Protein AF-A0A0F9P1D2-F1 (afdb_monomer_lite)

Organism: NCBI:txid412755

pLDDT: mean 77.74, std 15.34, range [29.39, 97.81]

Structure (mmCIF, N/CA/C/O backbone):
data_AF-A0A0F9P1D2-F1
#
_entry.id   AF-A0A0F9P1D2-F1
#
loop_
_atom_site.group_PDB
_atom_site.id
_atom_site.type_symbol
_atom_site.label_atom_id
_atom_site.label_alt_id
_atom_site.label_comp_id
_atom_site.label_asym_id
_atom_site.label_entity_id
_atom_site.label_seq_id
_atom_site.pdbx_PDB_ins_code
_atom_site.Cartn_x
_atom_site.Cartn_y
_atom_site.Cartn_z
_atom_site.occupancy
_atom_site.B_iso_or_equiv
_atom_site.auth_seq_id
_atom_site.auth_comp_id
_atom_site.auth_asym_id
_atom_site.auth_atom_id
_atom_site.pdbx_PDB_model_num
ATOM 1 N N . MET A 1 1 ? -61.490 -14.511 66.379 1.00 35.94 1 MET A N 1
ATOM 2 C CA . MET A 1 1 ? -60.870 -13.244 66.814 1.00 35.94 1 MET A CA 1
ATOM 3 C C . MET A 1 1 ? -59.373 -13.465 66.830 1.00 35.94 1 MET A C 1
ATOM 5 O O . MET A 1 1 ? -58.919 -14.362 67.526 1.00 35.94 1 MET A O 1
ATOM 9 N N . THR A 1 2 ? -58.630 -12.752 65.990 1.00 30.66 2 THR A N 1
ATOM 10 C CA . THR A 1 2 ? -57.163 -12.755 66.007 1.00 30.66 2 THR A CA 1
ATOM 11 C C . THR A 1 2 ? -56.697 -12.187 67.340 1.00 30.66 2 THR A C 1
ATOM 13 O O . THR A 1 2 ? -57.021 -11.046 67.664 1.00 30.66 2 THR A O 1
ATOM 16 N N . ALA A 1 3 ? -55.995 -12.999 68.129 1.00 29.39 3 ALA A N 1
ATOM 17 C CA . ALA A 1 3 ? -55.387 -12.555 69.371 1.00 29.39 3 ALA A CA 1
ATOM 18 C C . ALA A 1 3 ? -54.372 -11.450 69.049 1.00 29.39 3 ALA A C 1
ATOM 20 O O . ALA A 1 3 ? -53.368 -11.690 68.380 1.00 29.39 3 ALA A O 1
ATOM 21 N N . SER A 1 4 ? -54.668 -10.227 69.483 1.00 37.69 4 SER A N 1
ATOM 22 C CA . SER A 1 4 ? -53.706 -9.133 69.468 1.00 37.69 4 SER A CA 1
ATOM 23 C C . SER A 1 4 ? -52.840 -9.289 70.709 1.00 37.69 4 SER A C 1
ATOM 25 O O . SER A 1 4 ? -53.311 -9.076 71.825 1.00 37.69 4 SER A O 1
ATOM 27 N N . PHE A 1 5 ? -51.590 -9.704 70.526 1.00 38.50 5 PHE A N 1
ATOM 28 C CA . PHE A 1 5 ? -50.620 -9.735 71.615 1.00 38.50 5 PHE A CA 1
ATOM 29 C C . PHE A 1 5 ? -50.232 -8.295 72.004 1.00 38.50 5 PHE A C 1
ATOM 31 O O . PHE A 1 5 ? -50.038 -7.462 71.113 1.00 38.50 5 PHE A O 1
ATOM 38 N N . PRO A 1 6 ? -50.143 -7.962 73.305 1.00 44.94 6 PRO A N 1
ATOM 39 C CA . PRO A 1 6 ? -49.748 -6.630 73.749 1.00 44.94 6 PRO A CA 1
ATOM 40 C C . PRO A 1 6 ? -48.273 -6.352 73.421 1.00 44.94 6 PRO A C 1
ATOM 42 O O . PRO A 1 6 ? -47.406 -7.201 73.605 1.00 44.94 6 PRO A O 1
ATOM 45 N N . ILE A 1 7 ? -47.997 -5.139 72.932 1.00 44.44 7 ILE A N 1
ATOM 46 C CA . ILE A 1 7 ? -46.687 -4.716 72.405 1.00 44.44 7 ILE A CA 1
ATOM 47 C C . ILE A 1 7 ? -45.653 -4.380 73.502 1.00 44.44 7 ILE A C 1
ATOM 49 O O . ILE A 1 7 ? -44.501 -4.086 73.194 1.00 44.44 7 ILE A O 1
ATOM 53 N N . ALA A 1 8 ? -46.053 -4.415 74.777 1.00 46.19 8 ALA A N 1
ATOM 54 C CA . ALA A 1 8 ? -45.179 -4.249 75.936 1.00 46.19 8 ALA A CA 1
ATOM 55 C C . ALA A 1 8 ? -45.791 -4.896 77.193 1.00 46.19 8 ALA A C 1
ATOM 57 O O . ALA A 1 8 ? -47.014 -4.960 77.337 1.00 46.19 8 ALA A O 1
ATOM 58 N N . VAL A 1 9 ? -44.928 -5.352 78.105 1.00 51.06 9 VAL A N 1
ATOM 59 C CA . VAL A 1 9 ? -45.295 -5.935 79.407 1.00 51.06 9 VAL A CA 1
ATOM 60 C C . VAL A 1 9 ? -45.635 -4.809 80.401 1.00 51.06 9 VAL A C 1
ATOM 62 O O . VAL A 1 9 ? -44.845 -3.868 80.513 1.00 51.06 9 VAL A O 1
ATOM 65 N N . PRO A 1 10 ? -46.760 -4.868 81.142 1.00 47.75 10 PRO A N 1
ATOM 66 C CA . PRO A 1 10 ? -47.041 -3.929 82.228 1.00 47.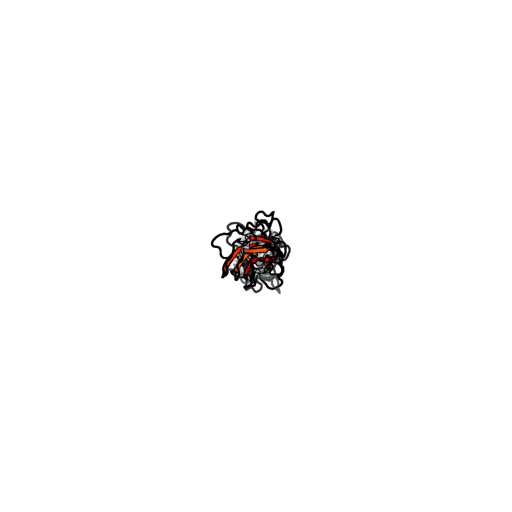75 10 PRO A CA 1
ATOM 67 C C . PRO A 1 10 ? -45.983 -4.051 83.332 1.00 47.75 10 PRO A C 1
ATOM 69 O O . PRO A 1 10 ? -45.792 -5.120 83.899 1.00 47.75 10 PRO A O 1
ATOM 72 N N . THR A 1 11 ? -45.297 -2.956 83.657 1.00 48.75 11 THR A N 1
ATOM 73 C CA . THR A 1 11 ? -44.299 -2.903 84.743 1.00 48.75 11 THR A CA 1
ATOM 74 C C . THR A 1 11 ? -44.903 -2.474 86.085 1.00 48.75 11 THR A C 1
ATOM 76 O O . THR A 1 11 ? -44.172 -2.088 86.997 1.00 48.75 11 THR A O 1
ATOM 79 N N . THR A 1 12 ? -46.231 -2.459 86.215 1.00 42.09 12 THR A N 1
ATOM 80 C CA . THR A 1 12 ? -46.912 -2.076 87.458 1.00 42.09 12 THR A CA 1
ATOM 81 C C . THR A 1 12 ? -46.907 -3.232 88.466 1.00 42.09 12 THR A C 1
ATOM 83 O O . THR A 1 12 ? -47.195 -4.357 88.059 1.00 42.09 12 THR A O 1
ATOM 86 N N . PRO A 1 13 ? -46.637 -2.994 89.768 1.00 42.50 13 PRO A N 1
ATOM 87 C CA . PRO A 1 13 ? -46.402 -4.048 90.769 1.00 42.50 13 PRO A CA 1
ATOM 88 C C . PRO A 1 13 ? -47.635 -4.869 91.198 1.00 42.50 13 PRO A C 1
ATOM 90 O O . PRO A 1 13 ? -47.616 -5.466 92.269 1.00 42.50 13 PRO A O 1
ATOM 93 N N . ASP A 1 14 ? -48.713 -4.902 90.417 1.00 43.75 14 ASP A N 1
ATOM 94 C CA . ASP A 1 14 ? -50.038 -5.348 90.883 1.00 43.75 14 ASP A CA 1
ATOM 95 C C . ASP A 1 14 ? -50.283 -6.861 90.764 1.00 43.75 14 ASP A C 1
ATOM 97 O O . ASP A 1 14 ? -51.396 -7.334 90.568 1.00 43.75 14 ASP A O 1
ATOM 101 N N . LEU A 1 15 ? -49.216 -7.646 90.836 1.00 43.62 15 LEU A N 1
ATOM 102 C CA . LEU A 1 15 ? -49.283 -9.100 90.745 1.00 43.62 15 LEU A CA 1
ATOM 103 C C . LEU A 1 15 ? -48.367 -9.720 91.797 1.00 43.62 15 LEU A C 1
ATOM 105 O O . LEU A 1 15 ? -47.584 -10.616 91.520 1.00 43.62 15 LEU A O 1
ATOM 109 N N . ARG A 1 16 ? -48.428 -9.210 93.027 1.00 43.31 16 ARG A N 1
ATOM 110 C CA . ARG A 1 16 ? -47.858 -9.874 94.201 1.00 43.31 16 ARG A CA 1
ATOM 111 C C . ARG A 1 16 ? -48.908 -9.937 95.294 1.00 43.31 16 ARG A C 1
ATOM 113 O O . ARG A 1 16 ? -49.133 -8.973 96.013 1.00 43.31 16 ARG A O 1
ATOM 120 N N . GLY A 1 17 ? -49.526 -11.100 95.411 1.00 39.50 17 GLY A N 1
ATOM 121 C CA . GLY A 1 17 ? -50.094 -11.561 96.664 1.00 39.50 17 GLY A CA 1
ATOM 122 C C . GLY A 1 17 ? -49.547 -12.957 96.871 1.00 39.50 17 GLY A C 1
ATOM 123 O O . GLY A 1 17 ? -50.052 -13.881 96.238 1.00 39.50 17 GLY A O 1
ATOM 124 N N . ASP A 1 18 ? -48.475 -13.058 97.657 1.00 39.00 18 ASP A N 1
ATOM 125 C CA . ASP A 1 18 ? -47.859 -14.309 98.094 1.00 39.00 18 ASP A CA 1
ATOM 126 C C . ASP A 1 18 ? -48.943 -15.253 98.623 1.00 39.00 18 ASP A C 1
ATOM 128 O O . ASP A 1 18 ? -49.750 -14.840 99.462 1.00 39.00 18 ASP A O 1
ATOM 132 N N . ILE A 1 19 ? -48.971 -16.511 98.172 1.00 41.41 19 ILE A N 1
ATOM 133 C CA . ILE A 1 19 ? -49.807 -17.510 98.827 1.00 41.41 19 ILE A CA 1
ATOM 134 C C . ILE A 1 19 ? -49.118 -18.866 98.970 1.00 41.41 19 ILE A C 1
ATOM 136 O O . ILE A 1 19 ? -48.842 -19.570 98.001 1.00 41.41 19 ILE A O 1
ATOM 140 N N . ALA A 1 20 ? -48.849 -19.190 100.237 1.00 38.75 20 ALA A N 1
ATOM 141 C CA . ALA A 1 20 ? -48.455 -20.487 100.767 1.00 38.75 20 ALA A CA 1
ATOM 142 C C . ALA A 1 20 ? -49.458 -20.915 101.866 1.00 38.75 20 ALA A C 1
ATOM 144 O O . ALA A 1 20 ? -50.038 -20.069 102.542 1.00 38.75 20 ALA A O 1
ATOM 145 N N . ASP A 1 21 ? -49.670 -22.236 101.910 1.00 44.38 21 ASP A N 1
ATOM 146 C CA . ASP A 1 21 ? -50.782 -23.098 102.363 1.00 44.38 21 ASP A CA 1
ATOM 147 C C . ASP A 1 21 ? -52.143 -22.570 102.866 1.00 44.38 21 ASP A C 1
ATOM 149 O O . ASP A 1 21 ? -52.250 -21.710 103.733 1.00 44.38 21 ASP A O 1
ATOM 153 N N . ASN A 1 22 ? -53.207 -23.198 102.342 1.00 51.22 22 ASN A N 1
ATOM 154 C CA . ASN A 1 22 ? -54.624 -22.995 102.652 1.00 51.22 22 ASN A CA 1
ATOM 155 C C . ASN A 1 22 ? -54.895 -23.135 104.160 1.00 51.22 22 ASN A C 1
ATOM 157 O O . ASN A 1 22 ? -55.169 -24.222 104.670 1.00 51.22 22 ASN A O 1
ATOM 161 N N . ILE A 1 23 ? -54.853 -22.022 104.882 1.00 61.38 23 ILE A N 1
ATOM 162 C CA . ILE A 1 23 ? -55.386 -21.964 106.235 1.00 61.38 23 ILE A CA 1
ATOM 163 C C . ILE A 1 23 ? -56.908 -21.984 106.097 1.00 61.38 23 ILE A C 1
ATOM 165 O O . ILE A 1 23 ? -57.542 -20.988 105.744 1.00 61.38 23 ILE A O 1
ATOM 169 N N . ALA A 1 24 ? -57.463 -23.176 106.286 1.00 68.81 24 ALA A N 1
ATOM 170 C CA . ALA A 1 24 ? -58.883 -23.410 106.436 1.00 68.81 24 ALA A CA 1
ATOM 171 C C . ALA A 1 24 ? -59.221 -23.407 107.917 1.00 68.81 24 ALA A C 1
ATOM 173 O O . ALA A 1 24 ? -58.493 -23.965 108.737 1.00 68.81 24 ALA A O 1
ATOM 174 N N . ASN A 1 25 ? -60.330 -22.778 108.244 1.00 81.62 25 ASN A N 1
ATOM 175 C CA . ASN A 1 25 ? -60.873 -22.774 109.584 1.00 81.62 25 ASN A CA 1
ATOM 176 C C . ASN A 1 25 ? -62.396 -22.892 109.492 1.00 81.62 25 ASN A C 1
ATOM 178 O O . ASN A 1 25 ? -62.944 -22.838 108.394 1.00 81.62 25 ASN A O 1
ATOM 182 N N . PHE A 1 26 ? -63.078 -23.067 110.610 1.00 89.50 26 PHE A N 1
ATOM 183 C CA . PHE A 1 26 ? -64.518 -23.260 110.660 1.00 89.50 26 PHE A CA 1
ATOM 184 C C . PHE A 1 26 ? -65.171 -22.148 111.474 1.00 89.50 26 PHE A C 1
ATOM 186 O O . PHE A 1 26 ? -64.531 -21.526 112.329 1.00 89.50 26 PHE A O 1
ATOM 193 N N . LEU A 1 27 ? -66.429 -21.842 111.166 1.00 91.69 27 LEU A N 1
ATOM 194 C CA . LEU A 1 27 ? -67.236 -20.950 111.984 1.00 91.69 27 LEU A CA 1
ATOM 195 C C . LEU A 1 27 ? -67.457 -21.579 113.354 1.00 91.69 27 LEU A C 1
ATOM 197 O O . LEU A 1 27 ? -67.955 -22.691 113.442 1.00 91.69 27 LEU A O 1
ATOM 201 N N . SER A 1 28 ? -67.173 -20.835 114.418 1.00 90.69 28 SER A N 1
ATOM 202 C CA . SER A 1 28 ? -67.390 -21.314 115.790 1.00 90.69 28 SER A CA 1
ATOM 203 C C . SER A 1 28 ? -68.781 -20.974 116.339 1.00 90.69 28 SER A C 1
ATOM 205 O O . SER A 1 28 ? -69.054 -21.179 117.519 1.00 90.69 28 SER A O 1
ATOM 207 N N . ALA A 1 29 ? -69.647 -20.380 115.507 1.00 90.75 29 ALA A N 1
ATOM 208 C CA . ALA A 1 29 ? -71.068 -20.168 115.778 1.00 90.75 29 ALA A CA 1
ATOM 209 C C . ALA A 1 29 ? -71.834 -19.794 114.496 1.00 90.75 29 ALA A C 1
ATOM 211 O O . ALA A 1 29 ? -71.252 -19.258 113.547 1.00 90.75 29 ALA A O 1
ATOM 212 N N . ASP A 1 30 ? -73.160 -19.970 114.524 1.00 91.88 30 ASP A N 1
ATOM 213 C CA . ASP A 1 30 ? -74.071 -19.464 113.494 1.00 91.88 30 ASP A CA 1
ATOM 214 C C . ASP A 1 30 ? -73.932 -17.941 113.310 1.00 91.88 30 ASP A C 1
ATOM 216 O O . ASP A 1 30 ? -73.923 -17.159 114.268 1.00 91.88 30 ASP A O 1
ATOM 220 N N . ILE A 1 31 ? -73.920 -17.495 112.055 1.00 90.88 31 ILE A N 1
ATOM 221 C CA . ILE A 1 31 ? -73.890 -16.082 111.677 1.00 90.88 31 ILE A CA 1
ATOM 222 C C . ILE A 1 31 ? -75.003 -15.740 110.693 1.00 90.88 31 ILE A C 1
ATOM 224 O O . ILE A 1 31 ? -75.449 -16.557 109.893 1.00 90.88 31 ILE A O 1
ATOM 228 N N . ASN A 1 32 ? -75.421 -14.477 110.694 1.00 89.56 32 ASN A N 1
ATOM 229 C CA . ASN A 1 32 ? -76.387 -13.952 109.733 1.00 89.56 32 ASN A CA 1
ATOM 230 C C . ASN A 1 32 ? -75.815 -12.771 108.936 1.00 89.56 32 ASN A C 1
ATOM 232 O O . ASN A 1 32 ? -74.720 -12.283 109.207 1.00 89.56 32 ASN A O 1
ATOM 236 N N . ALA A 1 33 ? -76.594 -12.282 107.973 1.00 83.25 33 ALA A N 1
ATOM 237 C CA . ALA A 1 33 ? -76.222 -11.213 107.048 1.00 83.25 33 ALA A CA 1
ATOM 238 C C . ALA A 1 33 ? -75.783 -9.887 107.704 1.00 83.25 33 ALA A C 1
ATOM 240 O O . ALA A 1 33 ? -75.121 -9.072 107.067 1.00 83.25 33 ALA A O 1
ATOM 241 N N . SER A 1 34 ? -76.188 -9.643 108.955 1.00 83.75 34 SER A N 1
ATOM 242 C CA . SER A 1 34 ? -75.975 -8.371 109.658 1.00 83.75 34 SER A CA 1
ATOM 243 C C . SER A 1 34 ? -74.770 -8.369 110.598 1.00 83.75 34 SER A C 1
ATOM 245 O O . SER A 1 34 ? -74.467 -7.336 111.196 1.00 83.75 34 SER A O 1
ATOM 247 N N . VAL A 1 35 ? -74.080 -9.506 110.753 1.00 89.00 35 VAL A N 1
ATOM 248 C CA . VAL A 1 35 ? -72.941 -9.579 111.672 1.00 89.00 35 VAL A CA 1
ATOM 249 C C . VAL A 1 35 ? -71.773 -8.749 111.147 1.00 89.00 35 VAL A C 1
ATOM 251 O O . VAL A 1 35 ? -71.404 -8.816 109.976 1.00 89.00 35 VAL A O 1
ATOM 254 N N . THR A 1 36 ? -71.158 -7.993 112.048 1.00 90.25 36 THR A N 1
ATOM 255 C CA . THR A 1 36 ? -69.929 -7.224 111.795 1.00 90.25 36 THR A CA 1
ATOM 256 C C . THR A 1 36 ? -68.695 -7.891 112.405 1.00 90.25 36 THR A C 1
ATOM 258 O O . THR A 1 36 ? -67.582 -7.377 112.298 1.00 90.25 36 THR A O 1
ATOM 261 N N . THR A 1 37 ? -68.886 -9.058 113.017 1.00 92.69 37 THR A N 1
ATOM 262 C CA . THR A 1 37 ? -67.840 -9.935 113.534 1.00 92.69 37 THR A CA 1
ATOM 263 C C . THR A 1 37 ? -68.218 -11.363 113.173 1.00 92.69 37 THR A C 1
ATOM 265 O O . THR A 1 37 ? -69.348 -11.776 113.425 1.00 92.69 37 THR A O 1
ATOM 268 N N . ILE A 1 38 ? -67.292 -12.102 112.572 1.00 92.69 38 ILE A N 1
ATOM 269 C CA . ILE A 1 38 ? -67.468 -13.506 112.208 1.00 92.69 38 ILE A CA 1
ATOM 270 C C . ILE A 1 38 ? -66.625 -14.353 113.164 1.00 92.69 38 ILE A C 1
ATOM 272 O O . ILE A 1 38 ? -65.400 -14.237 113.131 1.00 92.69 38 ILE A O 1
ATOM 276 N N . PRO A 1 39 ? -67.245 -15.160 114.035 1.00 93.12 39 PRO A N 1
ATOM 277 C CA . PRO A 1 39 ? -66.540 -16.036 114.953 1.00 93.12 39 PRO A CA 1
ATOM 278 C C . PRO A 1 39 ? -66.027 -17.266 114.204 1.00 93.12 39 PRO A C 1
ATOM 280 O O . PRO A 1 39 ? -66.719 -17.825 113.357 1.00 93.12 39 PRO A O 1
ATOM 283 N N . VAL A 1 40 ? -64.796 -17.664 114.496 1.00 92.44 40 VAL A N 1
ATOM 284 C CA . VAL A 1 40 ? -64.155 -18.841 113.907 1.00 92.44 40 VAL A CA 1
ATOM 285 C C . VAL A 1 40 ? -63.338 -19.581 114.962 1.00 92.44 40 VAL A C 1
ATOM 287 O O . VAL A 1 40 ? -63.022 -18.988 115.992 1.00 92.44 40 VAL A O 1
ATOM 290 N N . ASP A 1 41 ? -62.973 -20.840 114.741 1.00 91.44 41 ASP A N 1
ATOM 291 C CA . ASP A 1 41 ? -62.256 -21.605 115.776 1.00 91.44 41 ASP A CA 1
ATOM 292 C C . ASP A 1 41 ? -60.838 -21.068 116.019 1.00 91.44 41 ASP A C 1
ATOM 294 O O . ASP A 1 41 ? -60.472 -20.766 117.156 1.00 91.44 41 ASP A O 1
ATOM 298 N N . ASP A 1 42 ? -60.053 -20.878 114.953 1.00 89.38 42 ASP A N 1
ATOM 299 C CA . ASP A 1 42 ? -58.697 -20.319 115.030 1.00 89.38 42 ASP A CA 1
ATOM 300 C C . ASP A 1 42 ? -58.297 -19.408 113.847 1.00 89.38 42 ASP A C 1
ATOM 302 O O . ASP A 1 42 ? -58.136 -19.830 112.701 1.00 89.38 42 ASP A O 1
ATOM 306 N N . THR A 1 43 ? -58.055 -18.124 114.096 1.00 86.44 43 THR A N 1
ATOM 307 C CA . THR A 1 43 ? -57.591 -17.217 113.033 1.00 86.44 43 THR A CA 1
ATOM 308 C C . THR A 1 43 ? -56.087 -17.331 112.743 1.00 86.44 43 THR A C 1
ATOM 310 O O . THR A 1 43 ? -55.549 -16.530 111.966 1.00 86.44 43 THR A O 1
ATOM 313 N N . THR A 1 44 ? -55.369 -18.267 113.368 1.00 80.19 44 THR A N 1
ATOM 314 C CA . THR A 1 44 ? -53.935 -18.504 113.149 1.00 80.19 44 THR A CA 1
ATOM 315 C C . THR A 1 44 ? -53.670 -18.846 111.686 1.00 80.19 44 THR A C 1
ATOM 317 O O . THR A 1 44 ? -54.317 -19.703 111.106 1.00 80.19 44 THR A O 1
ATOM 320 N N . GLY A 1 45 ? -52.730 -18.128 111.065 1.00 74.38 45 GLY A N 1
ATOM 321 C CA . GLY A 1 45 ? -52.420 -18.241 109.638 1.00 74.38 45 GLY A CA 1
ATOM 322 C C . GLY A 1 45 ? -53.156 -17.240 108.740 1.00 74.38 45 GLY A C 1
ATOM 323 O O . GLY A 1 45 ? -52.580 -16.777 107.759 1.00 74.38 45 GLY A O 1
ATOM 324 N N . PHE A 1 46 ? -54.360 -16.789 109.098 1.00 77.94 46 PHE A N 1
ATOM 325 C CA . PHE A 1 46 ? -55.017 -15.713 108.346 1.00 77.94 46 PHE A CA 1
ATOM 326 C C . PHE A 1 46 ? -54.298 -14.365 108.552 1.00 77.94 46 PHE A C 1
ATOM 328 O O . PHE A 1 46 ? -53.815 -14.091 109.658 1.00 77.94 46 PHE A O 1
ATOM 335 N N . PRO A 1 47 ? -54.256 -13.464 107.554 1.00 78.44 47 PRO A N 1
ATOM 336 C CA . PRO A 1 47 ? -53.733 -12.109 107.749 1.00 78.44 47 PRO A CA 1
ATOM 337 C C . PRO A 1 47 ? -54.614 -11.309 108.732 1.00 78.44 47 PRO A C 1
ATOM 339 O O . PRO A 1 47 ? -55.785 -11.637 108.914 1.00 78.44 47 PRO A O 1
ATOM 342 N N . SER A 1 48 ? -54.069 -10.282 109.405 1.00 81.06 48 SER A N 1
ATOM 343 C CA . SER A 1 48 ? -54.764 -9.490 110.451 1.00 81.06 48 SER A CA 1
ATOM 344 C C . SER A 1 48 ? -55.948 -8.653 109.946 1.00 81.06 48 SER A C 1
ATOM 346 O O . SER A 1 48 ? -56.834 -8.316 110.727 1.00 81.06 48 SER A O 1
ATOM 348 N N . ALA A 1 49 ? -55.972 -8.371 108.647 1.00 81.31 49 ALA A N 1
ATOM 349 C CA . ALA A 1 49 ? -57.089 -7.863 107.861 1.00 81.31 49 ALA A CA 1
ATOM 350 C C . ALA A 1 49 ? -56.964 -8.476 106.455 1.00 81.31 49 ALA A C 1
ATOM 352 O O . ALA A 1 49 ? -55.847 -8.778 106.025 1.00 81.31 49 ALA A O 1
ATOM 353 N N . GLY A 1 50 ? -58.062 -8.682 105.733 1.00 82.69 50 GLY A N 1
ATOM 354 C CA . GLY A 1 50 ? -57.993 -9.319 104.419 1.00 82.69 50 GLY A CA 1
ATOM 355 C C . GLY A 1 50 ? -59.342 -9.724 103.856 1.00 82.69 50 GLY A C 1
ATOM 356 O O . GLY A 1 50 ? -60.392 -9.276 104.320 1.00 82.69 50 GLY A O 1
ATOM 357 N N . VAL A 1 51 ? -59.288 -10.571 102.833 1.00 84.06 51 VAL A N 1
ATOM 358 C CA . VAL A 1 51 ? -60.464 -11.137 102.183 1.00 84.06 51 VAL A CA 1
ATOM 359 C C . VAL A 1 51 ? -60.427 -12.641 102.370 1.00 84.06 51 VAL A C 1
ATOM 361 O O . VAL A 1 51 ? -59.453 -13.304 102.016 1.00 84.06 51 VAL A O 1
ATOM 364 N N . ALA A 1 52 ? -61.500 -13.166 102.933 1.00 85.25 52 ALA A N 1
ATOM 365 C CA . ALA A 1 52 ? -61.710 -14.587 103.092 1.00 85.25 52 ALA A CA 1
ATOM 366 C C . ALA A 1 52 ? -63.073 -14.940 102.511 1.00 85.25 52 ALA A C 1
ATOM 368 O O . ALA A 1 52 ? -63.887 -14.085 102.161 1.00 85.25 52 ALA A O 1
ATOM 369 N N . SER A 1 53 ? -63.296 -16.225 102.354 1.00 87.00 53 SER A N 1
ATOM 370 C CA . SER A 1 53 ? -64.519 -16.762 101.801 1.00 87.00 53 SER A CA 1
ATOM 371 C C . SER A 1 53 ? -65.112 -17.753 102.776 1.00 87.00 53 SER A C 1
ATOM 373 O O . SER A 1 53 ? -64.367 -18.473 103.433 1.00 87.00 53 SER A O 1
ATOM 375 N N . ILE A 1 54 ? -66.432 -17.757 102.893 1.00 86.19 54 ILE A N 1
ATOM 376 C CA . ILE A 1 54 ? -67.177 -18.703 103.716 1.00 86.19 54 ILE A CA 1
ATOM 377 C C . ILE A 1 54 ? -68.012 -19.554 102.791 1.00 86.19 54 ILE A C 1
ATOM 379 O O . ILE A 1 54 ? -68.667 -19.062 101.868 1.00 86.19 54 ILE A O 1
ATOM 383 N N . GLN A 1 55 ? -67.974 -20.847 103.047 1.00 85.31 55 GLN A N 1
ATOM 384 C CA . GLN A 1 55 ? -68.679 -21.843 102.284 1.00 85.31 55 GLN A CA 1
ATOM 385 C C . GLN A 1 55 ? -69.426 -22.772 103.230 1.00 85.31 55 GLN A C 1
ATOM 387 O O . GLN A 1 55 ? -68.862 -23.277 104.197 1.00 85.31 55 GLN A O 1
ATOM 392 N N . ARG A 1 56 ? -70.686 -23.056 102.888 1.00 85.56 56 ARG A N 1
ATOM 393 C CA . ARG A 1 56 ? -71.493 -24.030 103.624 1.00 85.56 56 ARG A CA 1
ATOM 394 C C . ARG A 1 56 ? -70.876 -25.428 103.550 1.00 85.56 56 ARG A C 1
ATOM 396 O O . ARG A 1 56 ? -70.598 -25.903 102.442 1.00 85.56 56 ARG A O 1
ATOM 403 N N . ILE A 1 57 ? -70.715 -26.112 104.682 1.00 78.06 57 ILE A N 1
ATOM 404 C CA . ILE A 1 57 ? -70.289 -27.516 104.696 1.00 78.06 57 ILE A CA 1
ATOM 405 C C . ILE A 1 57 ? -71.353 -28.377 104.007 1.00 78.06 57 ILE A C 1
ATOM 407 O O . ILE A 1 57 ? -72.537 -28.332 104.323 1.00 78.06 57 ILE A O 1
ATOM 411 N N . GLY A 1 58 ? -70.933 -29.163 103.010 1.00 69.75 58 GLY A N 1
ATOM 412 C CA . GLY A 1 58 ? -71.812 -30.081 102.272 1.00 69.75 58 GLY A CA 1
ATOM 413 C C . GLY A 1 58 ? -72.821 -29.420 101.318 1.00 69.75 58 GLY A C 1
ATOM 414 O O . GLY A 1 58 ? -73.563 -30.134 100.644 1.00 69.75 58 GLY A O 1
ATOM 415 N N . GLY A 1 59 ? -72.850 -28.085 101.218 1.00 60.69 59 GLY A N 1
ATOM 416 C CA . GLY A 1 59 ? -73.759 -27.346 100.341 1.00 60.69 59 GLY A CA 1
ATOM 417 C C . GLY A 1 59 ? -73.138 -26.981 98.990 1.00 60.69 59 GLY A C 1
ATOM 418 O O . GLY A 1 59 ? -72.036 -26.440 98.917 1.00 60.69 59 GLY A O 1
ATOM 419 N N . THR A 1 60 ? -73.871 -27.202 97.896 1.00 55.91 60 THR A N 1
ATOM 420 C CA . THR A 1 60 ? -73.526 -26.659 96.575 1.00 55.91 60 THR A CA 1
ATOM 421 C C . THR A 1 60 ? -74.254 -25.335 96.363 1.00 55.91 60 THR A C 1
ATOM 423 O O . THR A 1 60 ? -75.455 -25.349 96.092 1.00 55.91 60 THR A O 1
ATOM 426 N N . GLY A 1 61 ? -73.560 -24.193 96.428 1.00 62.44 61 GLY A N 1
ATOM 427 C CA . GLY A 1 61 ? -74.035 -23.072 95.611 1.00 62.44 61 GLY A CA 1
ATOM 428 C C . GLY A 1 61 ? -73.641 -21.644 95.936 1.00 62.44 61 GLY A C 1
ATOM 429 O O . GLY A 1 61 ? -73.750 -20.842 95.021 1.00 62.44 61 GLY A O 1
ATOM 430 N N . LEU A 1 62 ? -73.184 -21.277 97.134 1.00 64.50 62 LEU A N 1
ATOM 431 C CA . LEU A 1 62 ? -72.840 -19.873 97.404 1.00 64.50 62 LEU A CA 1
ATOM 432 C C . LEU A 1 62 ? -71.641 -19.784 98.348 1.00 64.50 62 LEU A C 1
ATOM 434 O O . LEU A 1 62 ? -71.750 -20.037 99.548 1.00 64.50 62 LEU A O 1
ATOM 438 N N . ILE A 1 63 ? -70.487 -19.461 97.766 1.00 77.75 63 ILE A N 1
ATOM 439 C CA . ILE A 1 63 ? -69.310 -19.026 98.510 1.00 77.75 63 ILE A CA 1
ATOM 440 C C . ILE A 1 63 ? -69.469 -17.521 98.690 1.00 77.75 63 ILE A C 1
ATOM 442 O O . ILE A 1 63 ? -69.457 -16.777 97.707 1.00 77.75 63 ILE A O 1
ATOM 446 N N . GLU A 1 64 ? -69.648 -17.076 99.928 1.00 84.94 64 GLU A N 1
ATOM 447 C CA . GLU A 1 64 ? -69.648 -15.651 100.222 1.00 84.94 64 GLU A CA 1
ATOM 448 C C . GLU A 1 64 ? -68.216 -15.218 100.468 1.00 84.94 64 GLU A C 1
ATOM 450 O O . GLU A 1 64 ? -67.536 -15.731 101.353 1.00 84.94 64 GLU A O 1
ATOM 455 N N . VAL A 1 65 ? -67.767 -14.228 99.711 1.00 87.00 65 VAL A N 1
ATOM 456 C CA . VAL A 1 65 ? -66.503 -13.562 99.986 1.00 87.00 65 VAL A CA 1
ATOM 457 C C . VAL A 1 65 ? -66.782 -12.361 100.877 1.00 87.00 65 VAL A C 1
ATOM 459 O O . VAL A 1 65 ? -67.586 -11.492 100.534 1.00 87.00 65 VAL A O 1
ATOM 462 N N . PHE A 1 66 ? -66.101 -12.295 102.012 1.00 86.00 66 PHE A N 1
ATOM 463 C CA . PHE A 1 66 ? -66.198 -11.205 102.973 1.00 86.00 66 PHE A CA 1
ATOM 464 C C . PHE A 1 66 ? -64.822 -10.582 103.200 1.00 86.00 66 PHE A C 1
ATOM 466 O O . PHE A 1 66 ? -63.782 -11.226 103.055 1.00 86.00 66 PHE A O 1
ATOM 473 N N . SER A 1 67 ? -64.823 -9.309 103.580 1.00 89.38 67 SER A N 1
ATOM 474 C CA . SER A 1 67 ? -63.611 -8.616 104.017 1.00 89.38 67 SER A CA 1
ATOM 475 C C . SER A 1 67 ? -63.680 -8.341 105.506 1.00 89.38 67 SER A C 1
ATOM 477 O O . SER A 1 67 ? -64.766 -8.102 106.033 1.00 89.38 67 SER A O 1
ATOM 479 N N . TYR A 1 68 ? -62.538 -8.305 106.175 1.00 90.31 68 TYR A N 1
ATOM 480 C CA . TYR A 1 68 ? -62.448 -8.010 107.600 1.00 90.31 68 TYR A CA 1
ATOM 481 C C . TYR A 1 68 ? -61.285 -7.061 107.884 1.00 90.31 68 TYR A C 1
ATOM 483 O O . TYR A 1 68 ? -60.251 -7.114 107.216 1.00 90.31 68 TYR A O 1
ATOM 491 N N . THR A 1 69 ? -61.471 -6.167 108.857 1.00 88.88 69 THR A N 1
ATOM 492 C CA . THR A 1 69 ? -60.503 -5.099 109.181 1.00 88.88 69 THR A CA 1
ATOM 493 C C . THR A 1 69 ? -59.712 -5.364 110.459 1.00 88.88 69 THR A C 1
ATOM 495 O O . THR A 1 69 ? 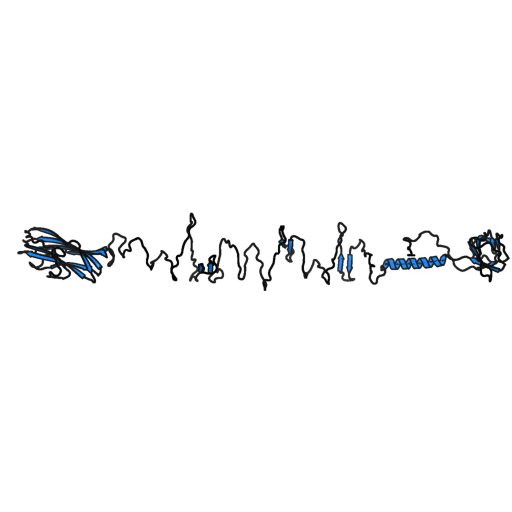-58.721 -4.684 110.719 1.00 88.88 69 THR A O 1
ATOM 498 N N . GLY A 1 70 ? -60.102 -6.376 111.231 1.00 85.44 70 GLY A N 1
ATOM 499 C CA . GLY A 1 70 ? -59.346 -6.872 112.371 1.00 85.44 70 GLY A CA 1
ATOM 500 C C . GLY A 1 70 ? -59.620 -8.349 112.631 1.00 85.44 70 GLY A C 1
ATOM 501 O O . GLY A 1 70 ? -60.497 -8.958 112.015 1.00 85.44 70 GLY A O 1
ATOM 502 N N . LYS A 1 71 ? -58.877 -8.934 113.570 1.00 91.50 71 LYS A N 1
ATOM 503 C CA . LYS A 1 71 ? -59.151 -10.274 114.089 1.00 91.50 71 LYS A CA 1
ATOM 504 C C . LYS A 1 71 ? -58.788 -10.387 115.567 1.00 91.50 71 LYS A C 1
ATOM 506 O O . LYS A 1 71 ? -57.860 -9.728 116.035 1.00 91.50 71 LYS A O 1
ATOM 511 N N . THR A 1 72 ? -59.501 -11.238 116.289 1.00 92.62 72 THR A N 1
ATOM 512 C CA . THR A 1 72 ? -59.055 -11.822 117.560 1.00 92.62 72 THR A CA 1
ATOM 513 C C . THR A 1 72 ? -58.501 -13.223 117.289 1.00 92.62 72 THR A C 1
ATOM 515 O O . THR A 1 72 ? -58.447 -13.659 116.140 1.00 92.62 72 THR A O 1
ATOM 518 N N . ALA A 1 73 ? -58.100 -13.959 118.326 1.00 90.19 73 ALA A N 1
ATOM 519 C CA . ALA A 1 73 ? -57.669 -15.352 118.167 1.00 90.19 73 ALA A CA 1
ATOM 520 C C . ALA A 1 73 ? -58.742 -16.246 117.505 1.00 90.19 73 ALA A C 1
ATOM 522 O O . ALA A 1 73 ? -58.401 -17.189 116.809 1.00 90.19 73 ALA A O 1
ATOM 523 N N . ASN A 1 74 ? -60.022 -15.908 117.665 1.00 92.38 74 ASN A N 1
ATOM 524 C CA . ASN A 1 74 ? -61.175 -16.740 117.308 1.00 92.38 74 ASN A CA 1
ATOM 525 C C . ASN A 1 74 ? -62.312 -15.946 116.635 1.00 92.38 74 ASN A C 1
ATOM 527 O O . ASN A 1 74 ? -63.480 -16.318 116.687 1.00 92.38 74 ASN A O 1
ATOM 531 N N . SER A 1 75 ? -62.016 -14.785 116.056 1.00 91.31 75 SER A N 1
ATOM 532 C CA . SER A 1 75 ? -63.006 -14.056 115.266 1.00 91.31 75 SER A CA 1
ATOM 533 C C . SER A 1 75 ? -62.346 -13.092 114.299 1.00 91.31 75 SER A C 1
ATOM 535 O O . SER A 1 75 ? -61.295 -12.525 114.590 1.00 91.31 75 SER A O 1
ATOM 537 N N . PHE A 1 76 ? -62.991 -12.858 113.169 1.00 93.69 76 PHE A N 1
ATOM 538 C CA . PHE A 1 76 ? -62.722 -11.729 112.295 1.00 93.69 76 PHE A CA 1
ATOM 539 C C . PHE A 1 76 ? -63.639 -10.578 112.700 1.00 93.69 76 PHE A C 1
ATOM 541 O O . PHE A 1 76 ? -64.848 -10.759 112.793 1.00 93.69 76 PHE A O 1
ATOM 548 N N . THR A 1 77 ? -63.089 -9.397 112.958 1.00 92.75 77 THR A N 1
ATOM 549 C CA . THR A 1 77 ? -63.821 -8.212 113.425 1.00 92.75 77 THR A CA 1
ATOM 550 C C . THR A 1 77 ? -63.842 -7.118 112.361 1.00 92.75 77 THR A C 1
ATOM 552 O O . THR A 1 77 ? -63.026 -7.092 111.434 1.00 92.75 77 THR A O 1
ATOM 555 N N . GLY A 1 78 ? -64.817 -6.209 112.469 1.00 91.56 78 GLY A N 1
ATOM 556 C CA . GLY A 1 78 ? -65.012 -5.151 111.475 1.00 91.56 78 GLY A CA 1
ATOM 557 C C . GLY A 1 78 ? -65.276 -5.726 110.082 1.00 91.56 78 GLY A C 1
ATOM 558 O O . GLY A 1 78 ? -64.752 -5.225 109.085 1.00 91.56 78 GLY A O 1
ATOM 559 N N . VAL A 1 79 ? -66.019 -6.832 110.050 1.00 91.94 79 VAL A N 1
ATOM 560 C CA . VAL A 1 79 ? -66.372 -7.585 108.857 1.00 91.94 79 VAL A CA 1
ATOM 561 C C . VAL A 1 79 ? -67.389 -6.807 108.041 1.00 91.94 79 VAL A C 1
ATOM 563 O O . VAL A 1 79 ? -68.436 -6.399 108.539 1.00 91.94 79 VAL A O 1
ATOM 566 N N . THR A 1 80 ? -67.084 -6.658 106.758 1.00 89.56 80 THR A N 1
ATOM 567 C CA . THR A 1 80 ? -68.053 -6.282 105.733 1.00 89.56 80 THR A CA 1
ATOM 568 C C . THR A 1 80 ? -68.410 -7.538 104.951 1.00 89.56 80 THR A C 1
ATOM 570 O O . THR A 1 80 ? -67.572 -8.112 104.248 1.00 89.56 80 THR A O 1
ATOM 573 N N . ARG A 1 81 ? -69.654 -7.980 105.133 1.00 89.88 81 ARG A N 1
ATOM 574 C CA . ARG A 1 81 ? -70.254 -9.119 104.436 1.00 89.88 81 ARG A CA 1
ATOM 575 C C . ARG A 1 81 ? -70.471 -8.797 102.957 1.00 89.88 81 ARG A C 1
ATOM 577 O O . ARG A 1 81 ? -70.589 -7.629 102.589 1.00 89.88 81 ARG A O 1
ATOM 584 N N . ASN A 1 82 ? -70.546 -9.835 102.130 1.00 82.31 82 ASN A N 1
ATOM 585 C CA . ASN A 1 82 ? -70.747 -9.740 100.685 1.00 82.31 82 ASN A CA 1
ATOM 586 C C . ASN A 1 82 ? -69.779 -8.770 99.989 1.00 82.31 82 ASN A C 1
ATOM 588 O O . ASN A 1 82 ? -70.165 -7.954 99.150 1.00 82.31 82 ASN A O 1
ATOM 592 N N . PHE A 1 83 ? -68.509 -8.838 100.370 1.00 76.50 83 PHE A N 1
ATOM 593 C CA . PHE A 1 83 ? -67.465 -8.001 99.797 1.00 76.50 83 PHE A CA 1
ATOM 594 C C . PHE A 1 83 ? -67.324 -8.230 98.285 1.00 76.50 83 PHE A C 1
ATOM 596 O O . PHE A 1 83 ? -67.069 -7.284 97.543 1.00 76.50 83 PHE A O 1
ATOM 603 N N . ASN A 1 84 ? -67.523 -9.471 97.819 1.00 71.56 84 ASN A N 1
ATOM 604 C CA . ASN A 1 84 ? -67.544 -9.800 96.394 1.00 71.56 84 ASN A CA 1
ATOM 605 C C . ASN A 1 84 ? -68.335 -11.097 96.126 1.00 71.56 84 ASN A C 1
ATOM 607 O O . ASN A 1 84 ? -67.792 -12.191 96.262 1.00 71.56 84 ASN A O 1
ATOM 611 N N . GLY A 1 85 ? -69.618 -11.001 95.766 1.00 63.94 85 GLY A N 1
ATOM 612 C CA . GLY A 1 85 ? -70.432 -12.188 95.485 1.00 63.94 85 GLY A CA 1
ATOM 613 C C . GLY A 1 85 ? -71.938 -12.000 95.662 1.00 63.94 85 GLY A C 1
ATOM 614 O O . GLY A 1 85 ? -72.471 -10.894 95.562 1.00 63.94 85 GLY A O 1
ATOM 615 N N . ALA A 1 86 ? -72.634 -13.121 95.854 1.00 57.91 86 ALA A N 1
ATOM 616 C CA . ALA A 1 86 ? -74.086 -13.195 95.927 1.00 57.91 86 ALA A CA 1
ATOM 617 C C . ALA A 1 86 ? -74.577 -13.123 97.379 1.00 57.91 86 ALA A C 1
ATOM 619 O O . ALA A 1 86 ? -74.773 -14.149 98.013 1.00 57.91 86 ALA A O 1
ATOM 620 N N . GLY A 1 87 ? -74.825 -11.897 97.847 1.00 69.88 87 GLY A N 1
ATOM 621 C CA . GLY A 1 87 ? -75.568 -11.606 99.076 1.00 69.88 87 GLY A CA 1
ATOM 622 C C . GLY A 1 87 ? -74.836 -11.964 100.372 1.00 69.88 87 GLY A C 1
ATOM 623 O O . GLY A 1 87 ? -74.013 -12.866 100.423 1.00 69.88 87 GLY A O 1
ATOM 624 N N . ALA A 1 88 ? -75.120 -11.219 101.440 1.00 80.69 88 ALA A N 1
ATOM 625 C CA . ALA A 1 88 ? -74.673 -11.597 102.775 1.00 80.69 88 ALA A CA 1
ATOM 626 C C . ALA A 1 88 ? -75.631 -12.677 103.285 1.00 80.69 88 ALA A C 1
ATOM 628 O O . ALA A 1 88 ? -76.770 -12.369 103.632 1.00 80.69 88 ALA A O 1
ATOM 629 N N . ASP A 1 89 ? -75.197 -13.930 103.277 1.00 83.88 89 ASP A N 1
ATOM 630 C CA . ASP A 1 89 ? -76.050 -15.083 103.563 1.00 83.88 89 ASP A CA 1
ATOM 631 C C . ASP A 1 89 ? -75.904 -15.530 105.030 1.00 83.88 89 ASP A C 1
ATOM 633 O O . ASP A 1 89 ? -74.874 -15.292 105.666 1.00 83.88 89 ASP A O 1
ATOM 637 N N . PRO A 1 90 ? -76.909 -16.179 105.637 1.00 86.38 90 PRO A N 1
ATOM 638 C CA . PRO A 1 90 ? -76.690 -16.870 106.900 1.00 86.38 90 PRO A CA 1
ATOM 639 C C . PRO A 1 90 ? -75.830 -18.127 106.684 1.00 86.38 90 PRO A C 1
ATOM 641 O O . PRO A 1 90 ? -76.084 -18.900 105.753 1.00 86.38 90 PRO A O 1
ATOM 644 N N . TYR A 1 91 ? -74.838 -18.323 107.550 1.00 88.25 91 TYR A N 1
ATOM 645 C CA . TYR A 1 91 ? -73.969 -19.505 107.594 1.00 88.25 91 TYR A CA 1
ATOM 646 C C . TYR A 1 91 ? -74.061 -20.117 108.986 1.00 88.25 91 TYR A C 1
ATOM 648 O O . TYR A 1 91 ? -74.245 -19.390 109.965 1.00 88.25 91 TYR A O 1
ATOM 656 N N . SER A 1 92 ? -73.981 -21.435 109.057 1.00 90.94 92 SER A N 1
ATOM 657 C CA . SER A 1 92 ? -74.088 -22.171 110.309 1.00 90.94 92 SER A CA 1
ATOM 658 C C . SER A 1 92 ? -72.717 -22.407 110.932 1.00 90.94 92 SER A C 1
ATO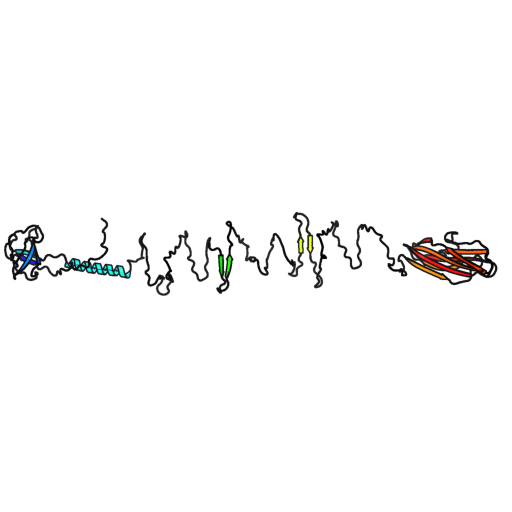M 660 O O . SER A 1 92 ? -71.698 -22.335 110.247 1.00 90.94 92 SER A O 1
ATOM 662 N N . GLU A 1 93 ? -72.691 -22.686 112.233 1.00 90.12 93 GLU A N 1
ATOM 663 C CA . GLU A 1 93 ? -71.515 -23.238 112.908 1.00 90.12 93 GLU A CA 1
ATOM 664 C C . GLU A 1 93 ? -70.935 -24.411 112.102 1.00 90.12 93 GLU A C 1
ATOM 666 O O . GLU A 1 93 ? -71.653 -25.122 111.394 1.00 90.12 93 GLU A O 1
ATOM 671 N N . ASP A 1 94 ? -69.618 -24.557 112.175 1.00 89.38 94 ASP A N 1
ATOM 672 C CA . ASP A 1 94 ? -68.787 -25.450 111.379 1.00 89.38 94 ASP A CA 1
ATOM 673 C C . ASP A 1 94 ? -68.689 -25.110 109.883 1.00 89.38 94 ASP A C 1
ATOM 675 O O . ASP A 1 94 ? -67.911 -25.746 109.180 1.00 89.38 94 ASP A O 1
ATOM 679 N N . ASP A 1 95 ? -69.381 -24.098 109.344 1.00 88.50 95 ASP A N 1
ATOM 680 C CA . ASP A 1 95 ? -69.168 -23.720 107.940 1.00 88.50 95 ASP A CA 1
ATOM 681 C C . ASP A 1 95 ? -67.722 -23.252 107.693 1.00 88.50 95 ASP A C 1
ATOM 683 O O . ASP A 1 95 ? -67.086 -22.600 108.524 1.00 88.50 95 ASP A O 1
ATOM 687 N N . ILE A 1 96 ? -67.173 -23.605 106.530 1.00 87.50 96 ILE A N 1
ATOM 688 C CA . ILE A 1 96 ? -65.742 -23.468 106.264 1.00 87.50 96 ILE A CA 1
ATOM 689 C C . ILE A 1 96 ? -65.402 -22.040 105.865 1.00 87.50 96 ILE A C 1
ATOM 691 O O . ILE A 1 96 ? -65.989 -21.485 104.938 1.00 87.50 96 ILE A O 1
ATOM 695 N N . VAL A 1 97 ? -64.365 -21.496 106.489 1.00 86.94 97 VAL A N 1
ATOM 696 C CA . VAL A 1 97 ? -63.720 -20.238 106.136 1.00 86.94 97 VAL A CA 1
ATOM 697 C C . VAL A 1 97 ? -62.361 -20.511 105.491 1.00 86.94 97 VAL A C 1
ATOM 699 O O . VAL A 1 97 ? -61.470 -21.097 106.103 1.00 86.94 97 VAL A O 1
ATOM 702 N N . HIS A 1 98 ? -62.182 -20.046 104.255 1.00 84.06 98 HIS A N 1
ATOM 703 C CA . HIS A 1 98 ? -60.947 -20.167 103.478 1.00 84.06 98 HIS A CA 1
ATOM 704 C C . HIS A 1 98 ? -60.389 -18.803 103.086 1.00 84.06 98 HIS A C 1
ATOM 706 O O . HIS A 1 98 ? -61.132 -17.901 102.692 1.00 84.06 98 HIS A O 1
ATOM 712 N N . LEU A 1 99 ? -59.065 -18.675 103.087 1.00 74.62 99 LEU A N 1
ATOM 713 C CA . LEU A 1 99 ? -58.391 -17.569 102.410 1.00 74.62 99 LEU A CA 1
ATOM 714 C C . LEU A 1 99 ? -58.561 -17.723 100.878 1.00 74.62 99 LEU A C 1
ATOM 716 O O . LEU A 1 99 ? -58.499 -18.834 100.364 1.00 74.62 99 LEU A O 1
ATOM 720 N N . TYR A 1 100 ? -58.786 -16.642 100.123 1.00 70.31 100 TYR A N 1
ATOM 721 C CA . TYR A 1 100 ? -59.135 -16.701 98.685 1.00 70.31 100 TYR A CA 1
ATOM 722 C C . TYR A 1 100 ? -57.906 -16.507 97.754 1.00 70.31 100 TYR A C 1
ATOM 724 O O . TYR A 1 100 ? -57.204 -15.507 97.894 1.00 70.31 100 TYR A O 1
ATOM 732 N N . TRP A 1 101 ? -57.616 -17.444 96.822 1.00 61.72 101 TRP A N 1
ATOM 733 C CA . TRP A 1 101 ? -56.287 -17.609 96.175 1.00 61.72 101 TRP A CA 1
ATOM 734 C C . TRP A 1 101 ? -56.253 -17.653 94.620 1.00 61.72 101 TRP A C 1
ATOM 736 O O . TRP A 1 101 ? -56.531 -18.695 94.033 1.00 61.72 101 TRP A O 1
ATOM 746 N N . VAL A 1 102 ? -55.821 -16.587 93.920 1.00 58.53 102 VAL A N 1
ATOM 747 C CA . VAL A 1 102 ? -55.646 -16.590 92.431 1.00 58.53 102 VAL A CA 1
ATOM 748 C C . VAL A 1 102 ? -54.313 -15.979 91.940 1.00 58.53 102 VAL A C 1
ATOM 750 O O . VAL A 1 102 ? -53.969 -16.110 90.765 1.00 58.53 102 VAL A O 1
ATOM 753 N N . ALA A 1 103 ? -53.517 -15.345 92.806 1.00 56.69 103 ALA A N 1
ATOM 754 C CA . ALA A 1 103 ? -52.388 -14.518 92.363 1.00 56.69 103 ALA A CA 1
ATOM 755 C C . ALA A 1 103 ? -51.043 -15.270 92.252 1.00 56.69 103 ALA A C 1
ATOM 757 O O . ALA A 1 103 ? -50.453 -15.286 91.177 1.00 56.69 103 ALA A O 1
ATOM 758 N N . ASP A 1 104 ? -50.553 -15.932 93.306 1.00 52.75 104 ASP A N 1
ATOM 759 C CA . ASP A 1 104 ? -49.134 -16.346 93.373 1.00 52.75 104 ASP A CA 1
ATOM 760 C C . ASP A 1 104 ? -48.691 -17.396 92.337 1.00 52.75 104 ASP A C 1
ATOM 762 O O . ASP A 1 104 ? -47.656 -17.251 91.684 1.00 52.75 104 ASP A O 1
ATOM 766 N N . HIS A 1 105 ? -49.498 -18.436 92.112 1.00 53.84 105 HIS A N 1
ATOM 767 C CA . HIS A 1 105 ? -49.170 -19.476 91.129 1.00 53.84 105 HIS A CA 1
ATOM 768 C C . HIS A 1 105 ? -49.217 -18.964 89.682 1.00 53.84 105 HIS A C 1
ATOM 770 O O . HIS A 1 105 ? -48.436 -19.425 88.847 1.00 53.84 105 HIS A O 1
ATOM 776 N N . HIS A 1 106 ? -50.073 -17.979 89.386 1.00 63.03 106 HIS A N 1
ATOM 777 C CA . HIS A 1 106 ? -50.044 -17.294 88.095 1.00 63.03 106 HIS A CA 1
ATOM 778 C C . HIS A 1 106 ? -48.751 -16.496 87.918 1.00 63.03 106 HIS A C 1
ATOM 780 O O . HIS A 1 106 ? -48.174 -16.512 86.834 1.00 63.03 106 HIS A O 1
ATOM 786 N N . ASN A 1 107 ? -48.244 -15.870 88.979 1.00 61.69 107 ASN A N 1
ATOM 787 C CA . ASN A 1 107 ? -47.057 -15.019 88.899 1.00 61.69 107 ASN A CA 1
ATOM 788 C C . ASN A 1 107 ? -45.788 -15.824 88.587 1.00 61.69 107 ASN A C 1
ATOM 790 O O . ASN A 1 107 ? -45.000 -15.429 87.730 1.00 61.69 107 ASN A O 1
ATOM 794 N N . ARG A 1 108 ? -45.628 -17.005 89.194 1.00 59.69 108 ARG A N 1
ATOM 795 C CA . ARG A 1 108 ? -44.456 -17.869 88.965 1.00 59.69 108 ARG A CA 1
ATOM 796 C C . ARG A 1 108 ? -44.429 -18.487 87.563 1.00 59.69 108 ARG A C 1
ATOM 798 O O . ARG A 1 108 ? -43.385 -18.532 86.919 1.00 59.69 108 ARG A O 1
ATOM 805 N N . HIS A 1 109 ? -45.588 -18.904 87.052 1.00 69.94 109 HIS A N 1
ATOM 806 C CA . HIS A 1 109 ? -45.710 -19.436 85.690 1.00 69.94 109 HIS A CA 1
ATOM 807 C C . HIS A 1 109 ? -45.468 -18.352 84.627 1.00 69.94 109 HIS A C 1
ATOM 809 O O . HIS A 1 109 ? -44.940 -18.620 83.543 1.00 69.94 109 HIS A O 1
ATOM 815 N N . VAL A 1 110 ? -45.833 -17.110 84.954 1.00 67.00 110 VAL A N 1
ATOM 816 C CA . VAL A 1 110 ? -45.538 -15.929 84.143 1.00 67.00 110 VAL A CA 1
ATOM 817 C C . VAL A 1 110 ? -44.030 -15.672 84.094 1.00 67.00 110 VAL A C 1
ATOM 819 O O . VAL A 1 110 ? -43.504 -15.489 83.002 1.00 67.00 110 VAL A O 1
ATOM 822 N N . GLU A 1 111 ? -43.303 -15.752 85.208 1.00 62.84 111 GLU A N 1
ATOM 823 C CA . GLU A 1 111 ? -41.843 -15.547 85.238 1.00 62.84 111 GLU A CA 1
ATOM 824 C C . GLU A 1 111 ? -41.057 -16.589 84.422 1.00 62.84 111 GLU A C 1
ATOM 826 O O . GLU A 1 111 ? -40.149 -16.232 83.666 1.00 62.84 111 GLU A O 1
ATOM 831 N N . GLU A 1 112 ? -41.426 -17.869 84.503 1.00 68.31 112 GLU A N 1
ATOM 832 C CA . GLU A 1 112 ? -40.782 -18.927 83.710 1.00 68.31 112 GLU A CA 1
ATOM 833 C C . GLU A 1 112 ? -41.092 -18.789 82.211 1.00 68.31 112 GLU A C 1
ATOM 835 O O . GLU A 1 112 ? -40.200 -18.937 81.371 1.00 68.31 112 GLU A O 1
ATOM 840 N N . THR A 1 113 ? -42.324 -18.406 81.861 1.00 73.75 113 THR A N 1
ATOM 841 C CA . THR A 1 113 ? -42.709 -18.103 80.470 1.00 73.75 113 THR A CA 1
ATOM 842 C C . THR A 1 113 ? -41.950 -16.882 79.941 1.00 73.75 113 THR A C 1
ATOM 844 O O . THR A 1 113 ? -41.497 -16.885 78.794 1.00 73.75 113 THR A O 1
ATOM 847 N N . ILE A 1 114 ? -41.743 -15.869 80.791 1.00 66.00 114 ILE A N 1
ATOM 848 C CA . ILE A 1 114 ? -40.935 -14.680 80.493 1.00 66.00 114 ILE A CA 1
ATOM 849 C C . ILE A 1 114 ? -39.480 -15.082 80.214 1.00 66.00 114 ILE A C 1
ATOM 851 O O . ILE A 1 114 ? -38.936 -14.717 79.175 1.00 66.00 114 ILE A O 1
ATOM 855 N N . ALA A 1 115 ? -38.851 -15.891 81.068 1.00 65.31 115 ALA A N 1
ATOM 856 C CA . ALA A 1 115 ? -37.451 -16.287 80.900 1.00 65.31 115 ALA A CA 1
ATOM 857 C C . ALA A 1 115 ? -37.215 -17.184 79.667 1.00 65.31 115 ALA A C 1
ATOM 859 O O . ALA A 1 115 ? -36.212 -17.025 78.960 1.00 65.31 115 ALA A O 1
ATOM 860 N N . VAL A 1 116 ? -38.144 -18.101 79.377 1.00 62.47 116 VAL A N 1
ATOM 861 C CA . VAL A 1 116 ? -38.093 -18.975 78.193 1.00 62.47 116 VAL A CA 1
ATOM 862 C C . VAL A 1 116 ? -38.288 -18.167 76.905 1.00 62.47 116 VAL A C 1
ATOM 864 O O . VAL A 1 116 ? -37.523 -18.350 75.954 1.00 62.47 116 VAL A O 1
ATOM 867 N N . ALA A 1 117 ? -39.220 -17.205 76.891 1.00 63.75 117 ALA A N 1
ATOM 868 C CA . ALA A 1 117 ? -39.377 -16.255 75.789 1.00 63.75 117 ALA A CA 1
ATOM 869 C C . ALA A 1 117 ? -38.114 -15.399 75.592 1.00 63.75 117 ALA A C 1
ATOM 871 O O . ALA A 1 117 ? -37.667 -15.216 74.457 1.00 63.75 117 ALA A O 1
ATOM 872 N N . GLN A 1 118 ? -37.479 -14.947 76.678 1.00 60.22 118 GLN A N 1
ATOM 873 C CA . GLN A 1 118 ? -36.230 -14.187 76.616 1.00 60.22 118 GLN A CA 1
ATOM 874 C C . GLN A 1 118 ? -35.085 -15.009 75.998 1.00 60.22 118 GLN A C 1
ATOM 876 O O . GLN A 1 118 ? -34.344 -14.512 75.154 1.00 60.22 118 GLN A O 1
ATOM 881 N N . ASN A 1 119 ? -34.930 -16.279 76.380 1.00 55.28 119 ASN A N 1
ATOM 882 C CA . ASN A 1 119 ? -33.804 -17.113 75.942 1.00 55.28 119 ASN A CA 1
ATOM 883 C C . ASN A 1 119 ? -33.903 -17.506 74.454 1.00 55.28 119 ASN A C 1
ATOM 885 O O . ASN A 1 119 ? -32.909 -17.456 73.727 1.00 55.28 119 ASN A O 1
ATOM 889 N N . VAL A 1 120 ? -35.115 -17.816 73.982 1.00 62.16 120 VAL A N 1
ATOM 890 C CA . VAL A 1 120 ? -35.414 -18.136 72.573 1.00 62.16 120 VAL A CA 1
ATOM 891 C C . VAL A 1 120 ? -35.257 -16.912 71.667 1.00 62.16 120 VAL A C 1
ATOM 893 O O . VAL A 1 120 ? -34.703 -17.014 70.567 1.00 62.16 120 VAL A O 1
ATOM 896 N N . THR A 1 121 ? -35.680 -15.750 72.167 1.00 54.00 121 THR A N 1
ATOM 897 C CA . THR A 1 121 ? -35.482 -14.450 71.513 1.00 54.00 121 THR A CA 1
ATOM 898 C C . THR A 1 121 ? -33.995 -14.115 71.373 1.00 54.00 121 THR A C 1
ATOM 900 O O . THR A 1 121 ? -33.579 -13.604 70.339 1.00 54.00 121 THR A O 1
ATOM 903 N N . ASN A 1 122 ? -33.170 -14.456 72.368 1.00 55.19 122 ASN A N 1
ATOM 904 C CA . ASN A 1 122 ? -31.772 -14.024 72.412 1.00 55.19 122 ASN A CA 1
ATOM 905 C C . ASN A 1 122 ? -30.793 -14.904 71.618 1.00 55.19 122 ASN A C 1
ATOM 907 O O . ASN A 1 122 ? -29.750 -14.405 71.202 1.00 55.19 122 ASN A O 1
ATOM 911 N N . ARG A 1 123 ? -31.060 -16.209 71.452 1.00 48.12 123 ARG A N 1
ATOM 912 C CA . ARG A 1 123 ? -30.040 -17.160 70.956 1.00 48.12 123 ARG A CA 1
ATOM 913 C C . ARG A 1 123 ? -30.221 -17.684 69.540 1.00 48.12 123 ARG A C 1
ATOM 915 O O . ARG A 1 123 ? -29.232 -18.079 68.937 1.00 48.12 123 ARG A O 1
ATOM 922 N N . PHE A 1 124 ? -31.437 -17.708 69.014 1.00 56.06 124 PHE A N 1
ATOM 923 C CA . PHE A 1 124 ? -31.682 -18.296 67.696 1.00 56.06 124 PHE A CA 1
ATOM 924 C C . PHE A 1 124 ? -32.318 -17.319 66.727 1.00 56.06 124 PHE A C 1
ATOM 926 O O . PHE A 1 124 ? -31.994 -17.325 65.546 1.00 56.06 124 PHE A O 1
ATOM 933 N N . GLY A 1 125 ? -33.323 -16.587 67.196 1.00 50.47 125 GLY A N 1
ATOM 934 C CA . GLY A 1 125 ? -34.502 -16.486 66.346 1.00 50.47 125 GLY A CA 1
ATOM 935 C C . GLY A 1 125 ? -34.889 -17.885 65.825 1.00 50.47 125 GLY A C 1
ATOM 936 O O . GLY A 1 125 ? -34.586 -18.211 64.695 1.00 50.47 125 GLY A O 1
ATOM 937 N N . LEU A 1 126 ? -35.454 -18.760 66.663 1.00 51.84 126 LEU A N 1
ATOM 938 C CA . LEU A 1 126 ? -36.115 -20.040 66.301 1.00 51.84 126 LEU A CA 1
ATOM 939 C C . LEU A 1 126 ? -35.628 -20.809 65.028 1.00 51.84 126 LEU A C 1
ATOM 941 O O . LEU A 1 126 ? -36.440 -21.154 64.172 1.00 51.84 126 LEU A O 1
ATOM 945 N N . GLY A 1 127 ? -34.328 -21.097 64.873 1.00 54.00 127 GLY A N 1
ATOM 946 C CA . GLY A 1 127 ? -33.767 -21.582 63.603 1.00 54.00 127 GLY A CA 1
ATOM 947 C C . GLY A 1 127 ? -33.506 -23.092 63.493 1.00 54.00 127 GLY A C 1
ATOM 948 O O . GLY A 1 127 ? -32.498 -23.584 63.990 1.00 54.00 127 GLY A O 1
ATOM 949 N N . THR A 1 128 ? -34.292 -23.791 62.673 1.00 44.72 128 THR A N 1
ATOM 950 C CA . THR A 1 128 ? -33.701 -24.562 61.564 1.00 44.72 128 THR A CA 1
ATOM 951 C C . THR A 1 128 ? -34.045 -23.774 60.312 1.00 44.72 128 THR A C 1
ATOM 953 O O . THR A 1 128 ? -35.203 -23.753 59.905 1.00 44.72 128 THR A O 1
ATOM 956 N N . ASN A 1 129 ? -33.056 -23.054 59.781 1.00 53.50 129 ASN A N 1
ATOM 957 C CA . ASN A 1 129 ? -33.217 -21.854 58.957 1.00 53.50 129 ASN A CA 1
ATOM 958 C C . ASN A 1 129 ? -33.889 -20.704 59.719 1.00 53.50 129 ASN A C 1
ATOM 960 O O . ASN A 1 129 ? -34.927 -20.871 60.354 1.00 53.50 129 ASN A O 1
ATOM 964 N N . ILE A 1 130 ? -33.362 -19.491 59.563 1.00 62.84 130 ILE A N 1
ATOM 965 C CA . ILE A 1 130 ? -34.227 -18.317 59.651 1.00 62.84 130 ILE A CA 1
ATOM 966 C C . ILE A 1 130 ? -35.062 -18.363 58.371 1.00 62.84 130 ILE A C 1
ATOM 968 O O . ILE A 1 130 ? -34.707 -17.771 57.353 1.00 62.84 130 ILE A O 1
ATOM 972 N N . VAL A 1 131 ? -36.129 -19.169 58.386 1.00 56.16 131 VAL A N 1
ATOM 973 C CA . VAL A 1 131 ? -37.162 -19.081 57.360 1.00 56.16 131 VAL A CA 1
ATOM 974 C C . VAL A 1 131 ? -37.847 -17.766 57.635 1.00 56.16 131 VAL A C 1
ATOM 976 O O . VAL A 1 131 ? -38.658 -17.667 58.548 1.00 56.16 131 VAL A O 1
ATOM 979 N N . VAL A 1 132 ? -37.469 -16.744 56.883 1.00 59.22 132 VAL A N 1
ATOM 980 C CA . VAL A 1 132 ? -38.223 -15.505 56.839 1.00 59.22 132 VAL A CA 1
ATOM 981 C C . VAL A 1 132 ? -39.534 -15.853 56.131 1.00 59.22 132 VAL A C 1
ATOM 983 O O . VAL A 1 132 ? -39.495 -16.164 54.937 1.00 59.22 132 VAL A O 1
ATOM 986 N N . PRO A 1 133 ? -40.681 -15.898 56.836 1.00 52.28 133 PRO A N 1
ATOM 987 C CA . PRO A 1 133 ? -41.960 -16.178 56.198 1.00 52.28 133 PRO A CA 1
ATOM 988 C C . PRO A 1 133 ? -42.179 -15.201 55.043 1.00 52.28 133 PRO A C 1
ATOM 990 O O . PRO A 1 133 ? -41.715 -14.058 55.105 1.00 52.28 133 PRO A O 1
ATOM 993 N N . ALA A 1 134 ? -42.880 -15.636 53.994 1.00 47.00 134 ALA A N 1
ATOM 994 C CA . ALA A 1 134 ? -43.170 -14.781 52.847 1.00 47.00 134 ALA A CA 1
ATOM 995 C C . ALA A 1 134 ? -43.728 -13.420 53.316 1.00 47.00 134 ALA A C 1
ATOM 997 O O . ALA A 1 134 ? -44.746 -13.371 54.005 1.00 47.00 134 ALA A O 1
ATOM 998 N N . GLY A 1 135 ? -43.033 -12.326 52.975 1.00 49.47 135 GLY A N 1
ATOM 999 C CA . GLY A 1 135 ? -43.391 -10.958 53.375 1.00 49.47 135 GLY A CA 1
ATOM 1000 C C . GLY A 1 135 ? -42.572 -10.332 54.516 1.00 49.47 135 GLY A C 1
ATOM 1001 O O . GLY A 1 135 ? -42.832 -9.180 54.856 1.00 49.47 135 GLY A O 1
ATOM 1002 N N . LEU A 1 136 ? -41.587 -11.028 55.097 1.00 49.59 136 LEU A N 1
ATOM 1003 C CA . LEU A 1 136 ? -40.674 -10.479 56.115 1.00 49.59 136 LEU A CA 1
ATOM 1004 C C . LEU A 1 136 ? -39.241 -10.283 55.563 1.00 49.59 136 LEU A C 1
ATOM 1006 O O . LEU A 1 136 ? -38.924 -10.756 54.472 1.00 49.59 136 LEU A O 1
ATOM 1010 N N . THR A 1 137 ? -38.364 -9.590 56.308 1.00 51.97 137 THR A N 1
ATOM 1011 C CA . THR A 1 137 ? -36.969 -9.298 55.900 1.00 51.97 137 THR A CA 1
ATOM 1012 C C . THR A 1 137 ? -35.973 -9.735 56.977 1.00 51.97 137 THR A C 1
ATOM 1014 O O . THR A 1 137 ? -36.175 -9.446 58.156 1.00 51.97 137 THR A O 1
ATOM 1017 N N . PHE A 1 138 ? -34.864 -10.371 56.587 1.00 69.62 138 PHE A N 1
ATOM 1018 C CA . PHE A 1 138 ? -33.724 -10.623 57.478 1.00 69.62 138 PHE A CA 1
ATOM 1019 C C . PHE A 1 138 ? -32.750 -9.435 57.437 1.00 69.62 138 PHE A C 1
ATOM 1021 O O . PHE A 1 138 ? -32.233 -9.102 56.372 1.00 69.62 138 PHE A O 1
ATOM 1028 N N . ALA A 1 139 ? -32.508 -8.782 58.578 1.00 61.78 139 ALA A N 1
ATOM 1029 C CA . ALA A 1 139 ? -31.655 -7.595 58.681 1.00 61.78 139 ALA A CA 1
ATOM 1030 C C . ALA A 1 139 ? -30.475 -7.831 59.639 1.00 61.78 139 ALA A C 1
ATOM 1032 O O . ALA A 1 139 ? -30.674 -8.166 60.804 1.00 61.78 139 ALA A O 1
ATOM 1033 N N . ILE A 1 140 ? -29.248 -7.599 59.165 1.00 66.69 140 ILE A N 1
ATOM 1034 C CA . ILE A 1 140 ? -28.019 -7.635 59.975 1.00 66.69 140 ILE A CA 1
ATOM 1035 C C . ILE A 1 140 ? -27.694 -6.192 60.411 1.00 66.69 140 ILE A C 1
ATOM 1037 O O . ILE A 1 140 ? -27.544 -5.313 59.562 1.00 66.69 140 ILE A O 1
ATOM 1041 N N . GLN A 1 141 ? -27.629 -5.915 61.722 1.00 58.25 141 GLN A N 1
ATOM 1042 C CA . GLN A 1 141 ? -27.413 -4.561 62.266 1.00 58.25 141 GLN A CA 1
ATOM 1043 C C . GLN A 1 141 ? -25.924 -4.143 62.366 1.00 58.25 141 GLN A C 1
ATOM 1045 O O . GLN A 1 141 ? -25.002 -4.953 62.339 1.00 58.25 141 GLN A O 1
ATOM 1050 N N . ARG A 1 142 ? -25.719 -2.820 62.456 1.00 51.72 142 ARG A N 1
ATOM 1051 C CA . ARG A 1 142 ? -24.591 -1.995 61.959 1.00 51.72 142 ARG A CA 1
ATOM 1052 C C . ARG A 1 142 ? -23.199 -2.137 62.602 1.00 51.72 142 ARG A C 1
ATOM 1054 O O . ARG A 1 142 ? -22.367 -1.273 62.339 1.00 51.72 142 ARG A O 1
ATOM 1061 N N . THR A 1 143 ? -22.894 -3.140 63.422 1.00 54.84 143 THR A N 1
ATOM 1062 C CA . THR A 1 143 ? -21.526 -3.234 63.984 1.00 54.84 143 THR A CA 1
ATOM 1063 C C . THR A 1 143 ? -20.567 -4.063 63.142 1.00 54.84 143 THR A C 1
ATOM 1065 O O . THR A 1 143 ? -19.369 -3.807 63.212 1.00 54.84 143 THR A O 1
ATOM 1068 N N . SER A 1 144 ? -21.052 -4.985 62.302 1.00 57.66 144 SER A N 1
ATOM 1069 C CA . SER A 1 144 ? -20.169 -5.783 61.442 1.00 57.66 144 SER A CA 1
ATOM 1070 C C . SER A 1 144 ? -20.391 -5.603 59.941 1.00 57.66 144 SER A C 1
ATOM 1072 O O . SER A 1 144 ? -19.440 -5.824 59.214 1.00 57.66 144 SER A O 1
ATOM 1074 N N . ASN A 1 145 ? -21.569 -5.179 59.446 1.00 63.31 145 ASN A N 1
ATOM 1075 C CA . ASN A 1 145 ? -21.918 -5.142 58.002 1.00 63.31 145 ASN A CA 1
ATOM 1076 C C . ASN A 1 145 ? -21.522 -6.419 57.221 1.00 63.31 145 ASN A C 1
ATOM 1078 O O . ASN A 1 145 ? -21.277 -6.373 56.011 1.00 63.31 145 ASN A O 1
ATOM 1082 N N . GLN A 1 146 ? -21.429 -7.549 57.919 1.00 68.81 146 GLN A N 1
ATOM 1083 C CA . GLN A 1 146 ? -20.868 -8.791 57.410 1.00 68.81 146 GLN A CA 1
ATOM 1084 C C . GLN A 1 146 ? -21.917 -9.888 57.465 1.00 68.81 146 GLN A C 1
ATOM 1086 O O . GLN A 1 146 ? -22.486 -10.156 58.522 1.00 68.81 146 GLN A O 1
ATOM 1091 N N . LEU A 1 147 ? -22.126 -10.556 56.334 1.00 80.94 147 LEU A N 1
ATOM 1092 C CA . LEU A 1 147 ? -22.676 -11.904 56.311 1.00 80.94 147 LEU A CA 1
ATOM 1093 C C . LEU A 1 147 ? -21.498 -12.872 56.203 1.00 80.94 147 LEU A C 1
ATOM 1095 O O . LEU A 1 147 ? -20.789 -12.888 55.199 1.00 80.94 147 LEU A O 1
ATOM 1099 N N . VAL A 1 148 ? -21.258 -13.625 57.272 1.00 70.38 148 VAL A N 1
ATOM 1100 C CA . VAL A 1 148 ? -20.121 -14.541 57.398 1.00 70.38 148 VAL A CA 1
ATOM 1101 C C . VAL A 1 148 ? -20.616 -15.963 57.170 1.00 70.38 148 VAL A C 1
ATOM 1103 O O . VAL A 1 148 ? -21.484 -16.444 57.895 1.00 70.38 148 VAL A O 1
ATOM 1106 N N . PHE A 1 149 ? -20.054 -16.642 56.180 1.00 74.31 149 PHE A N 1
ATOM 1107 C CA . PHE A 1 149 ? -20.248 -18.068 55.952 1.00 74.31 149 PHE A CA 1
ATOM 1108 C C . PHE A 1 149 ? -19.029 -18.835 56.464 1.00 74.31 149 PHE A C 1
ATOM 1110 O O . PHE A 1 149 ? -17.899 -18.435 56.196 1.00 74.31 149 PHE A O 1
ATOM 1117 N N . GLY A 1 150 ? -19.249 -19.956 57.152 1.00 61.91 150 GLY A N 1
ATOM 1118 C CA . GLY A 1 150 ? -18.182 -20.778 57.735 1.00 61.91 150 GLY A CA 1
ATOM 1119 C C . GLY A 1 150 ? -17.787 -20.362 59.158 1.00 61.91 150 GLY A C 1
ATOM 1120 O O . GLY A 1 150 ? -18.206 -19.321 59.657 1.00 61.91 150 GLY A O 1
ATOM 1121 N N . THR A 1 151 ? -17.001 -21.209 59.832 1.00 56.12 151 THR A N 1
ATOM 1122 C CA . THR A 1 151 ? -16.641 -21.053 61.259 1.00 56.12 151 THR A CA 1
ATOM 1123 C C . THR A 1 151 ? -15.134 -20.989 61.532 1.00 56.12 151 THR A C 1
ATOM 1125 O O . THR A 1 151 ? -14.736 -20.489 62.579 1.00 56.12 151 THR A O 1
ATOM 1128 N N . THR A 1 152 ? -14.289 -21.473 60.612 1.00 52.31 152 THR A N 1
ATOM 1129 C CA . THR A 1 152 ? -12.816 -21.472 60.749 1.00 52.31 152 THR A CA 1
ATOM 1130 C C . THR A 1 152 ? -12.168 -20.631 59.657 1.00 52.31 152 THR A C 1
ATOM 1132 O O . THR A 1 152 ? -11.545 -19.617 59.948 1.00 52.31 152 THR A O 1
ATOM 1135 N N . ASN A 1 153 ? -12.386 -21.012 58.398 1.00 54.22 153 ASN A N 1
ATOM 1136 C CA . ASN A 1 153 ? -12.144 -20.157 57.244 1.00 54.22 153 ASN A CA 1
ATOM 1137 C C . ASN A 1 153 ? -13.493 -19.607 56.823 1.00 54.22 153 ASN A C 1
ATOM 1139 O O . ASN A 1 153 ? -14.435 -20.380 56.628 1.00 54.22 153 ASN A O 1
ATOM 1143 N N . THR A 1 154 ? -13.595 -18.291 56.731 1.00 66.38 154 THR A N 1
ATOM 1144 C CA . THR A 1 154 ? -14.873 -17.653 56.470 1.00 66.38 154 THR A CA 1
ATOM 1145 C C . THR A 1 154 ? -14.901 -17.013 55.093 1.00 66.38 154 THR A C 1
ATOM 1147 O O . THR A 1 154 ? -13.939 -16.376 54.666 1.00 66.38 154 THR A O 1
ATOM 1150 N N . ILE A 1 155 ? -16.026 -17.163 54.395 1.00 71.06 155 ILE A N 1
ATOM 1151 C CA . ILE A 1 155 ? -16.370 -16.304 53.262 1.00 71.06 155 ILE A CA 1
ATOM 1152 C C . ILE A 1 155 ? -17.230 -15.200 53.842 1.00 71.06 155 ILE A C 1
ATOM 1154 O O . ILE A 1 155 ? -18.336 -15.444 54.316 1.00 71.06 155 ILE A O 1
ATOM 1158 N N . THR A 1 156 ? -16.706 -13.985 53.847 1.00 74.94 156 THR A N 1
ATOM 1159 C CA . THR A 1 156 ? -17.391 -12.853 54.458 1.00 74.94 156 THR A CA 1
ATOM 1160 C C . THR A 1 156 ? -17.855 -11.894 53.373 1.00 74.94 156 THR A C 1
ATOM 1162 O O . THR A 1 156 ? -17.039 -11.240 52.726 1.00 74.94 156 THR A O 1
ATOM 1165 N N . LEU A 1 157 ? -19.170 -11.773 53.190 1.00 81.06 157 LEU A N 1
ATOM 1166 C CA . LEU A 1 157 ? -19.758 -10.690 52.409 1.00 81.06 157 LEU A CA 1
ATOM 1167 C C . LEU A 1 157 ? -19.783 -9.439 53.283 1.00 81.06 157 LEU A C 1
ATOM 1169 O O . LEU A 1 157 ? -20.721 -9.206 54.043 1.00 81.06 157 LEU A O 1
ATOM 1173 N N . ASN A 1 158 ? -18.709 -8.664 53.204 1.00 78.06 158 ASN A N 1
ATOM 1174 C CA . ASN A 1 158 ? -18.564 -7.403 53.914 1.00 78.06 158 ASN A CA 1
ATOM 1175 C C . ASN A 1 158 ? -19.030 -6.245 53.029 1.00 78.06 158 ASN A C 1
ATOM 1177 O O . ASN A 1 158 ? -18.490 -6.039 51.943 1.00 78.06 158 ASN A O 1
ATOM 1181 N N . MET A 1 159 ? -19.984 -5.453 53.508 1.00 73.56 159 MET A N 1
ATOM 1182 C CA . MET A 1 159 ? -20.413 -4.233 52.828 1.00 73.56 159 MET A CA 1
ATOM 1183 C C . MET A 1 159 ? -19.765 -3.023 53.506 1.00 73.56 159 MET A C 1
ATOM 1185 O O . MET A 1 159 ? -20.070 -2.695 54.656 1.00 73.56 159 MET A O 1
ATOM 1189 N N . ALA A 1 160 ? -18.866 -2.330 52.803 1.00 75.12 160 ALA A N 1
ATOM 1190 C CA . ALA A 1 160 ? -18.347 -1.049 53.282 1.00 75.12 160 ALA A CA 1
ATOM 1191 C C . ALA A 1 160 ? -19.514 -0.074 53.517 1.00 75.12 160 ALA A C 1
ATOM 1193 O O . ALA A 1 160 ? -20.480 -0.085 52.753 1.00 75.12 160 ALA A O 1
ATOM 1194 N N . VAL A 1 161 ? -19.440 0.752 54.569 1.00 72.06 161 VAL A N 1
ATOM 1195 C CA . VAL A 1 161 ? -20.515 1.697 54.924 1.00 72.06 161 VAL A CA 1
ATOM 1196 C C . VAL A 1 161 ? -20.821 2.587 53.711 1.00 72.06 161 VAL A C 1
ATOM 1198 O O . VAL A 1 161 ? -19.970 3.394 53.331 1.00 72.06 161 VAL A O 1
ATOM 1201 N N . PRO A 1 162 ? -22.003 2.466 53.080 1.00 71.88 162 PRO A N 1
ATOM 1202 C CA . PRO A 1 162 ? -22.307 3.271 51.912 1.00 71.88 162 PRO A CA 1
ATOM 1203 C C . PRO A 1 162 ? -22.694 4.690 52.353 1.00 71.88 162 PRO A C 1
ATOM 1205 O O . PRO A 1 162 ? -23.324 4.882 53.393 1.00 71.88 162 PRO A O 1
ATOM 1208 N N . SER A 1 163 ? -22.357 5.703 51.551 1.00 79.69 163 SER A N 1
ATOM 1209 C CA . SER A 1 163 ? -22.679 7.116 51.839 1.00 79.69 163 SER A CA 1
ATOM 1210 C C . SER A 1 163 ? -24.176 7.452 51.755 1.00 79.69 163 SER A C 1
ATOM 1212 O O . SER A 1 163 ? -24.592 8.548 52.116 1.00 79.69 163 SER A O 1
ATOM 1214 N N . ALA A 1 164 ? -24.991 6.514 51.274 1.00 72.56 164 ALA A N 1
ATOM 1215 C CA . ALA A 1 164 ? -26.448 6.542 51.280 1.00 72.56 164 ALA A CA 1
ATOM 1216 C C . ALA A 1 164 ? -26.973 5.106 51.108 1.00 72.56 164 ALA A C 1
ATOM 1218 O O . ALA A 1 164 ? -26.205 4.211 50.757 1.00 72.56 164 ALA A O 1
ATOM 1219 N N . SER A 1 165 ? -28.271 4.870 51.321 1.00 75.12 165 S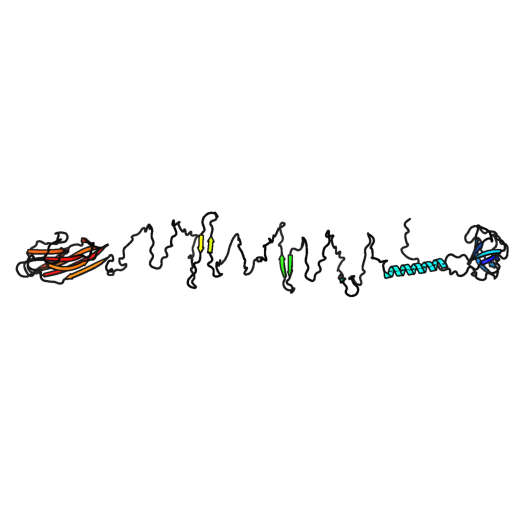ER A N 1
ATOM 1220 C CA . SER A 1 165 ? -28.883 3.551 51.108 1.00 75.12 165 SER A CA 1
ATOM 1221 C C . SER A 1 165 ? -28.594 3.027 49.695 1.00 75.12 165 SER A C 1
ATOM 1223 O O . SER A 1 165 ? -28.688 3.767 48.710 1.00 75.12 165 SER A O 1
ATOM 1225 N N . ARG A 1 166 ? -28.209 1.753 49.592 1.00 76.44 166 ARG A N 1
ATOM 1226 C CA . ARG A 1 166 ? -27.938 1.064 48.324 1.00 76.44 166 ARG A CA 1
ATOM 1227 C C . ARG A 1 166 ? -28.721 -0.237 48.292 1.00 76.44 166 ARG A C 1
ATOM 1229 O O . ARG A 1 166 ? -28.770 -0.947 49.292 1.00 76.44 166 ARG A O 1
ATOM 1236 N N . VAL A 1 167 ? -29.314 -0.526 47.141 1.00 77.19 167 VAL A N 1
ATOM 1237 C CA . VAL A 1 167 ? -29.946 -1.811 46.846 1.00 77.19 167 VAL A CA 1
ATOM 1238 C C . VAL A 1 167 ? -29.028 -2.534 45.869 1.00 77.19 167 VAL A C 1
ATOM 1240 O O . VAL A 1 167 ? -28.720 -1.991 44.810 1.00 77.19 167 VAL A O 1
ATOM 1243 N N . TYR A 1 168 ? -28.575 -3.729 46.240 1.00 75.94 168 TYR A N 1
ATOM 1244 C CA . TYR A 1 168 ? -27.872 -4.644 45.346 1.00 75.94 168 TYR A CA 1
ATOM 1245 C C . TYR A 1 168 ? -28.851 -5.755 44.976 1.00 75.94 168 TYR A C 1
ATOM 1247 O O . TYR A 1 168 ? -29.296 -6.499 45.847 1.00 75.94 168 TYR A O 1
ATOM 1255 N N . THR A 1 169 ? -29.224 -5.834 43.703 1.00 75.44 169 THR A N 1
ATOM 1256 C CA . THR A 1 169 ? -30.179 -6.828 43.203 1.00 75.44 169 THR A CA 1
ATOM 1257 C C . THR A 1 169 ? -29.430 -7.875 42.389 1.00 75.44 169 THR A C 1
ATOM 1259 O O . THR A 1 169 ? -28.743 -7.522 41.435 1.00 75.44 169 THR A O 1
ATOM 1262 N N . ALA A 1 170 ? -29.588 -9.150 42.743 1.00 78.38 170 ALA A N 1
ATOM 1263 C CA . ALA A 1 170 ? -29.289 -10.266 41.852 1.00 78.38 170 ALA A CA 1
ATOM 1264 C C . ALA A 1 170 ? -30.580 -10.583 41.073 1.00 78.38 170 ALA A C 1
ATOM 1266 O O . ALA A 1 170 ? -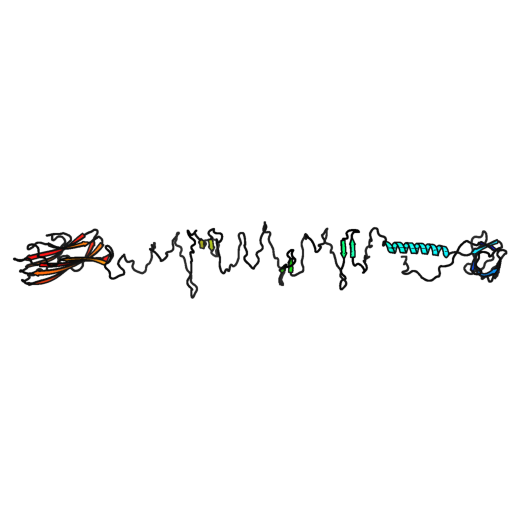31.539 -11.053 41.688 1.00 78.38 170 ALA A O 1
ATOM 1267 N N . PRO A 1 171 ? -30.681 -10.227 39.781 1.00 74.94 171 PRO A N 1
ATOM 1268 C CA . PRO A 1 171 ? -31.874 -10.520 38.995 1.00 74.94 171 PRO A CA 1
ATOM 1269 C C . PRO A 1 171 ? -32.025 -12.031 38.785 1.00 74.94 171 PRO A C 1
ATOM 1271 O O . PRO A 1 171 ? -31.033 -12.758 38.793 1.00 74.94 171 PRO A O 1
ATOM 1274 N N . ASP A 1 172 ? -33.257 -12.489 38.561 1.00 78.56 172 ASP A N 1
ATOM 1275 C CA . ASP A 1 172 ? -33.488 -13.857 38.098 1.00 78.56 172 ASP A CA 1
ATOM 1276 C C . ASP A 1 172 ? -32.856 -14.034 36.711 1.00 78.56 172 ASP A C 1
ATOM 1278 O O . ASP A 1 172 ? -33.128 -13.275 35.777 1.00 78.56 172 ASP A O 1
ATOM 1282 N N . VAL A 1 173 ? -31.972 -15.017 36.607 1.00 78.44 173 VAL A N 1
ATOM 1283 C CA . VAL A 1 173 ? -31.235 -15.361 35.388 1.00 78.44 173 VAL A CA 1
ATOM 1284 C C . VAL A 1 173 ? -31.912 -16.477 34.584 1.00 78.44 173 VAL A C 1
ATOM 1286 O O . VAL A 1 173 ? -31.433 -16.818 33.506 1.00 78.44 173 VAL A O 1
ATOM 1289 N N . GLY A 1 174 ? -33.034 -17.026 35.068 1.00 78.56 174 GLY A N 1
ATOM 1290 C CA . GLY A 1 174 ? -33.826 -18.049 34.379 1.00 78.56 174 GLY A CA 1
ATOM 1291 C C . GLY A 1 174 ? -33.238 -19.466 34.426 1.00 78.56 174 GLY A C 1
ATOM 1292 O O . GLY A 1 174 ? -33.730 -20.345 33.719 1.00 78.56 174 GLY A O 1
ATOM 1293 N N . GLY A 1 175 ? -32.199 -19.695 35.234 1.00 79.81 175 GLY A N 1
ATOM 1294 C CA . GLY A 1 175 ? -31.504 -20.974 35.413 1.00 79.81 175 GLY A CA 1
ATOM 1295 C C . GLY A 1 175 ? -30.341 -20.851 36.403 1.00 79.81 175 GLY A C 1
ATOM 1296 O O . GLY A 1 175 ? -30.195 -19.817 37.053 1.00 79.81 175 GLY A O 1
ATOM 1297 N N . ASP A 1 176 ? -29.505 -21.885 36.514 1.00 75.25 176 ASP A N 1
ATOM 1298 C CA . ASP A 1 176 ? -28.274 -21.806 37.310 1.00 75.25 176 ASP A CA 1
ATOM 1299 C C . ASP A 1 176 ? -27.299 -20.804 36.662 1.00 75.25 176 ASP A C 1
ATOM 1301 O O . ASP A 1 176 ? -27.065 -20.850 35.451 1.00 75.25 176 ASP A O 1
ATOM 1305 N N . ALA A 1 177 ? -26.734 -19.885 37.450 1.00 75.38 177 ALA A N 1
ATOM 1306 C CA . ALA A 1 177 ? -25.750 -18.913 36.975 1.00 75.38 177 ALA A CA 1
ATOM 1307 C C . ALA A 1 177 ? -24.692 -18.588 38.027 1.00 75.38 177 ALA A C 1
ATOM 1309 O O . ALA A 1 177 ? -24.933 -18.664 39.233 1.00 75.38 177 ALA A O 1
ATOM 1310 N N . ASP A 1 178 ? -23.539 -18.147 37.533 1.00 73.94 178 ASP A N 1
ATOM 1311 C CA . ASP A 1 178 ? -22.400 -17.768 38.354 1.00 73.94 178 ASP A CA 1
ATOM 1312 C C . ASP A 1 178 ? -22.467 -16.306 38.807 1.00 73.94 178 ASP A C 1
ATOM 1314 O O . ASP A 1 178 ? -22.897 -15.405 38.078 1.00 73.94 178 ASP A O 1
ATOM 1318 N N . PHE A 1 179 ? -21.962 -16.059 40.015 1.00 77.62 179 PHE A N 1
ATOM 1319 C CA . PHE A 1 179 ? -21.701 -14.719 40.526 1.00 77.62 179 PHE A CA 1
ATOM 1320 C C . PHE A 1 179 ? -20.221 -14.374 40.318 1.00 77.62 179 PHE A C 1
ATOM 1322 O O . PHE A 1 179 ? -19.339 -15.011 40.892 1.00 77.62 179 PHE A O 1
ATOM 1329 N N . ILE A 1 180 ? -19.948 -13.360 39.498 1.00 74.12 180 ILE A N 1
ATOM 1330 C CA . ILE A 1 180 ? -18.588 -12.957 39.113 1.00 74.12 180 ILE A CA 1
ATOM 1331 C C . ILE A 1 180 ? -17.963 -12.139 40.252 1.00 74.12 180 ILE A C 1
ATOM 1333 O O . ILE A 1 180 ? -18.484 -11.091 40.640 1.00 74.12 180 ILE A O 1
ATOM 1337 N N . LEU A 1 181 ? -16.837 -12.608 40.788 1.00 76.19 181 LEU A N 1
ATOM 1338 C CA . LEU A 1 181 ? -16.032 -11.890 41.783 1.00 76.19 181 LEU A CA 1
ATOM 1339 C C . LEU A 1 181 ? -14.957 -11.045 41.074 1.00 76.19 181 LEU A C 1
ATOM 1341 O O . LEU A 1 181 ? -14.793 -11.121 39.865 1.00 76.19 181 LEU A O 1
ATOM 1345 N N . THR A 1 182 ? -14.194 -10.209 41.770 1.00 69.38 182 THR A N 1
ATOM 1346 C CA . THR A 1 182 ? -13.214 -9.318 41.103 1.00 69.38 182 THR A CA 1
ATOM 1347 C C . THR A 1 182 ? -11.798 -9.895 40.992 1.00 69.38 182 THR A C 1
ATOM 1349 O O . THR A 1 182 ? -10.926 -9.237 40.431 1.00 69.38 182 THR A O 1
ATOM 1352 N N . ALA A 1 183 ? -11.544 -11.099 41.516 1.00 71.12 183 ALA A N 1
ATOM 1353 C CA . ALA A 1 183 ? -10.218 -11.719 41.549 1.00 71.12 183 ALA A CA 1
ATOM 1354 C C . ALA A 1 183 ? -10.218 -13.136 40.948 1.00 71.12 183 ALA A C 1
ATOM 1356 O O . ALA A 1 183 ? -11.214 -13.854 41.040 1.00 71.12 183 ALA A O 1
ATOM 1357 N N . GLY A 1 184 ? -9.080 -13.545 40.377 1.00 70.56 184 GLY A N 1
ATOM 1358 C CA . GLY A 1 184 ? -8.892 -14.856 39.740 1.00 70.56 184 GLY A CA 1
ATOM 1359 C C . GLY A 1 184 ? -9.348 -14.914 38.277 1.00 70.56 184 GLY A C 1
ATOM 1360 O O . GLY A 1 184 ? -9.977 -13.987 37.771 1.00 70.56 184 GLY A O 1
ATOM 1361 N N . ALA A 1 185 ? -9.007 -16.008 37.588 1.00 72.69 185 ALA A N 1
ATOM 1362 C CA . ALA A 1 185 ? -9.517 -16.283 36.246 1.00 72.69 185 ALA A CA 1
ATOM 1363 C C . ALA A 1 185 ? -11.007 -16.642 36.333 1.00 72.69 185 ALA A C 1
ATOM 1365 O O . ALA A 1 185 ? -11.377 -17.527 37.103 1.00 72.69 185 ALA A O 1
ATOM 1366 N N . GLN A 1 186 ? -11.852 -15.950 35.569 1.00 77.75 186 GLN A N 1
ATOM 1367 C CA . GLN A 1 186 ? -13.299 -16.164 35.568 1.00 77.75 186 GLN A CA 1
ATOM 1368 C C . GLN A 1 186 ? -13.816 -16.291 34.142 1.00 77.75 186 GLN A C 1
ATOM 1370 O O . GLN A 1 186 ? -13.447 -15.507 33.269 1.00 77.75 186 GLN A O 1
ATOM 1375 N N . GLU A 1 187 ? -14.675 -17.281 33.920 1.00 77.38 187 GLU A N 1
ATOM 1376 C CA . GLU A 1 187 ? -15.355 -17.507 32.650 1.00 77.38 187 GLU A CA 1
ATOM 1377 C C . GLU A 1 187 ? -16.764 -16.907 32.717 1.00 77.38 187 GLU A C 1
ATOM 1379 O O . GLU A 1 187 ? -17.500 -17.126 33.675 1.00 77.38 187 GLU A O 1
ATOM 1384 N N . ILE A 1 188 ? -17.138 -16.112 31.711 1.00 78.38 188 ILE A N 1
ATOM 1385 C CA . ILE A 1 188 ? -18.429 -15.418 31.661 1.00 78.38 188 ILE A CA 1
ATOM 1386 C C . ILE A 1 188 ? -19.237 -15.982 30.488 1.00 78.38 188 ILE A C 1
ATOM 1388 O O . ILE A 1 188 ? -19.042 -15.585 29.341 1.00 78.38 188 ILE A O 1
ATOM 1392 N N . SER A 1 189 ? -20.162 -16.898 30.778 1.00 72.12 189 SER A N 1
ATOM 1393 C CA . SER A 1 189 ? -20.972 -17.591 29.764 1.00 72.12 189 SER A CA 1
ATOM 1394 C C . SER A 1 189 ? -22.197 -16.793 29.295 1.00 72.12 189 SER A C 1
ATOM 1396 O O . SER A 1 189 ? -22.765 -16.004 30.048 1.00 72.12 189 SER A O 1
ATOM 1398 N N . GLY A 1 190 ? -22.666 -17.040 28.066 1.00 73.88 190 GLY A N 1
ATOM 1399 C CA . GLY A 1 190 ? -23.889 -16.455 27.486 1.00 73.88 190 GLY A CA 1
ATOM 1400 C C . GLY A 1 190 ? -23.743 -15.010 26.980 1.00 73.88 190 GLY A C 1
ATOM 1401 O O . GLY A 1 190 ? -22.705 -14.378 27.148 1.00 73.88 190 GLY A O 1
ATOM 1402 N N . ALA A 1 191 ? -24.798 -14.452 26.372 1.00 72.31 191 ALA A N 1
ATOM 1403 C CA . ALA A 1 191 ? -24.779 -13.071 25.873 1.00 72.31 191 ALA A CA 1
ATOM 1404 C C . ALA A 1 191 ? -24.614 -12.059 27.024 1.00 72.31 191 ALA A C 1
ATOM 1406 O O . ALA A 1 191 ? -25.186 -12.235 28.106 1.00 72.31 191 ALA A O 1
ATOM 1407 N N . LYS A 1 192 ? -23.819 -11.004 26.806 1.00 75.50 192 LYS A N 1
ATOM 1408 C CA . LYS A 1 192 ? -23.544 -9.954 27.799 1.00 75.50 192 LYS A CA 1
ATOM 1409 C C . LYS A 1 192 ? -23.728 -8.577 27.178 1.00 75.50 192 LYS A C 1
ATOM 1411 O O . LYS A 1 192 ? -23.276 -8.328 26.064 1.00 75.50 192 LYS A O 1
ATOM 1416 N N . THR A 1 193 ? -24.356 -7.682 27.934 1.00 75.19 193 THR A N 1
ATOM 1417 C CA . THR A 1 193 ? -24.566 -6.285 27.547 1.00 75.19 193 THR A CA 1
ATOM 1418 C C . THR A 1 193 ? -23.802 -5.394 28.513 1.00 75.19 193 THR A C 1
ATOM 1420 O O . THR A 1 193 ? -24.186 -5.261 29.673 1.00 75.19 193 THR A O 1
ATOM 1423 N N . PHE A 1 194 ? -22.732 -4.762 28.036 1.00 78.00 194 PHE A N 1
ATOM 1424 C CA . PHE A 1 194 ? -22.020 -3.730 28.784 1.00 78.00 194 PHE A CA 1
ATOM 1425 C C . PHE A 1 194 ? -22.602 -2.367 28.409 1.00 78.00 194 PHE A C 1
ATOM 1427 O O . PHE A 1 194 ? -22.594 -1.985 27.244 1.00 78.00 194 PHE A O 1
ATOM 1434 N N . GLN A 1 195 ? -23.129 -1.632 29.389 1.00 73.88 195 GLN A N 1
ATOM 1435 C CA . GLN A 1 195 ? -23.757 -0.320 29.159 1.00 73.88 195 GLN A CA 1
ATOM 1436 C C . GLN A 1 195 ? -22.742 0.843 29.137 1.00 73.88 195 GLN A C 1
ATOM 1438 O O . GLN A 1 195 ? -23.119 1.998 28.952 1.00 73.88 195 GLN A O 1
ATOM 1443 N N . SER A 1 196 ? -21.453 0.549 29.329 1.00 74.31 196 SER A N 1
ATOM 1444 C CA . SER A 1 196 ? -20.355 1.513 29.207 1.00 74.31 196 SER A CA 1
ATOM 1445 C C . SER A 1 196 ? -19.999 1.743 27.735 1.00 74.31 196 SER A C 1
ATOM 1447 O O . SER A 1 196 ? -20.013 0.811 26.937 1.00 74.31 196 SER A O 1
ATOM 1449 N N . SER A 1 197 ? -19.588 2.964 27.378 1.00 73.88 197 SER A N 1
ATOM 1450 C CA . SER A 1 197 ? -19.040 3.278 26.046 1.00 73.88 197 SER A CA 1
ATOM 1451 C C . SER A 1 197 ? -17.630 2.718 25.807 1.00 73.88 197 SER A C 1
ATOM 1453 O O . SER A 1 197 ? -17.079 2.864 24.713 1.00 73.88 197 SER A O 1
ATOM 1455 N N . LYS A 1 198 ? -17.030 2.104 26.835 1.00 82.56 198 LYS A N 1
ATOM 1456 C CA . LYS A 1 198 ? -15.667 1.569 26.834 1.00 82.56 198 LYS A CA 1
ATOM 1457 C C . LYS A 1 198 ? -15.620 0.188 27.487 1.00 82.56 198 LYS A C 1
ATOM 1459 O O . LYS A 1 198 ? -16.145 0.022 28.591 1.00 82.56 198 LYS A O 1
ATOM 1464 N N . LEU A 1 199 ? -14.925 -0.746 26.844 1.00 86.25 199 LEU A N 1
ATOM 1465 C CA . LEU A 1 199 ? -14.402 -1.971 27.443 1.00 86.25 199 LEU A CA 1
ATOM 1466 C C . LEU A 1 199 ? -12.908 -1.767 27.718 1.00 86.25 199 LEU A C 1
ATOM 1468 O O . LEU A 1 199 ? -12.153 -1.406 26.817 1.00 86.25 199 LEU A O 1
ATOM 1472 N N . LEU A 1 200 ? -12.498 -1.966 28.967 1.00 82.38 200 LEU A N 1
ATOM 1473 C CA . LEU A 1 200 ? -11.111 -1.846 29.404 1.00 82.38 200 LEU A CA 1
ATOM 1474 C C . LEU A 1 200 ? -10.521 -3.251 29.535 1.00 82.38 200 LEU A C 1
ATOM 1476 O O . LEU A 1 200 ? -11.047 -4.073 30.279 1.00 82.38 200 LEU A O 1
ATOM 1480 N N . LEU A 1 201 ? -9.446 -3.511 28.805 1.00 83.38 201 LEU A N 1
ATOM 1481 C CA . LEU A 1 201 ? -8.657 -4.732 28.846 1.00 83.38 201 LEU A CA 1
ATOM 1482 C C . LEU A 1 201 ? -7.321 -4.362 29.481 1.00 83.38 201 LEU A C 1
ATOM 1484 O O . LEU A 1 201 ? -6.568 -3.571 28.923 1.00 83.38 201 LEU A O 1
ATOM 1488 N N . GLN A 1 202 ? -7.051 -4.862 30.677 1.00 80.06 202 GLN A N 1
ATOM 1489 C CA . GLN A 1 202 ? -5.841 -4.523 31.415 1.00 80.06 202 GLN A CA 1
ATOM 1490 C C . GLN A 1 202 ? -4.889 -5.713 31.411 1.00 80.06 202 GLN A C 1
ATOM 1492 O O . GLN A 1 202 ? -5.314 -6.849 31.621 1.00 80.06 202 GLN A O 1
ATOM 1497 N N . GLU A 1 203 ? -3.607 -5.446 31.181 1.00 75.69 203 GLU A N 1
ATOM 1498 C CA . GLU A 1 203 ? -2.563 -6.457 31.336 1.00 75.69 203 GLU A CA 1
ATOM 1499 C C . GLU A 1 203 ? -2.456 -6.892 32.806 1.00 75.69 203 GLU A C 1
ATOM 1501 O O . GLU A 1 203 ? -2.759 -6.126 33.725 1.00 75.69 203 GLU A O 1
ATOM 1506 N N . ALA A 1 204 ? -1.972 -8.111 33.056 1.00 67.81 204 ALA A N 1
ATOM 1507 C CA . ALA A 1 204 ? -1.906 -8.690 34.405 1.00 67.81 204 ALA A CA 1
ATOM 1508 C C . ALA A 1 204 ? -1.089 -7.855 35.421 1.00 67.81 204 ALA A C 1
ATOM 1510 O O . ALA A 1 204 ? -1.267 -8.011 36.628 1.00 67.81 204 ALA A O 1
ATOM 1511 N N . SER A 1 205 ? -0.207 -6.964 34.952 1.00 67.75 205 SER A N 1
ATOM 1512 C CA . SER A 1 205 ? 0.584 -6.050 35.791 1.00 67.75 205 SER A CA 1
ATOM 1513 C C . SER A 1 205 ? -0.205 -4.846 36.316 1.00 67.75 205 SER A C 1
ATOM 1515 O O . SER A 1 205 ? 0.282 -4.143 37.200 1.00 67.75 205 SER A O 1
ATOM 1517 N N . GLY A 1 206 ? -1.406 -4.585 35.788 1.00 68.56 206 GLY A N 1
ATOM 1518 C CA . GLY A 1 206 ? -2.281 -3.510 36.253 1.00 68.56 206 GLY A CA 1
ATOM 1519 C C . GLY A 1 206 ? -1.843 -2.092 35.867 1.00 68.56 206 GLY A C 1
ATOM 1520 O O . GLY A 1 206 ? -2.471 -1.131 36.307 1.00 68.56 206 GLY A O 1
ATOM 1521 N N . VAL A 1 207 ? -0.785 -1.930 35.066 1.00 67.62 207 VAL A N 1
ATOM 1522 C CA . VAL A 1 207 ? -0.249 -0.604 34.703 1.00 67.62 207 VAL A CA 1
ATOM 1523 C C . VAL A 1 207 ? -0.839 -0.098 33.386 1.00 67.62 207 VAL A C 1
ATOM 1525 O O . VAL A 1 207 ? -1.327 1.029 33.335 1.00 67.62 207 VAL A O 1
ATOM 1528 N N . ASP A 1 208 ? -0.881 -0.946 32.358 1.00 79.50 208 ASP A N 1
ATOM 1529 C CA . ASP A 1 208 ? -1.336 -0.566 31.019 1.00 79.50 208 ASP A CA 1
ATOM 1530 C C . ASP A 1 208 ? -2.728 -1.131 30.710 1.00 79.50 208 ASP A C 1
ATOM 1532 O O . ASP A 1 208 ? -3.032 -2.295 30.987 1.00 79.50 208 ASP A O 1
ATOM 1536 N N . VAL A 1 209 ? -3.590 -0.288 30.134 1.00 80.12 209 VAL A N 1
ATOM 1537 C CA . VAL A 1 209 ? -4.979 -0.622 29.791 1.00 80.12 209 VAL A CA 1
ATOM 1538 C C . VAL A 1 209 ? -5.205 -0.401 28.300 1.00 80.12 209 VAL A C 1
ATOM 1540 O O . VAL A 1 209 ? -5.221 0.734 27.821 1.00 80.12 209 VAL A O 1
ATOM 1543 N N . ALA A 1 210 ? -5.467 -1.476 27.565 1.00 80.12 210 ALA A N 1
ATOM 1544 C CA . ALA A 1 210 ? -6.038 -1.406 26.232 1.00 80.12 210 ALA A CA 1
ATOM 1545 C C . ALA A 1 210 ? -7.535 -1.076 26.338 1.00 80.12 210 ALA A C 1
ATOM 1547 O O . ALA A 1 210 ? -8.305 -1.753 27.012 1.00 80.12 210 ALA A O 1
ATOM 1548 N N . THR A 1 211 ? -7.972 -0.008 25.678 1.00 82.31 211 THR A N 1
ATOM 1549 C CA . THR A 1 211 ? -9.377 0.417 25.698 1.00 82.31 211 THR A CA 1
ATOM 1550 C C . THR A 1 211 ? -10.022 0.158 24.344 1.00 82.31 211 THR A C 1
ATOM 1552 O O . THR A 1 211 ? -9.604 0.734 23.344 1.00 82.31 211 THR A O 1
ATOM 1555 N N . ILE A 1 212 ? -11.098 -0.628 24.318 1.00 86.00 212 ILE A N 1
ATOM 1556 C CA . ILE A 1 212 ? -12.015 -0.697 23.177 1.00 86.00 212 ILE A CA 1
ATOM 1557 C C . ILE A 1 212 ? -13.132 0.312 23.440 1.00 86.00 212 ILE A C 1
ATOM 1559 O O . ILE A 1 212 ? -13.998 0.092 24.287 1.00 86.00 212 ILE A O 1
ATOM 1563 N N . ALA A 1 213 ? -13.092 1.448 22.747 1.00 83.25 213 ALA A N 1
ATOM 1564 C CA . ALA A 1 213 ? -14.080 2.514 22.877 1.00 83.25 213 ALA A CA 1
ATOM 1565 C C . ALA A 1 213 ? -14.942 2.622 21.620 1.00 83.25 213 ALA A C 1
ATOM 1567 O O . ALA A 1 213 ? -14.448 2.492 20.501 1.00 83.25 213 ALA A O 1
ATOM 1568 N N . VAL A 1 214 ? -16.220 2.941 21.810 1.00 80.81 214 VAL A N 1
ATOM 1569 C CA . VAL A 1 214 ? -17.130 3.294 20.719 1.00 80.81 214 VAL A CA 1
ATOM 1570 C C . VAL A 1 214 ? -17.495 4.770 20.862 1.00 80.81 214 VAL A C 1
ATOM 1572 O O . VAL A 1 214 ? -17.928 5.214 21.926 1.00 80.81 214 VAL A O 1
ATOM 1575 N N . ALA A 1 215 ? -17.286 5.553 19.801 1.00 78.62 215 ALA A N 1
ATOM 1576 C CA . ALA A 1 215 ? -17.711 6.952 19.760 1.00 78.62 215 ALA A CA 1
ATOM 1577 C C . ALA A 1 215 ? -19.248 7.066 19.788 1.00 78.62 215 ALA A C 1
ATOM 1579 O O . ALA A 1 215 ? -19.954 6.085 19.564 1.00 78.62 215 ALA A O 1
ATOM 1580 N N . ALA A 1 216 ? -19.783 8.266 20.041 1.00 83.31 216 ALA A N 1
ATOM 1581 C CA . ALA A 1 216 ? -21.229 8.490 20.036 1.00 83.31 216 ALA A CA 1
ATOM 1582 C C . ALA A 1 216 ? -21.849 8.048 18.696 1.00 83.31 216 ALA A C 1
ATOM 1584 O O . ALA A 1 216 ? -21.538 8.600 17.639 1.00 83.31 216 ALA A O 1
ATOM 1585 N N . LEU A 1 217 ? -22.712 7.031 18.740 1.00 81.81 217 LEU A N 1
ATOM 1586 C CA . LEU A 1 217 ? -23.336 6.462 17.551 1.00 81.81 217 LEU A CA 1
ATOM 1587 C C . LEU A 1 217 ? -24.664 7.166 17.251 1.00 81.81 217 LEU A C 1
ATOM 1589 O O . LEU A 1 217 ? -25.529 7.262 18.115 1.00 81.81 217 LEU A O 1
ATOM 1593 N N . ALA A 1 218 ? -24.864 7.586 16.000 1.00 85.88 218 ALA A N 1
ATOM 1594 C CA . ALA A 1 218 ? -26.145 8.131 15.533 1.00 85.88 218 ALA A CA 1
ATOM 1595 C C . ALA A 1 218 ? -27.221 7.050 15.264 1.00 85.88 218 ALA A C 1
ATOM 1597 O O . ALA A 1 218 ? -28.371 7.383 14.995 1.00 85.88 218 ALA A O 1
ATOM 1598 N N . ALA A 1 219 ? -26.848 5.764 15.288 1.00 85.06 219 ALA A N 1
ATOM 1599 C CA . ALA A 1 219 ? -27.721 4.601 15.094 1.00 85.06 219 ALA A CA 1
ATOM 1600 C C . ALA A 1 219 ? -27.027 3.326 15.611 1.00 85.06 219 ALA A C 1
ATOM 1602 O O . ALA A 1 219 ? -25.799 3.308 15.719 1.00 85.06 219 ALA A O 1
ATOM 1603 N N . SER A 1 220 ? -27.775 2.246 15.865 1.00 82.12 220 SER A N 1
ATOM 1604 C CA . SER A 1 220 ? -27.194 0.945 16.232 1.00 82.12 220 SER A CA 1
ATOM 1605 C C . SER A 1 220 ? -26.212 0.453 15.164 1.00 82.12 220 SER A C 1
ATOM 1607 O O . SER A 1 220 ? -26.527 0.448 13.972 1.00 82.12 220 SER A O 1
ATOM 1609 N N . ARG A 1 221 ? -25.017 0.030 15.587 1.00 82.00 221 ARG A N 1
ATOM 1610 C CA . ARG A 1 221 ? -23.975 -0.527 14.714 1.00 82.00 221 ARG A CA 1
ATOM 1611 C C . ARG A 1 221 ? -23.639 -1.948 15.144 1.00 82.00 221 ARG A C 1
ATOM 1613 O O . ARG A 1 221 ? -23.558 -2.226 16.335 1.00 82.00 221 ARG A O 1
ATOM 1620 N N . ILE A 1 222 ? -23.430 -2.822 14.163 1.00 80.19 222 ILE A N 1
ATOM 1621 C CA . ILE A 1 222 ? -22.952 -4.189 14.371 1.00 80.19 222 ILE A CA 1
ATOM 1622 C C . ILE A 1 222 ? -21.488 -4.219 13.933 1.00 80.19 222 ILE A C 1
ATOM 1624 O O . ILE A 1 222 ? -21.193 -3.978 12.764 1.00 80.19 222 ILE A O 1
ATOM 1628 N N . TYR A 1 223 ? -20.583 -4.493 14.873 1.00 81.00 223 TYR A N 1
ATOM 1629 C CA . TYR A 1 223 ? -19.173 -4.765 14.599 1.00 81.00 223 TYR A CA 1
ATOM 1630 C C . TYR A 1 223 ? -18.957 -6.270 14.732 1.00 81.00 223 TYR A C 1
ATOM 1632 O O . TYR A 1 223 ? -18.943 -6.803 15.839 1.00 81.00 223 TYR A O 1
ATOM 1640 N N . THR A 1 224 ? -18.849 -6.965 13.604 1.00 77.88 224 THR A N 1
ATOM 1641 C CA . THR A 1 224 ? -18.640 -8.415 13.587 1.00 77.88 224 THR A CA 1
ATOM 1642 C C . THR A 1 224 ? -17.148 -8.713 13.534 1.00 77.88 224 THR A C 1
ATOM 1644 O O . THR A 1 224 ? -16.479 -8.318 12.582 1.00 77.88 224 THR A O 1
ATOM 1647 N N . VAL A 1 225 ? -16.638 -9.441 14.528 1.00 81.44 225 VAL A N 1
ATOM 1648 C CA . VAL A 1 225 ? -15.361 -10.157 14.417 1.00 81.44 225 VAL A CA 1
ATOM 1649 C C . VAL A 1 225 ? -15.705 -11.551 13.887 1.00 81.44 225 VAL A C 1
ATOM 1651 O O . VAL A 1 225 ? -16.288 -12.337 14.633 1.00 81.44 225 VAL A O 1
ATOM 1654 N N . PRO A 1 226 ? -15.480 -11.843 12.595 1.00 75.44 226 PRO A N 1
ATOM 1655 C CA . PRO A 1 226 ? -15.812 -13.148 12.040 1.00 75.44 226 PRO A CA 1
ATOM 1656 C C . PRO A 1 226 ? -14.919 -14.230 12.649 1.00 75.44 226 PRO A C 1
ATOM 1658 O O . PRO A 1 226 ? -13.783 -13.956 13.045 1.00 75.44 226 PRO A O 1
ATOM 1661 N N . ASP A 1 227 ? -15.419 -15.465 12.674 1.00 77.44 227 ASP A N 1
ATOM 1662 C CA . ASP A 1 227 ? -14.563 -16.611 12.957 1.00 77.44 227 ASP A CA 1
ATOM 1663 C C . ASP A 1 227 ? -13.457 -16.675 11.898 1.00 77.44 227 ASP A C 1
ATOM 1665 O O . ASP A 1 227 ? -13.709 -16.636 10.691 1.00 77.44 227 ASP A O 1
ATOM 1669 N N . SER A 1 228 ? -12.219 -16.721 12.371 1.00 78.06 228 SER A N 1
ATOM 1670 C CA . SER A 1 228 ? -11.039 -16.773 11.516 1.00 78.06 228 SER A CA 1
ATOM 1671 C C . SER A 1 228 ? -10.588 -18.205 11.218 1.00 78.06 228 SER A C 1
ATOM 1673 O O . SER A 1 228 ? -9.660 -18.392 10.432 1.00 78.06 228 SER A O 1
ATOM 1675 N N . GLY A 1 229 ? -11.242 -19.213 11.811 1.00 78.44 229 GLY A N 1
ATOM 1676 C CA . GLY A 1 229 ? -10.980 -20.641 11.608 1.00 78.44 229 GLY A CA 1
ATOM 1677 C C . GLY A 1 229 ? -9.680 -21.157 12.240 1.00 78.44 229 GLY A C 1
ATOM 1678 O O . GLY A 1 229 ? -9.420 -22.357 12.203 1.00 78.44 229 GLY A O 1
ATOM 1679 N N . ALA A 1 230 ? -8.858 -20.271 12.809 1.00 78.12 230 ALA A N 1
ATOM 1680 C CA . ALA A 1 230 ? -7.606 -20.548 13.513 1.00 78.12 230 ALA A CA 1
ATOM 1681 C C . ALA A 1 230 ? -7.244 -19.345 14.410 1.00 78.12 230 ALA A C 1
ATOM 1683 O O . ALA A 1 230 ? -7.989 -18.373 14.480 1.00 78.12 230 ALA A O 1
ATOM 1684 N N . ALA A 1 231 ? -6.091 -19.367 15.086 1.00 75.75 231 ALA A N 1
ATOM 1685 C CA . ALA A 1 231 ? -5.584 -18.167 15.755 1.00 75.75 231 ALA A CA 1
ATOM 1686 C C . ALA A 1 231 ? -5.280 -17.069 14.714 1.00 75.75 231 ALA A C 1
ATOM 1688 O O . ALA A 1 231 ? -4.461 -17.279 13.818 1.00 75.75 231 ALA A O 1
ATOM 1689 N N . ALA A 1 232 ? -5.920 -15.902 14.829 1.00 69.44 232 ALA A N 1
ATOM 1690 C CA . ALA A 1 232 ? -5.743 -14.787 13.898 1.00 69.44 232 ALA A CA 1
ATOM 1691 C C . ALA A 1 232 ? -5.411 -13.472 14.604 1.00 69.44 232 ALA A C 1
ATOM 1693 O O . ALA A 1 232 ? -5.835 -13.214 15.729 1.00 69.44 232 ALA A O 1
ATOM 1694 N N . SER A 1 233 ? -4.665 -12.623 13.900 1.00 69.31 233 SER A N 1
ATOM 1695 C CA . SER A 1 233 ? -4.305 -11.281 14.352 1.00 69.31 233 SER A CA 1
ATOM 1696 C C . SER A 1 233 ? -5.371 -10.265 13.943 1.00 69.31 233 SER A C 1
ATOM 1698 O O . SER A 1 233 ? -5.846 -10.265 12.806 1.00 69.31 233 SER A O 1
ATOM 1700 N N . PHE A 1 234 ? -5.714 -9.367 14.864 1.00 77.31 234 PHE A N 1
ATOM 1701 C CA . PHE A 1 234 ? -6.535 -8.192 14.588 1.00 77.31 234 PHE A CA 1
ATOM 1702 C C . PHE A 1 234 ? -5.626 -7.044 14.127 1.00 77.31 234 PHE A C 1
ATOM 1704 O O . PHE A 1 234 ? -4.612 -6.772 14.767 1.00 77.31 234 PHE A O 1
ATOM 1711 N N . VAL A 1 235 ? -5.950 -6.393 13.006 1.00 75.25 235 VAL A N 1
ATOM 1712 C CA . VAL A 1 235 ? -5.109 -5.315 12.459 1.00 75.25 235 VAL A CA 1
ATOM 1713 C C . VAL A 1 235 ? -5.401 -4.017 13.202 1.00 75.25 235 VAL A C 1
ATOM 1715 O O . VAL A 1 235 ? -6.525 -3.519 13.168 1.00 75.25 235 VAL A O 1
ATOM 1718 N N . MET A 1 236 ? -4.375 -3.457 13.837 1.00 71.06 236 MET A N 1
ATOM 1719 C CA . MET A 1 236 ? -4.436 -2.145 14.481 1.00 71.06 236 MET A CA 1
ATOM 1720 C C . MET A 1 236 ? -3.971 -1.059 13.503 1.00 71.06 236 MET A C 1
ATOM 1722 O O . MET A 1 236 ? -3.157 -1.313 12.620 1.00 71.06 236 MET A O 1
ATOM 1726 N N . THR A 1 237 ? -4.499 0.157 13.632 1.00 67.19 237 THR A N 1
ATOM 1727 C CA . THR A 1 237 ? -4.288 1.244 12.657 1.00 67.19 237 THR A CA 1
ATOM 1728 C C . THR A 1 237 ? -2.936 1.961 12.774 1.00 67.19 237 THR A C 1
ATOM 1730 O O . THR A 1 237 ? -2.662 2.846 11.969 1.00 67.19 237 THR A O 1
ATOM 1733 N N . GLU A 1 238 ? -2.092 1.603 13.746 1.00 72.94 238 GLU A N 1
ATOM 1734 C CA . GLU A 1 238 ? -0.780 2.218 13.995 1.00 72.94 238 GLU A CA 1
ATOM 1735 C C . GLU A 1 238 ? 0.330 1.155 14.103 1.00 72.94 238 GLU A C 1
ATOM 1737 O O . GLU A 1 238 ? 0.080 0.009 14.487 1.00 72.94 238 GLU A O 1
ATOM 1742 N N . GLY A 1 239 ? 1.567 1.538 13.768 1.00 76.50 239 GLY A N 1
ATOM 1743 C CA . GLY A 1 239 ? 2.747 0.665 13.798 1.00 76.50 239 GLY A CA 1
ATOM 1744 C C . GLY A 1 239 ? 2.897 -0.264 12.584 1.00 76.50 239 GLY A C 1
ATOM 1745 O O . GLY A 1 239 ? 2.044 -0.324 11.699 1.00 76.50 239 GLY A O 1
ATOM 1746 N N . ASN A 1 240 ? 4.016 -0.992 12.529 1.00 78.19 240 ASN A N 1
ATOM 1747 C CA . ASN A 1 240 ? 4.257 -2.006 11.504 1.00 78.19 240 ASN A CA 1
ATOM 1748 C C . ASN A 1 240 ? 3.351 -3.219 11.759 1.00 78.19 240 ASN A C 1
ATOM 1750 O O . ASN A 1 240 ? 3.534 -3.939 12.737 1.00 78.19 240 ASN A O 1
ATOM 1754 N N . GLN A 1 241 ? 2.395 -3.462 10.865 1.00 77.88 241 GLN A N 1
ATOM 1755 C CA . GLN A 1 241 ? 1.465 -4.588 10.955 1.00 77.88 241 GLN A CA 1
ATOM 1756 C C . GLN A 1 241 ? 1.850 -5.673 9.944 1.00 77.88 241 GLN A C 1
ATOM 1758 O O . GLN A 1 241 ? 2.030 -5.387 8.762 1.00 77.88 241 GLN A O 1
ATOM 1763 N N . THR A 1 242 ? 1.944 -6.929 10.390 1.00 77.94 242 THR A N 1
ATOM 1764 C CA . THR A 1 242 ? 2.078 -8.088 9.489 1.00 77.94 242 THR A CA 1
ATOM 1765 C C . THR A 1 242 ? 0.701 -8.696 9.265 1.00 77.94 242 THR A C 1
ATOM 1767 O O . THR A 1 242 ? 0.055 -9.138 10.213 1.00 77.94 242 THR A O 1
ATOM 1770 N N . ILE A 1 243 ? 0.243 -8.725 8.013 1.00 77.81 243 ILE A N 1
ATOM 1771 C CA . ILE A 1 243 ? -1.079 -9.244 7.654 1.00 77.81 243 ILE A CA 1
ATOM 1772 C C . ILE A 1 243 ? -0.902 -10.509 6.810 1.00 77.81 243 ILE A C 1
ATOM 1774 O O . ILE A 1 243 ? -0.547 -10.437 5.639 1.00 77.81 243 ILE A O 1
ATOM 1778 N N . ASN A 1 244 ? -1.161 -11.673 7.409 1.00 73.06 244 ASN A N 1
ATOM 1779 C CA . ASN A 1 244 ? -1.017 -12.970 6.743 1.00 73.06 244 ASN A CA 1
ATOM 1780 C C . ASN A 1 244 ? -2.253 -13.350 5.905 1.00 73.06 244 ASN A C 1
ATOM 1782 O O . ASN A 1 244 ? -3.390 -13.004 6.246 1.00 73.06 244 ASN A O 1
ATOM 1786 N N . GLY A 1 245 ? -2.034 -14.149 4.856 1.00 74.94 245 GLY A N 1
ATOM 1787 C CA . GLY A 1 245 ? -3.077 -14.681 3.969 1.00 74.94 245 GLY A CA 1
ATOM 1788 C C . GLY A 1 245 ? -3.563 -13.694 2.900 1.00 74.94 245 GLY A C 1
ATOM 1789 O O . GLY A 1 245 ? -3.150 -12.538 2.859 1.00 74.94 245 GLY A O 1
ATOM 1790 N N . THR A 1 246 ? -4.460 -14.144 2.018 1.00 79.31 246 THR A N 1
ATOM 1791 C CA . THR A 1 246 ? -5.025 -13.301 0.950 1.00 79.31 246 THR A CA 1
ATOM 1792 C C . THR A 1 246 ? -5.985 -12.265 1.530 1.00 79.31 246 THR A C 1
ATOM 1794 O O . THR A 1 246 ? -6.954 -12.622 2.203 1.00 79.31 246 THR A O 1
ATOM 1797 N N . LYS A 1 247 ? -5.745 -10.980 1.254 1.00 77.94 247 LYS A N 1
ATOM 1798 C CA . LYS A 1 247 ? -6.610 -9.867 1.670 1.00 77.94 247 LYS A CA 1
ATOM 1799 C C . LYS A 1 247 ? -7.059 -9.057 0.464 1.00 77.94 247 LYS A C 1
ATOM 1801 O O . LYS A 1 247 ? -6.299 -8.861 -0.477 1.00 77.94 247 LYS A O 1
ATOM 1806 N N . THR A 1 248 ? -8.293 -8.567 0.526 1.00 81.81 248 THR A N 1
ATOM 1807 C CA . THR A 1 248 ? -8.826 -7.601 -0.439 1.00 81.81 248 THR A CA 1
ATOM 1808 C C . THR A 1 248 ? -8.881 -6.241 0.240 1.00 81.81 248 THR A C 1
ATOM 1810 O O . THR A 1 248 ? -9.557 -6.096 1.255 1.00 81.81 248 THR A O 1
ATOM 1813 N N . PHE A 1 249 ? -8.185 -5.252 -0.316 1.00 82.06 249 PHE A N 1
ATOM 1814 C CA . PHE A 1 249 ? -8.221 -3.872 0.161 1.00 82.06 249 PHE A CA 1
ATOM 1815 C C . PHE A 1 249 ? -8.892 -2.985 -0.889 1.00 82.06 249 PHE A C 1
ATOM 1817 O O . PHE A 1 249 ? -8.463 -2.941 -2.041 1.00 82.06 249 PHE A O 1
ATOM 1824 N N . THR A 1 250 ? -9.948 -2.271 -0.504 1.00 80.38 250 THR A N 1
ATOM 1825 C CA . THR A 1 250 ? -10.639 -1.313 -1.375 1.00 80.38 250 THR A CA 1
ATOM 1826 C C . THR A 1 250 ? -10.081 0.089 -1.132 1.00 80.38 250 THR A C 1
ATOM 1828 O O . THR A 1 250 ? -10.347 0.672 -0.085 1.00 80.38 250 THR A O 1
ATOM 1831 N N . GLY A 1 251 ? -9.318 0.629 -2.088 1.00 76.19 251 GLY A N 1
ATOM 1832 C CA . GLY A 1 251 ? -8.700 1.958 -1.979 1.00 76.19 251 GLY A CA 1
ATOM 1833 C C . GLY A 1 251 ? -7.326 1.916 -1.308 1.00 76.19 251 GLY A C 1
ATOM 1834 O O . GLY A 1 251 ? -7.197 2.148 -0.111 1.00 76.19 251 GLY A O 1
ATOM 1835 N N . LEU A 1 252 ? -6.295 1.618 -2.099 1.00 81.81 252 LEU A N 1
ATOM 1836 C CA . LEU A 1 252 ? -4.904 1.587 -1.652 1.00 81.81 252 LEU A CA 1
ATOM 1837 C C . LEU A 1 252 ? -4.242 2.953 -1.873 1.00 81.81 252 LEU A C 1
ATOM 1839 O O . LEU A 1 252 ? -4.286 3.485 -2.980 1.00 81.81 252 LEU A O 1
ATOM 1843 N N . SER A 1 253 ? -3.610 3.502 -0.835 1.00 85.12 253 SER A N 1
ATOM 1844 C CA . SER A 1 253 ? -2.777 4.707 -0.910 1.00 85.12 253 SER A CA 1
ATOM 1845 C C . SER A 1 253 ? -1.539 4.493 -0.048 1.00 85.12 253 SER A C 1
ATOM 1847 O O . SER A 1 253 ? -1.634 4.479 1.178 1.00 85.12 253 SER A O 1
ATOM 1849 N N . PHE A 1 254 ? -0.384 4.322 -0.684 1.00 81.75 254 PHE A N 1
ATOM 1850 C CA . PHE A 1 254 ? 0.892 4.097 -0.010 1.00 81.75 254 PHE A CA 1
ATOM 1851 C C . PHE A 1 254 ? 1.924 5.126 -0.470 1.00 81.75 254 PHE A C 1
ATOM 1853 O O . PHE A 1 254 ? 1.863 5.588 -1.607 1.00 81.75 254 PHE A O 1
ATOM 1860 N N . VAL A 1 255 ? 2.886 5.455 0.398 1.00 84.12 255 VAL A N 1
ATOM 1861 C CA . VAL A 1 255 ? 4.087 6.203 -0.013 1.00 84.12 255 VAL A CA 1
ATOM 1862 C C . VAL A 1 255 ? 4.994 5.291 -0.842 1.00 84.12 255 VAL A C 1
ATOM 1864 O O . VAL A 1 255 ? 5.388 5.667 -1.939 1.00 84.12 255 VAL A O 1
ATOM 1867 N N . ASN A 1 256 ? 5.238 4.073 -0.345 1.00 80.12 256 ASN A N 1
ATOM 1868 C CA . ASN A 1 256 ? 5.995 3.016 -1.015 1.00 80.12 256 ASN A CA 1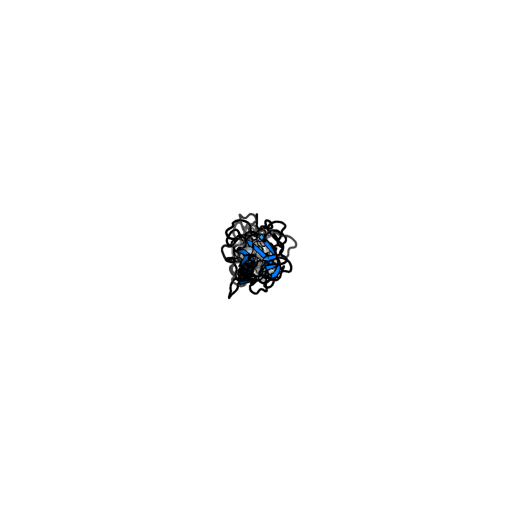
ATOM 1869 C C . ASN A 1 256 ? 5.196 1.706 -0.985 1.00 80.12 256 ASN A C 1
ATOM 1871 O O . ASN A 1 256 ? 4.491 1.436 -0.011 1.00 80.12 256 ASN A O 1
ATOM 1875 N N . LEU A 1 257 ? 5.333 0.890 -2.031 1.00 84.56 257 LEU A N 1
ATOM 1876 C CA . LEU A 1 257 ? 4.804 -0.471 -2.087 1.00 84.56 257 LEU A CA 1
ATOM 1877 C C . LEU A 1 257 ? 5.958 -1.432 -2.388 1.00 84.56 257 LEU A C 1
ATOM 1879 O O . LEU A 1 257 ? 6.350 -1.584 -3.543 1.00 84.56 257 LEU A O 1
ATOM 1883 N N . ASP A 1 258 ? 6.477 -2.078 -1.348 1.00 81.69 258 ASP A N 1
ATOM 1884 C CA . ASP A 1 258 ? 7.556 -3.057 -1.477 1.00 81.69 258 ASP A CA 1
ATOM 1885 C C . ASP A 1 258 ? 6.959 -4.457 -1.682 1.00 81.69 258 ASP A C 1
ATOM 1887 O O . ASP A 1 258 ? 6.268 -4.991 -0.813 1.00 81.69 258 ASP A O 1
ATOM 1891 N N . LEU A 1 259 ? 7.210 -5.059 -2.847 1.00 80.62 259 LEU A N 1
ATOM 1892 C CA . LEU A 1 259 ? 6.752 -6.408 -3.196 1.00 80.62 259 LEU A CA 1
ATOM 1893 C C . LEU A 1 259 ? 7.945 -7.364 -3.271 1.00 80.62 259 LEU A C 1
ATOM 1895 O O . LEU A 1 259 ? 8.991 -7.007 -3.804 1.00 80.62 259 LEU A O 1
ATOM 1899 N N . GLY A 1 260 ? 7.784 -8.594 -2.772 1.00 72.81 260 GLY A N 1
ATOM 1900 C CA . GLY A 1 260 ? 8.828 -9.627 -2.857 1.00 72.81 260 GLY A CA 1
ATOM 1901 C C . GLY A 1 260 ? 10.017 -9.439 -1.905 1.00 72.81 260 GLY A C 1
ATOM 1902 O O . GLY A 1 260 ? 11.047 -10.083 -2.083 1.00 72.81 260 GLY A O 1
ATOM 1903 N N . SER A 1 261 ? 9.888 -8.607 -0.863 1.00 69.12 261 SER A N 1
ATOM 1904 C CA . SER A 1 261 ? 10.949 -8.369 0.136 1.00 69.12 261 SER A CA 1
ATOM 1905 C C . SER A 1 261 ? 11.378 -9.621 0.920 1.00 69.12 261 SER A C 1
ATOM 1907 O O . SER A 1 261 ? 12.396 -9.600 1.605 1.00 69.12 261 SER A O 1
ATOM 1909 N N . SER A 1 262 ? 10.644 -10.733 0.790 1.00 65.88 262 SER A N 1
ATOM 1910 C CA . SER A 1 262 ? 11.000 -12.049 1.332 1.00 65.88 262 SER A CA 1
ATOM 1911 C C . SER A 1 262 ? 12.082 -12.788 0.529 1.00 65.88 262 SER A C 1
ATOM 1913 O O . SER A 1 262 ? 12.406 -13.923 0.869 1.00 65.88 262 SER A O 1
ATOM 1915 N N . GLY A 1 263 ? 12.609 -12.191 -0.547 1.00 57.75 263 GLY A N 1
ATOM 1916 C CA . GLY A 1 263 ? 13.636 -12.796 -1.403 1.00 57.75 263 GLY A CA 1
ATOM 1917 C C . GLY A 1 263 ? 13.099 -13.784 -2.446 1.00 57.75 263 GLY A C 1
ATOM 1918 O O . GLY A 1 263 ? 13.879 -14.491 -3.073 1.00 57.75 263 GLY A O 1
ATOM 1919 N N . VAL A 1 264 ? 11.779 -13.831 -2.646 1.00 61.34 264 VAL A N 1
ATOM 1920 C CA . VAL A 1 264 ? 11.130 -14.510 -3.779 1.00 61.34 264 VAL A CA 1
ATOM 1921 C C . VAL A 1 264 ? 10.553 -13.418 -4.670 1.00 61.34 264 VAL A C 1
ATOM 1923 O O . VAL A 1 264 ? 9.865 -12.536 -4.153 1.00 61.34 264 VAL A O 1
ATOM 1926 N N . ALA A 1 265 ? 10.839 -13.457 -5.976 1.00 58.34 265 ALA A N 1
ATOM 1927 C CA . ALA A 1 265 ? 10.427 -12.425 -6.925 1.00 58.34 265 ALA A CA 1
ATOM 1928 C C . ALA A 1 265 ? 8.945 -12.038 -6.755 1.00 58.34 265 ALA A C 1
ATOM 1930 O O . ALA A 1 265 ? 8.036 -12.838 -6.987 1.00 58.34 265 ALA A O 1
ATOM 1931 N N . GLY A 1 266 ? 8.709 -10.798 -6.322 1.00 72.69 266 GLY A N 1
ATOM 1932 C CA . GLY A 1 266 ? 7.370 -10.230 -6.225 1.00 72.69 266 GLY A CA 1
ATOM 1933 C C . GLY A 1 266 ? 6.844 -9.840 -7.605 1.00 72.69 266 GLY A C 1
ATOM 1934 O O . GLY A 1 266 ? 7.597 -9.352 -8.449 1.00 72.69 266 GLY A O 1
ATOM 1935 N N . SER A 1 267 ? 5.543 -10.021 -7.829 1.00 82.44 267 SER A N 1
ATOM 1936 C CA . SER A 1 267 ? 4.846 -9.513 -9.015 1.00 82.44 267 SER A CA 1
ATOM 1937 C C . SER A 1 267 ? 3.781 -8.491 -8.625 1.00 82.44 267 SER A C 1
ATOM 1939 O O . SER A 1 267 ? 3.026 -8.728 -7.679 1.00 82.44 267 SER A O 1
ATOM 1941 N N . LEU A 1 268 ? 3.672 -7.396 -9.382 1.00 86.94 268 LEU A N 1
ATOM 1942 C CA . LEU A 1 268 ? 2.535 -6.473 -9.321 1.00 86.94 268 LEU A CA 1
ATOM 1943 C C . LEU A 1 268 ? 1.607 -6.724 -10.508 1.00 86.94 268 LEU A C 1
ATOM 1945 O O . LEU A 1 268 ? 1.938 -6.375 -11.641 1.00 86.94 268 LEU A O 1
ATOM 1949 N N . ASP A 1 269 ? 0.421 -7.255 -10.227 1.00 87.38 269 ASP A N 1
ATOM 1950 C CA . ASP A 1 269 ? -0.650 -7.407 -11.208 1.00 87.38 269 ASP A CA 1
ATOM 1951 C C . ASP A 1 269 ? -1.634 -6.230 -11.136 1.00 87.38 269 ASP A C 1
ATOM 1953 O O . ASP A 1 269 ? -2.241 -5.972 -10.097 1.00 87.38 269 ASP A O 1
ATOM 1957 N N . ILE A 1 270 ? -1.838 -5.542 -12.261 1.00 87.06 270 ILE A N 1
ATOM 1958 C CA . ILE A 1 270 ? -2.780 -4.429 -12.414 1.00 87.06 270 ILE A CA 1
ATOM 1959 C C . ILE A 1 270 ? -3.850 -4.831 -13.429 1.00 87.06 270 ILE A C 1
ATOM 1961 O O . ILE A 1 270 ? -3.595 -4.931 -14.633 1.00 87.06 270 ILE A O 1
ATOM 1965 N N . PHE A 1 271 ? -5.064 -5.067 -12.941 1.00 84.06 271 PHE A N 1
ATOM 1966 C CA . PHE A 1 271 ? -6.196 -5.467 -13.771 1.00 84.06 271 PHE A CA 1
ATOM 1967 C C . PHE A 1 271 ? -6.968 -4.243 -14.290 1.00 84.06 271 PHE A C 1
ATOM 1969 O O . PHE A 1 271 ? -7.138 -3.266 -13.555 1.00 84.06 271 PHE A O 1
ATOM 1976 N N . PRO A 1 272 ? -7.472 -4.276 -15.535 1.00 81.25 272 PRO A N 1
ATOM 1977 C CA . PRO A 1 272 ? -8.407 -3.271 -16.020 1.00 81.25 272 PRO A CA 1
ATOM 1978 C C . PRO A 1 272 ? -9.741 -3.361 -15.262 1.00 81.25 272 PRO A C 1
ATOM 1980 O O . PRO A 1 272 ? -10.115 -4.410 -14.738 1.00 81.25 272 PRO A O 1
ATOM 1983 N N . THR A 1 273 ? -10.500 -2.262 -15.250 1.00 72.31 273 THR A N 1
ATOM 1984 C CA . THR A 1 273 ? -11.797 -2.160 -14.550 1.00 72.31 273 THR A CA 1
ATOM 1985 C C . THR A 1 273 ? -12.850 -3.149 -15.063 1.00 72.31 273 THR A C 1
ATOM 1987 O O . THR A 1 273 ? -13.752 -3.535 -14.324 1.00 72.31 273 THR A O 1
ATOM 1990 N N . THR A 1 274 ? -12.725 -3.618 -16.305 1.00 62.47 274 THR A N 1
ATOM 1991 C CA . THR A 1 274 ? -13.461 -4.774 -16.831 1.00 62.47 274 THR A CA 1
ATOM 1992 C C . THR A 1 274 ? -12.675 -6.053 -16.554 1.00 62.47 274 THR A C 1
ATOM 1994 O O . THR A 1 274 ? -11.856 -6.473 -17.370 1.00 62.47 274 THR A O 1
ATOM 1997 N N . ALA A 1 275 ? -12.956 -6.671 -15.407 1.00 54.72 275 ALA A N 1
ATOM 1998 C CA . ALA A 1 275 ? -12.225 -7.779 -14.778 1.00 54.72 275 ALA A CA 1
ATOM 1999 C C . ALA A 1 275 ? -12.100 -9.100 -15.578 1.00 54.72 275 ALA A C 1
ATOM 2001 O O . ALA A 1 275 ? -11.770 -10.132 -15.003 1.00 54.72 275 ALA A O 1
ATOM 2002 N N . VAL A 1 276 ? -12.373 -9.120 -16.885 1.00 58.25 276 VAL A N 1
ATOM 2003 C CA . VAL A 1 276 ? -12.500 -10.372 -17.651 1.00 58.25 276 VAL A CA 1
ATOM 2004 C C . VAL A 1 276 ? -11.414 -10.549 -18.718 1.00 58.25 276 VAL A C 1
ATOM 2006 O O . VAL A 1 276 ? -11.233 -11.669 -19.190 1.00 58.25 276 VAL A O 1
ATOM 2009 N N . LYS A 1 277 ? -10.649 -9.516 -19.112 1.00 69.25 277 LYS A N 1
ATOM 2010 C CA . LYS A 1 277 ? -9.623 -9.670 -20.167 1.00 69.25 277 LYS A CA 1
ATOM 2011 C C . LYS A 1 277 ? -8.385 -8.796 -19.936 1.00 69.25 277 LYS A C 1
ATOM 2013 O O . LYS A 1 277 ? -8.469 -7.576 -20.019 1.00 69.25 277 LYS A O 1
ATOM 2018 N N . GLY A 1 278 ? -7.237 -9.449 -19.737 1.00 72.94 278 GLY A N 1
ATOM 2019 C CA . GLY A 1 278 ? -5.907 -8.829 -19.682 1.00 72.94 278 GLY A CA 1
ATOM 2020 C C . GLY A 1 278 ? -5.502 -8.295 -18.303 1.00 72.94 278 GLY A C 1
ATOM 2021 O O . GLY A 1 278 ? -6.342 -8.033 -17.449 1.00 72.94 278 GLY A O 1
ATOM 2022 N N . LYS A 1 279 ? -4.193 -8.151 -18.092 1.00 87.94 279 LYS A N 1
ATOM 2023 C CA . LYS A 1 279 ? -3.576 -7.457 -16.953 1.00 87.94 279 LYS A CA 1
ATOM 2024 C C . LYS A 1 279 ? -2.263 -6.825 -17.406 1.00 87.94 279 LYS A C 1
ATOM 2026 O O . LYS A 1 279 ? -1.626 -7.348 -18.320 1.00 87.94 279 LYS A O 1
ATOM 2031 N N . LEU A 1 280 ? -1.849 -5.744 -16.756 1.00 88.44 280 LEU A N 1
ATOM 2032 C CA . LEU A 1 280 ? -0.460 -5.296 -16.786 1.00 88.44 280 LEU A CA 1
ATOM 2033 C C . LEU A 1 280 ? 0.261 -5.961 -15.612 1.00 88.44 280 LEU A C 1
ATOM 2035 O O . LEU A 1 280 ? -0.172 -5.814 -14.476 1.00 88.44 280 LEU A O 1
ATOM 2039 N N . ASN A 1 281 ? 1.323 -6.712 -15.888 1.00 87.56 281 ASN A N 1
ATOM 2040 C CA . ASN A 1 281 ? 2.098 -7.410 -14.867 1.00 87.56 281 ASN A CA 1
ATOM 2041 C C . ASN A 1 281 ? 3.532 -6.869 -14.851 1.00 87.56 281 ASN A C 1
ATOM 2043 O O . ASN A 1 281 ? 4.202 -6.898 -15.884 1.00 87.56 281 ASN A O 1
ATOM 2047 N N . PHE A 1 282 ? 3.995 -6.403 -13.694 1.00 87.50 282 PHE A N 1
ATOM 2048 C CA . PHE A 1 282 ? 5.405 -6.108 -13.451 1.00 87.50 282 PHE A CA 1
ATOM 2049 C C . PHE A 1 282 ? 6.020 -7.270 -12.676 1.00 87.50 282 PHE A C 1
ATOM 2051 O O . PHE A 1 282 ? 5.654 -7.511 -11.527 1.00 87.50 282 PHE A O 1
ATOM 2058 N N . VAL A 1 283 ? 6.955 -7.977 -13.310 1.00 84.38 283 VAL A N 1
ATOM 2059 C CA . VAL A 1 283 ? 7.657 -9.127 -12.727 1.00 84.38 283 VAL A CA 1
ATOM 2060 C C . VAL A 1 283 ? 9.132 -8.786 -12.618 1.00 84.38 283 VAL A C 1
ATOM 2062 O O . VAL A 1 283 ? 9.763 -8.464 -13.626 1.00 84.38 283 VAL A O 1
ATOM 2065 N N . ALA A 1 284 ? 9.683 -8.870 -11.411 1.00 80.75 284 ALA A N 1
ATOM 2066 C CA . ALA A 1 284 ? 11.126 -8.850 -11.235 1.00 80.75 284 ALA A CA 1
ATOM 2067 C C . ALA A 1 284 ? 11.704 -10.208 -11.664 1.00 80.75 284 ALA A C 1
ATOM 2069 O O . ALA A 1 284 ? 11.214 -11.251 -11.239 1.00 80.75 284 ALA A O 1
ATOM 2070 N N . ALA A 1 285 ? 12.727 -10.201 -12.515 1.00 82.44 285 ALA A N 1
ATOM 2071 C CA . ALA A 1 285 ? 13.556 -11.382 -12.733 1.00 82.44 285 ALA A CA 1
ATOM 2072 C C . ALA A 1 285 ? 14.663 -11.420 -11.673 1.00 82.44 285 ALA A C 1
ATOM 2074 O O . ALA A 1 285 ? 15.100 -10.363 -11.213 1.00 82.44 285 ALA A O 1
ATOM 2075 N N . ASP A 1 286 ? 15.138 -12.613 -11.319 1.00 81.06 286 ASP A N 1
ATOM 2076 C CA . ASP A 1 286 ? 16.272 -12.751 -10.407 1.00 81.06 286 ASP A CA 1
ATOM 2077 C C . ASP A 1 286 ? 17.516 -12.091 -11.022 1.00 81.06 286 ASP A C 1
ATOM 2079 O O . ASP A 1 286 ? 18.027 -12.513 -12.066 1.00 81.06 286 ASP A O 1
ATOM 2083 N N . SER A 1 287 ? 18.004 -11.030 -10.381 1.00 79.62 287 SER A N 1
ATOM 2084 C CA . SER A 1 287 ? 19.243 -10.363 -10.775 1.00 79.62 287 SER A CA 1
ATOM 2085 C C . SER A 1 287 ? 20.448 -11.213 -10.366 1.00 79.62 287 SER A C 1
ATOM 2087 O O . SER A 1 287 ? 20.536 -11.672 -9.231 1.00 79.62 287 SER A O 1
ATOM 2089 N N . ALA A 1 288 ? 21.431 -11.372 -11.258 1.00 83.38 288 ALA A N 1
ATOM 2090 C CA . ALA A 1 288 ? 22.670 -12.103 -10.956 1.00 83.38 288 ALA A CA 1
ATOM 2091 C C . ALA A 1 288 ? 23.570 -11.403 -9.909 1.00 83.38 288 ALA A C 1
ATOM 2093 O O . ALA A 1 288 ? 24.514 -12.008 -9.404 1.00 83.38 288 ALA A O 1
ATOM 2094 N N . GLY A 1 289 ? 23.296 -10.134 -9.594 1.00 81.31 289 GLY A N 1
ATOM 2095 C CA . GLY A 1 289 ? 23.978 -9.357 -8.561 1.00 81.31 289 GLY A CA 1
ATOM 2096 C C . GLY A 1 289 ? 23.016 -8.419 -7.834 1.00 81.31 289 GLY A C 1
ATOM 2097 O O . GLY A 1 289 ? 21.881 -8.224 -8.276 1.00 81.31 289 GLY A O 1
ATOM 2098 N N . ASP A 1 290 ? 23.492 -7.816 -6.743 1.00 84.12 290 ASP A N 1
ATOM 2099 C CA . ASP A 1 290 ? 22.744 -6.839 -5.942 1.00 84.12 290 ASP A CA 1
ATOM 2100 C C . ASP A 1 290 ? 22.623 -5.507 -6.701 1.00 84.12 290 ASP A C 1
ATOM 2102 O O . ASP A 1 290 ? 23.440 -4.594 -6.575 1.00 84.12 290 ASP A O 1
ATOM 2106 N N . THR A 1 291 ? 21.660 -5.457 -7.620 1.00 84.75 291 THR A N 1
ATOM 2107 C CA . THR A 1 291 ? 21.466 -4.355 -8.565 1.00 84.75 291 THR A CA 1
ATOM 2108 C C . THR A 1 291 ? 19.995 -3.973 -8.643 1.00 84.75 291 THR A C 1
ATOM 2110 O O . THR A 1 291 ? 19.107 -4.813 -8.494 1.00 84.75 291 THR A O 1
ATOM 2113 N N . ILE A 1 292 ? 19.736 -2.692 -8.905 1.00 82.00 292 ILE A N 1
ATOM 2114 C CA . ILE A 1 292 ? 18.388 -2.122 -8.956 1.00 82.00 292 ILE A CA 1
ATOM 2115 C C . ILE A 1 292 ? 18.064 -1.736 -10.401 1.00 82.00 292 ILE A C 1
ATOM 2117 O O . ILE A 1 292 ? 18.809 -0.984 -11.030 1.00 82.00 292 ILE A O 1
ATOM 2121 N N . THR A 1 293 ? 16.925 -2.209 -10.915 1.00 84.56 293 THR A N 1
ATOM 2122 C CA . THR A 1 293 ? 16.340 -1.687 -12.159 1.00 84.56 293 THR A CA 1
ATOM 2123 C C . THR A 1 293 ? 15.326 -0.602 -11.814 1.00 84.56 293 THR A C 1
ATOM 2125 O O . THR A 1 293 ? 14.258 -0.894 -11.283 1.00 84.56 293 THR A O 1
ATOM 2128 N N . THR A 1 294 ? 15.646 0.652 -12.133 1.00 84.25 294 THR A N 1
ATOM 2129 C CA . THR A 1 294 ? 14.768 1.797 -11.859 1.00 84.25 294 THR A CA 1
ATOM 2130 C C . THR A 1 294 ? 14.049 2.243 -13.128 1.00 84.25 294 THR A C 1
ATOM 2132 O O . THR A 1 294 ? 14.684 2.700 -14.077 1.00 84.25 294 THR A O 1
ATOM 2135 N N . ILE A 1 295 ? 12.715 2.186 -13.124 1.00 87.62 295 ILE A N 1
ATOM 2136 C CA . ILE A 1 295 ? 11.873 2.881 -14.107 1.00 87.62 295 ILE A CA 1
ATOM 2137 C C . ILE A 1 295 ? 11.456 4.210 -13.478 1.00 87.62 295 ILE A C 1
ATOM 2139 O O . ILE A 1 295 ? 10.748 4.225 -12.475 1.00 87.62 295 ILE A O 1
ATOM 2143 N N . THR A 1 296 ? 11.901 5.327 -14.051 1.00 86.56 296 THR A N 1
ATOM 2144 C CA . THR A 1 296 ? 11.577 6.673 -13.559 1.00 86.56 296 THR A CA 1
ATOM 2145 C C . THR A 1 296 ? 11.009 7.536 -14.678 1.00 86.56 296 THR A C 1
ATOM 2147 O O . THR A 1 296 ? 11.419 7.418 -15.835 1.00 86.56 296 THR A O 1
ATOM 2150 N N . ASN A 1 297 ? 10.071 8.419 -14.345 1.00 81.62 297 ASN A N 1
ATOM 2151 C CA . ASN A 1 297 ? 9.665 9.510 -15.219 1.00 81.62 297 ASN A CA 1
ATOM 2152 C C . ASN A 1 297 ? 10.348 10.807 -14.772 1.00 81.62 297 ASN A C 1
ATOM 2154 O O . ASN A 1 297 ? 10.447 11.101 -13.584 1.00 81.62 297 ASN A O 1
ATOM 2158 N N . ALA A 1 298 ? 10.754 11.641 -15.728 1.00 85.88 298 ALA A N 1
ATOM 2159 C CA . ALA A 1 298 ? 11.101 13.023 -15.415 1.00 85.88 298 ALA A CA 1
ATOM 2160 C C . ALA A 1 298 ? 9.862 13.787 -14.907 1.00 85.88 298 ALA A C 1
ATOM 2162 O O . ALA A 1 298 ? 8.724 13.401 -15.199 1.00 85.88 298 ALA A O 1
ATOM 2163 N N . SER A 1 299 ? 10.080 14.884 -14.172 1.00 89.06 299 SER A N 1
ATOM 2164 C CA . SER A 1 299 ? 9.004 15.793 -13.753 1.00 89.06 299 SER A CA 1
ATOM 2165 C C . SER A 1 299 ? 8.177 16.255 -14.960 1.00 89.06 299 SER A C 1
ATOM 2167 O O . SER A 1 299 ? 8.736 16.630 -15.993 1.00 89.06 299 SER A O 1
ATOM 2169 N N . GLN A 1 300 ? 6.847 16.216 -14.845 1.00 90.25 300 GLN A N 1
ATOM 2170 C CA . GLN A 1 300 ? 5.922 16.573 -15.923 1.00 90.25 300 GLN A CA 1
ATOM 2171 C C . GLN A 1 300 ? 5.085 17.787 -15.519 1.00 90.25 300 GLN A C 1
ATOM 2173 O O . GLN A 1 300 ? 4.464 17.798 -14.464 1.00 90.25 300 GLN A O 1
ATOM 2178 N N . ALA A 1 301 ? 5.004 18.790 -16.394 1.00 90.31 301 ALA A N 1
ATOM 2179 C CA . ALA A 1 301 ? 4.176 19.981 -16.177 1.00 90.31 301 ALA A CA 1
ATOM 2180 C C . ALA A 1 301 ? 2.671 19.759 -16.463 1.00 90.31 301 ALA A C 1
ATOM 2182 O O . ALA A 1 301 ? 1.885 20.701 -16.417 1.00 90.31 301 ALA A O 1
ATOM 2183 N N . GLY A 1 302 ? 2.258 18.536 -16.808 1.00 91.44 302 GLY A N 1
ATOM 2184 C CA . GLY A 1 302 ? 0.870 18.188 -17.112 1.00 91.44 302 GLY A CA 1
ATOM 2185 C C . GLY A 1 302 ? 0.689 16.685 -17.309 1.00 91.44 302 GLY A C 1
ATOM 2186 O O . GLY A 1 302 ? 1.673 15.963 -17.454 1.00 91.44 302 GLY A O 1
ATOM 2187 N N . ALA A 1 303 ? -0.562 16.216 -17.328 1.00 89.94 303 ALA A N 1
ATOM 2188 C CA . ALA A 1 303 ? -0.880 14.798 -17.488 1.00 89.94 303 ALA A CA 1
ATOM 2189 C C . ALA A 1 303 ? -0.438 14.268 -18.864 1.00 89.94 303 ALA A C 1
ATOM 2191 O O . ALA A 1 303 ? -0.726 14.877 -19.899 1.00 89.94 303 ALA A O 1
ATOM 2192 N N . ARG A 1 304 ? 0.251 13.121 -18.877 1.00 88.62 304 ARG A N 1
ATOM 2193 C CA . ARG A 1 304 ? 0.706 12.428 -20.090 1.00 88.62 304 ARG A CA 1
ATOM 2194 C C . ARG A 1 304 ? 0.260 10.970 -20.068 1.00 88.62 304 ARG A C 1
ATOM 2196 O O . ARG A 1 304 ? 0.272 10.331 -19.021 1.00 88.62 304 ARG A O 1
ATOM 2203 N N . THR A 1 305 ? -0.082 10.439 -21.238 1.00 86.69 305 THR A N 1
ATOM 2204 C CA . THR A 1 305 ? -0.408 9.022 -21.430 1.00 86.69 305 THR A CA 1
ATOM 2205 C C . THR A 1 305 ? 0.680 8.372 -22.271 1.00 86.69 305 THR A C 1
ATOM 2207 O O . THR A 1 305 ? 0.917 8.786 -23.405 1.00 86.69 305 THR A O 1
ATOM 2210 N N . TYR A 1 306 ? 1.318 7.339 -21.728 1.00 85.56 306 TYR A N 1
ATOM 2211 C CA . TYR A 1 306 ? 2.243 6.483 -22.465 1.00 85.56 306 TYR A CA 1
ATOM 2212 C C . TYR A 1 306 ? 1.481 5.241 -22.907 1.00 85.56 306 TYR A C 1
ATOM 2214 O O . TYR A 1 306 ? 1.030 4.458 -22.076 1.00 85.56 306 TYR A O 1
ATOM 2222 N N . THR A 1 307 ? 1.296 5.090 -24.216 1.00 82.69 307 THR A N 1
ATOM 2223 C CA . THR A 1 307 ? 0.610 3.925 -24.779 1.00 82.69 307 THR A CA 1
ATOM 2224 C C . THR A 1 307 ? 1.653 2.928 -25.251 1.00 82.69 307 THR A C 1
ATOM 2226 O O . THR A 1 307 ? 2.545 3.295 -26.012 1.00 82.69 307 THR A O 1
ATOM 2229 N N . ILE A 1 308 ? 1.523 1.678 -24.816 1.00 84.62 308 ILE A N 1
ATOM 2230 C CA . ILE A 1 308 ? 2.191 0.533 -25.433 1.00 84.62 308 ILE A CA 1
ATOM 2231 C C . ILE A 1 308 ? 1.185 -0.024 -26.443 1.00 84.62 308 ILE A C 1
ATOM 2233 O O . ILE A 1 308 ? 0.169 -0.579 -26.019 1.00 84.62 308 ILE A O 1
ATOM 2237 N N . PRO A 1 309 ? 1.385 0.178 -27.757 1.00 80.62 309 PRO A N 1
ATOM 2238 C CA . PRO A 1 309 ? 0.500 -0.400 -28.755 1.00 80.62 309 PRO A CA 1
ATOM 2239 C C . PRO A 1 309 ? 0.578 -1.923 -28.702 1.00 80.62 309 PRO A C 1
ATOM 2241 O O . PRO A 1 309 ? 1.611 -2.483 -28.332 1.00 80.62 309 PRO A O 1
ATOM 2244 N N . ASP A 1 310 ? -0.495 -2.587 -29.120 1.00 80.25 310 ASP A N 1
ATOM 2245 C CA . ASP A 1 310 ? -0.435 -4.025 -29.345 1.00 80.25 310 ASP A CA 1
ATOM 2246 C C . ASP A 1 310 ? 0.627 -4.330 -30.411 1.00 80.25 310 ASP A C 1
ATOM 2248 O O . ASP A 1 310 ? 0.584 -3.809 -31.527 1.00 80.25 310 ASP A O 1
ATOM 2252 N N . ALA A 1 311 ? 1.602 -5.157 -30.044 1.00 77.94 311 ALA A N 1
ATOM 2253 C CA . ALA A 1 311 ? 2.656 -5.592 -30.945 1.00 77.94 311 ALA A CA 1
ATOM 2254 C C . ALA A 1 311 ? 2.235 -6.800 -31.804 1.00 77.94 311 ALA A C 1
ATOM 2256 O O . ALA A 1 311 ? 2.983 -7.197 -32.695 1.00 77.94 311 ALA A O 1
ATOM 2257 N N . GLY A 1 312 ? 1.070 -7.407 -31.533 1.00 75.56 312 GLY A N 1
ATOM 2258 C CA . GLY A 1 312 ? 0.552 -8.601 -32.208 1.00 75.56 312 GLY A CA 1
ATOM 2259 C C . GLY A 1 312 ? 1.248 -9.916 -31.820 1.00 75.56 312 GLY A C 1
ATOM 2260 O O . GLY A 1 312 ? 0.777 -10.987 -32.197 1.00 75.56 312 GLY A O 1
ATOM 2261 N N . ALA A 1 313 ? 2.355 -9.851 -31.070 1.00 75.12 313 ALA A N 1
ATOM 2262 C CA . ALA A 1 313 ? 3.126 -10.964 -30.505 1.00 75.12 313 ALA A CA 1
ATOM 2263 C C . ALA A 1 313 ? 4.037 -10.454 -29.362 1.00 75.12 313 ALA A C 1
ATOM 2265 O O . ALA A 1 313 ? 4.095 -9.250 -29.106 1.00 75.12 313 ALA A O 1
ATOM 2266 N N . SER A 1 314 ? 4.780 -11.342 -28.684 1.00 78.19 314 SER A N 1
ATOM 2267 C CA . SER A 1 314 ? 5.838 -10.927 -27.747 1.00 78.19 314 SER A CA 1
ATOM 2268 C C . SER A 1 314 ? 6.860 -10.044 -28.463 1.00 78.19 314 SER A C 1
ATOM 2270 O O . SER A 1 314 ? 7.439 -10.450 -29.469 1.00 78.19 314 SER A O 1
ATOM 2272 N N . ALA A 1 315 ? 7.092 -8.845 -27.939 1.00 71.75 315 ALA A N 1
ATOM 2273 C CA . ALA A 1 315 ? 7.995 -7.873 -28.535 1.00 71.75 315 ALA A CA 1
ATOM 2274 C C . ALA A 1 315 ? 8.899 -7.244 -27.475 1.00 71.75 315 ALA A C 1
ATOM 2276 O O . ALA A 1 315 ? 8.487 -7.024 -26.336 1.00 71.75 315 ALA A O 1
ATOM 2277 N N . SER A 1 316 ? 10.129 -6.936 -27.875 1.00 69.81 316 SER A N 1
ATOM 2278 C CA . SER A 1 316 ? 11.074 -6.179 -27.057 1.00 69.81 316 SER A CA 1
ATOM 2279 C C . SER A 1 316 ? 10.882 -4.680 -27.269 1.00 69.81 316 SER A C 1
ATOM 2281 O O . SER A 1 316 ? 10.642 -4.224 -28.390 1.00 69.81 316 SER A O 1
ATOM 2283 N N . PHE A 1 317 ? 11.051 -3.899 -26.205 1.00 74.06 317 PHE A N 1
ATOM 2284 C CA . PHE A 1 317 ? 11.201 -2.451 -26.311 1.00 74.06 317 PHE A CA 1
ATOM 2285 C C . PHE A 1 317 ? 12.614 -2.096 -26.782 1.00 74.06 317 PHE A C 1
ATOM 2287 O O . PHE A 1 317 ? 13.585 -2.762 -26.429 1.00 74.06 317 PHE A O 1
ATOM 2294 N N . VAL A 1 318 ? 12.729 -1.031 -27.571 1.00 69.88 318 VAL A N 1
ATOM 2295 C CA . VAL A 1 318 ? 14.022 -0.491 -28.003 1.00 69.88 318 VAL A CA 1
ATOM 2296 C C . VAL A 1 318 ? 14.584 0.377 -26.882 1.00 69.88 318 VAL A C 1
ATOM 2298 O O . VAL A 1 318 ? 13.918 1.315 -26.449 1.00 69.88 318 VAL A O 1
ATOM 2301 N N . MET A 1 319 ? 15.808 0.101 -26.437 1.00 59.19 319 MET A N 1
ATOM 2302 C CA . MET A 1 319 ? 16.558 1.007 -25.555 1.00 59.19 319 MET A CA 1
ATOM 2303 C C . MET A 1 319 ? 17.549 1.817 -26.415 1.00 59.19 319 MET A C 1
ATOM 2305 O O . MET A 1 319 ? 17.699 1.527 -27.587 1.00 59.19 319 MET A O 1
ATOM 2309 N N . THR A 1 320 ? 18.174 2.898 -25.952 1.00 55.78 320 THR A N 1
ATOM 2310 C CA . THR A 1 320 ? 18.959 3.792 -26.849 1.00 55.78 320 THR A CA 1
ATOM 2311 C C . THR A 1 320 ? 20.454 3.856 -26.531 1.00 55.78 320 THR A C 1
ATOM 2313 O O . THR A 1 320 ? 21.154 4.720 -27.049 1.00 55.78 320 THR A O 1
ATOM 2316 N N . ALA A 1 321 ? 20.971 2.919 -25.732 1.00 46.59 321 ALA A N 1
ATOM 2317 C CA . ALA A 1 321 ? 22.405 2.760 -25.476 1.00 46.59 321 ALA A CA 1
ATOM 2318 C C . ALA A 1 321 ? 22.903 1.380 -25.955 1.00 46.59 321 ALA A C 1
ATOM 2320 O O . ALA A 1 321 ? 22.179 0.389 -25.841 1.00 46.59 321 ALA A O 1
ATOM 2321 N N . GLY A 1 322 ? 24.124 1.321 -26.505 1.00 55.00 322 GLY A N 1
ATOM 2322 C CA . GLY A 1 322 ? 24.668 0.150 -27.218 1.00 55.00 322 GLY A CA 1
ATOM 2323 C C . GLY A 1 322 ? 24.217 0.063 -28.687 1.00 55.00 322 GLY A C 1
ATOM 2324 O O . GLY A 1 322 ? 23.377 0.843 -29.128 1.00 55.00 322 GLY A O 1
ATOM 2325 N N . ALA A 1 323 ? 24.780 -0.865 -29.471 1.00 53.78 323 ALA A N 1
ATOM 2326 C CA . ALA A 1 323 ? 24.298 -1.136 -30.829 1.00 53.78 323 ALA A CA 1
ATOM 2327 C C . ALA A 1 323 ? 22.877 -1.731 -30.773 1.00 53.78 323 ALA A C 1
ATOM 2329 O O . ALA A 1 323 ? 22.650 -2.719 -30.077 1.00 53.78 323 ALA A O 1
ATOM 2330 N N . GLN A 1 324 ? 21.925 -1.135 -31.494 1.00 57.56 324 GLN A N 1
ATOM 2331 C CA . GLN A 1 324 ? 20.500 -1.488 -31.439 1.00 57.56 324 GLN A CA 1
ATOM 2332 C C . GLN A 1 324 ? 20.015 -1.923 -32.828 1.00 57.56 324 GLN A C 1
ATOM 2334 O O . GLN A 1 324 ? 20.231 -1.217 -33.810 1.00 57.56 324 GLN A O 1
ATOM 2339 N N . SER A 1 325 ? 19.337 -3.070 -32.918 1.00 49.22 325 SER A N 1
ATOM 2340 C CA . SER A 1 325 ? 18.627 -3.509 -34.130 1.00 49.22 325 SER A CA 1
ATOM 2341 C C . SER A 1 325 ? 17.120 -3.426 -33.900 1.00 49.22 325 SER A C 1
ATOM 2343 O O . SER A 1 325 ? 16.603 -4.058 -32.984 1.00 49.22 325 SER A O 1
ATOM 2345 N N . ILE A 1 326 ? 16.409 -2.655 -34.730 1.00 61.31 326 ILE A N 1
ATOM 2346 C CA . ILE A 1 326 ? 14.956 -2.444 -34.628 1.00 61.31 326 ILE A CA 1
ATOM 2347 C C . ILE A 1 326 ? 14.279 -2.925 -35.927 1.00 61.31 326 ILE A C 1
ATOM 2349 O O . ILE A 1 326 ? 14.504 -2.335 -36.980 1.00 61.31 326 ILE A O 1
ATOM 2353 N N . ALA A 1 327 ? 13.434 -3.964 -35.870 1.00 43.69 327 ALA A N 1
ATOM 2354 C CA . ALA A 1 327 ? 12.806 -4.607 -37.043 1.00 43.69 327 ALA A CA 1
ATOM 2355 C C . ALA A 1 327 ? 11.309 -4.239 -37.257 1.00 43.69 327 ALA A C 1
ATOM 2357 O O . ALA A 1 327 ? 10.658 -3.691 -36.362 1.00 43.69 327 ALA A O 1
ATOM 2358 N N . GLY A 1 328 ? 10.755 -4.535 -38.447 1.00 40.19 328 GLY A N 1
ATOM 2359 C CA . GLY A 1 328 ? 9.407 -4.147 -38.935 1.00 40.19 328 GLY A CA 1
ATOM 2360 C C . GLY A 1 328 ? 9.409 -2.892 -39.836 1.00 40.19 328 GLY A C 1
ATOM 2361 O O . GLY A 1 328 ? 10.418 -2.190 -39.860 1.00 40.19 328 GLY A O 1
ATOM 2362 N N . ILE A 1 329 ? 8.312 -2.571 -40.560 1.00 44.91 329 ILE A N 1
ATOM 2363 C CA . ILE A 1 329 ? 8.214 -1.292 -41.311 1.00 44.91 329 ILE A CA 1
ATOM 2364 C C . ILE A 1 329 ? 8.293 -0.150 -40.303 1.00 44.91 329 ILE A C 1
ATOM 2366 O O . ILE A 1 329 ? 7.407 0.031 -39.467 1.00 44.91 329 ILE A O 1
ATOM 2370 N N . LYS A 1 330 ? 9.376 0.616 -40.384 1.00 57.19 330 LYS A N 1
ATOM 2371 C CA . LYS A 1 330 ? 9.529 1.884 -39.690 1.00 57.19 330 LYS A CA 1
ATOM 2372 C C . LYS A 1 330 ? 9.371 2.966 -40.731 1.00 57.19 330 LYS A C 1
ATOM 2374 O O . LYS A 1 330 ? 10.177 3.072 -41.652 1.00 57.19 330 LYS A O 1
ATOM 2379 N N . THR A 1 331 ? 8.339 3.780 -40.585 1.00 47.56 331 THR A N 1
ATOM 2380 C CA . THR A 1 331 ? 8.315 5.066 -41.267 1.00 47.56 331 THR A CA 1
ATOM 2381 C C . THR A 1 331 ? 9.309 5.962 -40.545 1.00 47.56 331 THR A C 1
ATOM 2383 O O . THR A 1 331 ? 8.958 6.744 -39.668 1.00 47.56 331 THR A O 1
ATOM 2386 N N . PHE A 1 332 ? 10.582 5.806 -40.892 1.00 55.78 332 PHE A N 1
ATOM 2387 C CA . PHE A 1 332 ? 11.512 6.909 -40.783 1.00 55.78 332 PHE A CA 1
ATOM 2388 C C . PHE A 1 332 ? 11.072 7.880 -41.865 1.00 55.78 332 PHE A C 1
ATOM 2390 O O . PHE A 1 332 ? 11.129 7.575 -43.052 1.00 55.78 332 PHE A O 1
ATOM 2397 N N . THR A 1 333 ? 10.579 9.042 -41.481 1.00 51.19 333 THR A N 1
ATOM 2398 C CA . THR A 1 333 ? 10.276 10.100 -42.448 1.00 51.19 333 THR A CA 1
ATOM 2399 C C . THR A 1 333 ? 11.553 10.705 -43.062 1.00 51.19 333 THR A C 1
ATOM 2401 O O . THR A 1 333 ? 11.458 11.639 -43.851 1.00 51.19 333 THR A O 1
ATOM 2404 N N . GLY A 1 334 ? 12.738 10.170 -42.722 1.00 48.03 334 GLY A N 1
ATOM 2405 C CA . GLY A 1 334 ? 14.057 10.558 -43.223 1.00 48.03 334 GLY A CA 1
ATOM 2406 C C . GLY A 1 334 ? 14.878 9.384 -43.782 1.00 48.03 334 GLY A C 1
ATOM 2407 O O . GLY A 1 334 ? 14.488 8.220 -43.692 1.00 48.03 334 GLY A O 1
ATOM 2408 N N . GLN A 1 335 ? 16.022 9.718 -44.386 1.00 44.66 335 GLN A N 1
ATOM 2409 C CA . GLN A 1 335 ? 16.871 8.815 -45.167 1.00 44.66 335 GLN A CA 1
ATOM 2410 C C . GLN A 1 335 ? 17.679 7.840 -44.293 1.00 44.66 335 GLN A C 1
ATOM 2412 O O . GLN A 1 335 ? 18.349 8.240 -43.344 1.00 44.66 335 GLN A O 1
ATOM 2417 N N . LEU A 1 336 ? 17.663 6.561 -44.669 1.00 56.78 336 LEU A N 1
ATOM 2418 C CA . LEU A 1 336 ? 18.563 5.523 -44.165 1.00 56.78 336 LEU A CA 1
ATOM 2419 C C . LEU A 1 336 ? 19.885 5.615 -44.956 1.00 56.78 336 LEU A C 1
ATOM 2421 O O . LEU A 1 336 ? 19.871 5.408 -46.169 1.00 56.78 336 LEU A O 1
ATOM 2425 N N . ILE A 1 337 ? 21.004 5.970 -44.318 1.00 55.03 337 ILE A N 1
ATOM 2426 C CA . ILE A 1 337 ? 22.307 6.163 -44.987 1.00 55.03 337 ILE A CA 1
ATOM 2427 C C . ILE A 1 337 ? 23.272 5.051 -44.550 1.00 55.03 337 ILE A C 1
ATOM 2429 O O . ILE A 1 337 ? 23.335 4.724 -43.365 1.00 55.03 337 ILE A O 1
ATOM 2433 N N . GLY A 1 338 ? 23.968 4.440 -45.525 1.00 61.78 338 GLY A N 1
ATOM 2434 C CA . GLY A 1 338 ? 25.002 3.418 -45.320 1.00 61.78 338 GLY A CA 1
ATOM 2435 C C . GLY A 1 338 ? 26.139 3.904 -44.419 1.00 61.78 338 GLY A C 1
ATOM 2436 O O . GLY A 1 338 ? 26.159 5.065 -44.013 1.00 61.78 338 GLY A O 1
ATOM 2437 N N . LYS A 1 339 ? 27.090 3.022 -44.092 1.00 66.56 339 LYS A N 1
ATOM 2438 C CA . LYS A 1 339 ? 28.316 3.436 -43.399 1.00 66.56 339 LYS A CA 1
ATOM 2439 C C . LYS A 1 339 ? 29.123 4.308 -44.360 1.00 66.56 339 LYS A C 1
ATOM 2441 O O . LYS A 1 339 ? 29.888 3.821 -45.170 1.00 66.56 339 LYS A O 1
ATOM 2446 N N . GLY A 1 340 ? 28.796 5.588 -44.401 1.00 64.81 340 GLY A N 1
ATOM 2447 C CA . GLY A 1 340 ? 29.736 6.629 -44.756 1.00 64.81 340 GLY A CA 1
ATOM 2448 C C . GLY A 1 340 ? 30.396 7.117 -43.476 1.00 64.81 340 GLY A C 1
ATOM 2449 O O . GLY A 1 340 ? 30.096 6.660 -42.369 1.00 64.81 340 GLY A O 1
ATOM 2450 N N . THR A 1 341 ? 31.263 8.094 -43.626 1.00 60.44 341 THR A N 1
ATOM 2451 C CA . THR A 1 341 ? 31.802 8.842 -42.498 1.00 60.44 341 THR A CA 1
ATOM 2452 C C . THR A 1 341 ? 30.892 10.022 -42.142 1.00 60.44 341 THR A C 1
ATOM 2454 O O . THR A 1 341 ? 30.217 10.596 -42.999 1.00 60.44 341 THR A O 1
ATOM 2457 N N . ALA A 1 342 ? 30.849 10.374 -40.855 1.00 60.34 342 ALA A N 1
ATOM 2458 C CA . ALA A 1 342 ? 30.193 11.586 -40.363 1.00 60.34 342 ALA A CA 1
ATOM 2459 C C . ALA A 1 342 ? 31.139 12.809 -40.346 1.00 60.34 342 ALA A C 1
ATOM 2461 O O . ALA A 1 342 ? 30.726 13.898 -39.942 1.00 60.34 342 ALA A O 1
ATOM 2462 N N . THR A 1 343 ? 32.401 12.636 -40.748 1.00 54.75 343 THR A N 1
ATOM 2463 C CA . THR A 1 343 ? 33.499 13.611 -40.672 1.00 54.75 343 THR A CA 1
ATOM 2464 C C . THR A 1 343 ? 34.138 13.848 -42.051 1.00 54.75 343 THR A C 1
ATOM 2466 O O . THR A 1 343 ? 33.942 13.073 -42.978 1.00 54.75 343 THR A O 1
ATOM 2469 N N . ASN A 1 344 ? 34.873 14.958 -42.231 1.00 63.34 344 ASN A N 1
ATOM 2470 C CA . ASN A 1 344 ? 35.618 15.262 -43.472 1.00 63.34 344 ASN A CA 1
ATOM 2471 C C . ASN A 1 344 ? 36.955 14.496 -43.511 1.00 63.34 344 ASN A C 1
ATOM 2473 O O . ASN A 1 344 ? 38.027 15.098 -43.583 1.00 63.34 344 ASN A O 1
ATOM 2477 N N . ASP A 1 345 ? 36.889 13.180 -43.344 1.00 70.06 345 ASP A N 1
ATOM 2478 C CA . ASP A 1 345 ? 38.029 12.270 -43.365 1.00 70.06 345 ASP A CA 1
ATOM 2479 C C . ASP A 1 345 ? 37.923 11.282 -44.533 1.00 70.06 345 ASP A C 1
ATOM 2481 O O . ASP A 1 345 ? 36.923 11.224 -45.247 1.00 70.06 345 ASP A O 1
ATOM 2485 N N . SER A 1 346 ? 39.007 10.545 -44.774 1.00 72.31 346 SER A N 1
ATOM 2486 C CA . SER A 1 346 ? 39.034 9.481 -45.774 1.00 72.31 346 SER A CA 1
ATOM 2487 C C . SER A 1 346 ? 38.182 8.306 -45.280 1.00 72.31 346 SER A C 1
ATOM 2489 O O . SER A 1 346 ? 38.562 7.687 -44.281 1.00 72.31 346 SER A O 1
ATOM 2491 N N . PRO A 1 347 ? 37.062 7.974 -45.947 1.00 80.25 347 PRO A N 1
ATOM 2492 C CA . PRO A 1 347 ? 36.205 6.875 -45.516 1.00 80.25 347 PRO A CA 1
ATOM 2493 C C . PRO A 1 347 ? 36.972 5.555 -45.584 1.00 80.25 347 PRO A C 1
ATOM 2495 O O . PRO A 1 347 ? 37.871 5.392 -46.415 1.00 80.25 347 PRO A O 1
ATOM 2498 N N . ALA A 1 348 ? 36.638 4.611 -44.704 1.00 81.75 348 ALA A N 1
ATOM 2499 C CA . ALA A 1 348 ? 37.267 3.299 -44.738 1.00 81.75 348 ALA A CA 1
ATOM 2500 C C . ALA A 1 348 ? 36.948 2.580 -46.062 1.00 81.75 348 ALA A C 1
ATOM 2502 O O . ALA A 1 348 ? 35.953 2.867 -46.729 1.00 81.75 348 ALA A O 1
ATOM 2503 N N . ALA A 1 349 ? 37.790 1.620 -46.445 1.00 82.69 349 ALA A N 1
ATOM 2504 C CA . ALA A 1 349 ? 37.544 0.829 -47.646 1.00 82.69 349 ALA A CA 1
ATOM 2505 C C . ALA A 1 349 ? 36.165 0.140 -47.575 1.00 82.69 349 ALA A C 1
ATOM 2507 O O . ALA A 1 349 ? 35.867 -0.549 -46.597 1.00 82.69 349 ALA A O 1
ATOM 2508 N N . GLY A 1 350 ? 35.339 0.309 -48.611 1.00 79.56 350 GLY A N 1
ATOM 2509 C CA . GLY A 1 350 ? 33.966 -0.201 -48.672 1.00 79.56 350 GLY A CA 1
ATOM 2510 C C . GLY A 1 350 ? 32.871 0.788 -48.252 1.00 79.56 350 GLY A C 1
ATOM 2511 O O . GLY A 1 350 ? 31.703 0.523 -48.545 1.00 79.56 350 GLY A O 1
ATOM 2512 N N . ASP A 1 351 ? 33.220 1.917 -47.631 1.00 85.56 351 ASP A N 1
ATOM 2513 C CA . ASP A 1 351 ? 32.262 2.919 -47.153 1.00 85.56 351 ASP A CA 1
ATOM 2514 C C . ASP A 1 351 ? 31.918 3.959 -48.233 1.00 85.56 351 ASP A C 1
ATOM 2516 O O . ASP A 1 351 ? 32.730 4.295 -49.099 1.00 85.56 351 ASP A O 1
ATOM 2520 N N . ILE A 1 352 ? 30.698 4.506 -48.190 1.00 86.06 352 ILE A N 1
ATOM 2521 C CA . ILE A 1 352 ? 30.284 5.558 -49.137 1.00 86.06 352 ILE A CA 1
ATOM 2522 C C . ILE A 1 352 ? 31.225 6.764 -48.985 1.00 86.06 352 ILE A C 1
ATOM 2524 O O . ILE A 1 352 ? 31.414 7.272 -47.879 1.00 86.06 352 ILE A O 1
ATOM 2528 N N . GLY A 1 353 ? 31.781 7.226 -50.108 1.00 85.94 353 GLY A N 1
ATOM 2529 C CA . GLY A 1 353 ? 32.784 8.288 -50.180 1.00 85.94 353 GLY A CA 1
ATOM 2530 C C . GLY A 1 353 ? 34.234 7.797 -50.242 1.00 85.94 353 GLY A C 1
ATOM 2531 O O . GLY A 1 353 ? 35.126 8.636 -50.316 1.00 85.94 353 GLY A O 1
ATOM 2532 N N . GLU A 1 354 ? 34.496 6.483 -50.198 1.00 91.06 354 GLU A N 1
ATOM 2533 C CA . GLU A 1 354 ? 35.835 5.913 -50.415 1.00 91.06 354 GLU A CA 1
ATOM 2534 C C . GLU A 1 354 ? 36.458 6.488 -51.700 1.00 91.06 354 GLU A C 1
ATOM 2536 O O . GLU A 1 354 ? 35.838 6.421 -52.764 1.00 91.06 354 GLU A O 1
ATOM 2541 N N . VAL A 1 355 ? 37.673 7.044 -51.608 1.00 92.44 355 VAL A N 1
ATOM 2542 C CA . VAL A 1 355 ? 38.426 7.590 -52.750 1.00 92.44 355 VAL A CA 1
ATOM 2543 C C . VAL A 1 355 ? 39.673 6.751 -52.990 1.00 92.44 355 VAL A C 1
ATOM 2545 O O . VAL A 1 355 ? 40.481 6.559 -52.083 1.00 92.44 355 VAL A O 1
ATOM 2548 N N . ILE A 1 356 ? 39.855 6.295 -54.227 1.00 94.69 356 ILE A N 1
ATOM 2549 C CA . ILE A 1 356 ? 41.070 5.614 -54.681 1.00 94.69 356 ILE A CA 1
ATOM 2550 C C . ILE A 1 356 ? 41.682 6.456 -55.797 1.00 94.69 356 ILE A C 1
ATOM 2552 O O . ILE A 1 356 ? 41.028 6.728 -56.803 1.00 94.69 356 ILE A O 1
ATOM 2556 N N . GLU A 1 357 ? 42.937 6.872 -55.633 1.00 95.44 357 GLU A N 1
ATOM 2557 C CA . GLU A 1 357 ? 43.661 7.651 -56.637 1.00 95.44 357 GLU A CA 1
ATOM 2558 C C . GLU A 1 357 ? 45.047 7.077 -56.920 1.00 95.44 357 GLU A C 1
ATOM 2560 O O . GLU A 1 357 ? 45.681 6.459 -56.064 1.00 95.44 357 GLU A O 1
ATOM 2565 N N . SER A 1 358 ? 45.528 7.306 -58.138 1.00 97.44 358 SER A N 1
ATOM 2566 C CA . SER A 1 358 ? 46.905 7.016 -58.513 1.00 97.44 358 SER A CA 1
ATOM 2567 C C . SER A 1 358 ? 47.424 8.077 -59.472 1.00 97.44 358 SER A C 1
ATOM 2569 O O . SER A 1 358 ? 46.752 8.426 -60.443 1.00 97.44 358 SER A O 1
ATOM 2571 N N . TYR A 1 359 ? 48.619 8.598 -59.195 1.00 96.88 359 TYR A N 1
ATOM 2572 C CA . TYR A 1 359 ? 49.280 9.639 -59.979 1.00 96.88 359 TYR A CA 1
ATOM 2573 C C . TYR A 1 359 ? 50.612 9.135 -60.519 1.00 96.88 359 TYR A C 1
ATOM 2575 O O . TYR A 1 359 ? 51.420 8.579 -59.776 1.00 96.88 359 TYR A O 1
ATOM 2583 N N . GLN A 1 360 ? 50.865 9.407 -61.794 1.00 97.25 360 GLN A N 1
ATOM 2584 C CA . GLN A 1 360 ? 52.144 9.143 -62.429 1.00 97.25 360 GLN A CA 1
ATOM 2585 C C . GLN A 1 360 ? 52.799 10.453 -62.870 1.00 97.25 360 GLN A C 1
ATOM 2587 O O . GLN A 1 360 ? 52.228 11.244 -63.627 1.00 97.25 360 GLN A O 1
ATOM 2592 N N . ALA A 1 361 ? 54.034 10.663 -62.407 1.00 94.44 361 ALA A N 1
ATOM 2593 C CA . ALA A 1 361 ? 54.892 11.748 -62.870 1.00 94.44 361 ALA A CA 1
ATOM 2594 C C . ALA A 1 361 ? 55.346 11.519 -64.322 1.00 94.44 361 ALA A C 1
ATOM 2596 O O . ALA A 1 361 ? 55.239 10.416 -64.848 1.00 94.44 361 ALA A O 1
ATOM 2597 N N . ARG A 1 362 ? 55.880 12.560 -64.970 1.00 93.19 362 ARG A N 1
ATOM 2598 C CA . ARG A 1 362 ? 56.167 12.548 -66.414 1.00 93.19 362 ARG A CA 1
ATOM 2599 C C . ARG A 1 362 ? 57.023 11.357 -66.847 1.00 93.19 362 ARG A C 1
ATOM 2601 O O . ARG A 1 362 ? 58.168 11.235 -66.415 1.00 93.19 362 ARG A O 1
ATOM 2608 N N . ILE A 1 363 ? 56.496 10.559 -67.771 1.00 94.50 363 ILE A N 1
ATOM 2609 C CA . ILE A 1 363 ? 57.217 9.474 -68.447 1.00 94.50 363 ILE A CA 1
ATOM 2610 C C . ILE A 1 363 ? 57.119 9.618 -69.962 1.00 94.50 363 ILE A C 1
ATOM 2612 O O . ILE A 1 363 ? 56.206 10.263 -70.476 1.00 94.50 363 ILE A O 1
ATOM 2616 N N . ASN A 1 364 ? 58.076 9.024 -70.674 1.00 94.00 364 ASN A N 1
ATOM 2617 C CA . ASN A 1 364 ? 58.045 8.966 -72.132 1.00 94.00 364 ASN A CA 1
ATOM 2618 C C . ASN A 1 364 ? 56.890 8.072 -72.603 1.00 94.00 364 ASN A C 1
ATOM 2620 O O . ASN A 1 364 ? 56.569 7.061 -71.973 1.00 94.00 364 ASN A O 1
ATOM 2624 N N . LEU A 1 365 ? 56.282 8.450 -73.723 1.00 90.81 365 LEU A N 1
ATOM 2625 C CA . LEU A 1 365 ? 55.277 7.640 -74.389 1.00 90.81 365 LEU A CA 1
ATOM 2626 C C . LEU A 1 365 ? 55.892 6.368 -74.985 1.00 90.81 365 LEU A C 1
ATOM 2628 O O . LEU A 1 365 ? 57.087 6.362 -75.305 1.00 90.81 365 LEU A O 1
ATOM 2632 N N . PRO A 1 366 ? 55.085 5.300 -75.141 1.00 92.94 366 PRO A N 1
ATOM 2633 C CA . PRO A 1 366 ? 55.460 4.134 -75.930 1.00 92.94 366 PRO A CA 1
ATOM 2634 C C . PRO A 1 366 ? 55.799 4.508 -77.378 1.00 92.94 366 PRO A C 1
ATOM 2636 O O . PRO A 1 366 ? 55.660 5.660 -77.793 1.00 92.94 366 PRO A O 1
ATOM 2639 N N . ALA A 1 367 ? 56.228 3.514 -78.160 1.00 93.75 367 ALA A N 1
ATOM 2640 C CA . ALA A 1 367 ? 56.487 3.693 -79.586 1.00 93.75 367 ALA A CA 1
ATOM 2641 C C . ALA A 1 367 ? 55.297 4.353 -80.312 1.00 93.75 367 ALA A C 1
ATOM 2643 O O . ALA A 1 367 ? 54.144 4.228 -79.904 1.00 93.75 367 ALA A O 1
ATOM 2644 N N . THR A 1 368 ? 55.576 5.064 -81.406 1.00 94.12 368 THR A N 1
ATOM 2645 C CA . THR A 1 368 ? 54.540 5.785 -82.159 1.00 94.12 368 THR A CA 1
ATOM 2646 C C . THR A 1 368 ? 53.355 4.877 -82.509 1.00 94.12 368 THR A C 1
ATOM 2648 O O . THR A 1 368 ? 53.530 3.796 -83.068 1.00 94.12 368 THR A O 1
ATOM 2651 N N . GLY A 1 369 ? 52.143 5.328 -82.183 1.00 91.94 369 GLY A N 1
ATOM 2652 C CA . GLY A 1 369 ? 50.893 4.620 -82.458 1.00 91.94 369 GLY A CA 1
ATOM 2653 C C . GLY A 1 369 ? 50.520 3.501 -81.478 1.00 91.94 369 GLY A C 1
ATOM 2654 O O . GLY A 1 369 ? 49.455 2.923 -81.671 1.00 91.94 369 GLY A O 1
ATOM 2655 N N . VAL A 1 370 ? 51.328 3.238 -80.446 1.00 95.44 370 VAL A N 1
ATOM 2656 C CA . VAL A 1 370 ? 51.119 2.188 -79.428 1.00 95.44 370 VAL A CA 1
ATOM 2657 C C . VAL A 1 370 ? 50.469 2.775 -78.171 1.00 95.44 370 VAL A C 1
ATOM 2659 O O . VAL A 1 370 ? 50.849 3.862 -77.723 1.00 95.44 370 VAL A O 1
ATOM 2662 N N . PHE A 1 371 ? 49.498 2.065 -77.592 1.00 95.25 371 PHE A N 1
ATOM 2663 C CA . PHE A 1 371 ? 48.929 2.398 -76.286 1.00 95.25 371 PHE A CA 1
ATOM 2664 C C . PHE A 1 371 ? 49.854 1.959 -75.146 1.00 95.25 371 PHE A C 1
ATOM 2666 O O . PHE A 1 371 ? 50.465 0.893 -75.169 1.00 95.25 371 PHE A O 1
ATOM 2673 N N . GLY A 1 372 ? 49.937 2.790 -74.113 1.00 94.88 372 GLY A N 1
ATOM 2674 C CA . GLY A 1 372 ? 50.581 2.462 -72.846 1.00 94.88 372 GLY A CA 1
ATOM 2675 C C . GLY A 1 372 ? 49.647 2.675 -71.663 1.00 94.88 372 GLY A C 1
ATOM 2676 O O . GLY A 1 372 ? 48.606 3.325 -71.787 1.00 94.88 372 GLY A O 1
ATOM 2677 N N . ASP A 1 373 ? 50.070 2.170 -70.504 1.00 96.38 373 ASP A N 1
ATOM 2678 C CA . ASP A 1 373 ? 49.427 2.405 -69.209 1.00 96.38 373 ASP A CA 1
ATOM 2679 C C . ASP A 1 373 ? 50.223 3.444 -68.423 1.00 96.38 373 ASP A C 1
ATOM 2681 O O . ASP A 1 373 ? 51.360 3.194 -68.024 1.00 96.38 373 ASP A O 1
ATOM 2685 N N . LEU A 1 374 ? 49.656 4.634 -68.233 1.00 95.06 374 LEU A N 1
ATOM 2686 C CA . LEU A 1 374 ? 50.319 5.709 -67.499 1.00 95.06 374 LEU A CA 1
ATOM 2687 C C . LEU A 1 374 ? 50.266 5.416 -66.002 1.00 95.06 374 LEU A C 1
ATOM 2689 O O . LEU A 1 374 ? 51.255 5.546 -65.295 1.00 95.06 374 LEU A O 1
ATOM 2693 N N . THR A 1 375 ? 49.097 5.005 -65.519 1.00 97.00 375 THR A N 1
ATOM 2694 C CA . THR A 1 375 ? 48.883 4.554 -64.145 1.00 97.00 375 THR A CA 1
ATOM 2695 C C . THR A 1 375 ? 47.648 3.660 -64.067 1.00 97.00 375 THR A C 1
ATOM 2697 O O . THR A 1 375 ? 46.924 3.510 -65.053 1.00 97.00 375 THR A O 1
ATOM 2700 N N . SER A 1 376 ? 47.387 3.069 -62.902 1.00 97.38 376 SER A N 1
ATOM 2701 C CA . SER A 1 376 ? 46.189 2.269 -62.655 1.00 97.38 376 SER A CA 1
ATOM 2702 C C . SER A 1 376 ? 45.660 2.408 -61.229 1.00 97.38 376 SER A C 1
ATOM 2704 O O . SER A 1 376 ? 46.410 2.758 -60.315 1.00 97.38 376 SER A O 1
ATOM 2706 N N . ILE A 1 377 ? 44.370 2.114 -61.053 1.00 97.38 377 ILE A N 1
ATOM 2707 C CA . ILE A 1 377 ? 43.701 1.949 -59.755 1.00 97.38 377 ILE A CA 1
ATOM 2708 C C . ILE A 1 377 ? 42.914 0.638 -59.742 1.00 97.38 377 ILE A C 1
ATOM 2710 O O . ILE A 1 377 ? 42.303 0.270 -60.744 1.00 97.38 377 ILE A O 1
ATOM 2714 N N . ALA A 1 378 ? 42.911 -0.060 -58.607 1.00 96.44 378 ALA A N 1
ATOM 2715 C CA . ALA A 1 378 ? 42.118 -1.269 -58.404 1.00 96.44 378 ALA A CA 1
ATOM 2716 C C . ALA A 1 378 ? 40.902 -0.943 -57.535 1.00 96.44 378 ALA A C 1
ATOM 2718 O O . ALA A 1 378 ? 41.053 -0.510 -56.396 1.00 96.44 378 ALA A O 1
ATOM 2719 N N . LEU A 1 379 ? 39.703 -1.155 -58.072 1.00 96.00 379 LEU A N 1
ATOM 2720 C CA . LEU A 1 379 ? 38.444 -0.847 -57.399 1.00 96.00 379 LEU A CA 1
ATOM 2721 C C . LEU A 1 379 ? 37.746 -2.135 -57.000 1.00 96.00 379 LEU A C 1
ATOM 2723 O O . LEU A 1 379 ? 37.702 -3.073 -57.788 1.00 96.00 379 LEU A O 1
ATOM 2727 N N . THR A 1 380 ? 37.186 -2.185 -55.797 1.00 94.56 380 THR A N 1
ATOM 2728 C CA . THR A 1 380 ? 36.375 -3.316 -55.327 1.00 94.56 380 THR A CA 1
ATOM 2729 C C . THR A 1 380 ? 34.929 -3.206 -55.830 1.00 94.56 380 THR A C 1
ATOM 2731 O O . THR A 1 380 ? 34.531 -2.197 -56.416 1.00 94.56 380 THR A O 1
ATOM 2734 N N . ALA A 1 381 ? 34.117 -4.246 -55.608 1.00 91.69 381 ALA A N 1
ATOM 2735 C CA . ALA A 1 381 ? 32.701 -4.225 -55.980 1.00 91.69 381 ALA A CA 1
ATOM 2736 C C . ALA A 1 381 ? 31.960 -3.030 -55.342 1.00 91.69 381 ALA A C 1
ATOM 2738 O O . ALA A 1 381 ? 32.160 -2.725 -54.161 1.00 91.69 381 ALA A O 1
ATOM 2739 N N . GLY A 1 382 ? 31.109 -2.361 -56.119 1.00 90.69 382 GLY A N 1
ATOM 2740 C CA . GLY A 1 382 ? 30.396 -1.149 -55.709 1.00 90.69 382 GLY A CA 1
ATOM 2741 C C . GLY A 1 382 ? 30.070 -0.222 -56.876 1.00 90.69 382 GLY A C 1
ATOM 2742 O O . GLY A 1 382 ? 30.468 -0.478 -58.019 1.00 90.69 382 GLY A O 1
ATOM 2743 N N . ASN A 1 383 ? 29.351 0.861 -56.579 1.00 93.19 383 ASN A N 1
ATOM 2744 C CA . ASN A 1 383 ? 29.136 1.930 -57.548 1.00 93.19 383 ASN A CA 1
ATOM 2745 C C . ASN A 1 383 ? 30.206 2.998 -57.358 1.00 93.19 383 ASN A C 1
ATOM 2747 O O . ASN A 1 383 ? 30.329 3.580 -56.279 1.00 93.19 383 ASN A O 1
ATOM 2751 N N . TRP A 1 384 ? 30.935 3.278 -58.429 1.00 95.44 384 TRP A N 1
ATOM 2752 C CA . TRP A 1 384 ? 32.036 4.226 -58.440 1.00 95.44 384 TRP A CA 1
ATOM 2753 C C . TRP A 1 384 ? 31.811 5.282 -59.509 1.00 95.44 384 TRP A C 1
ATOM 2755 O O . TRP A 1 384 ? 31.248 4.990 -60.559 1.00 95.44 384 TRP A O 1
ATOM 2765 N N . VAL A 1 385 ? 32.288 6.494 -59.266 1.00 96.25 385 VAL A N 1
ATOM 2766 C CA . VAL A 1 385 ? 32.504 7.497 -60.312 1.00 96.25 385 VAL A CA 1
ATOM 2767 C C . VAL A 1 385 ? 33.997 7.540 -60.589 1.00 96.25 385 VAL A C 1
ATOM 2769 O O . VAL A 1 385 ? 34.751 7.703 -59.634 1.00 96.25 385 VAL A O 1
ATOM 2772 N N . ILE A 1 386 ? 34.413 7.367 -61.846 1.00 96.69 386 ILE A N 1
ATOM 2773 C CA . ILE A 1 386 ? 35.828 7.380 -62.253 1.00 96.69 386 ILE A CA 1
ATOM 2774 C C . ILE A 1 386 ? 36.095 8.574 -63.161 1.00 96.69 386 ILE A C 1
ATOM 2776 O O . ILE A 1 386 ? 35.386 8.757 -64.148 1.00 96.69 386 ILE A O 1
ATOM 2780 N N . ASP A 1 387 ? 37.143 9.337 -62.863 1.00 96.25 387 ASP A N 1
ATOM 2781 C CA . ASP A 1 387 ? 37.629 10.461 -63.661 1.00 96.25 387 ASP A CA 1
ATOM 2782 C C . ASP A 1 387 ? 39.147 10.390 -63.876 1.00 96.25 387 ASP A C 1
ATOM 2784 O O . ASP A 1 387 ? 39.876 9.711 -63.146 1.00 96.25 387 ASP A O 1
ATOM 2788 N N . MET A 1 388 ? 39.636 11.093 -64.899 1.00 95.19 388 MET A N 1
ATOM 2789 C CA . MET A 1 388 ? 41.074 11.262 -65.104 1.00 95.19 388 MET A CA 1
ATOM 2790 C C . MET A 1 388 ? 41.425 12.680 -65.519 1.00 95.19 388 MET A C 1
ATOM 2792 O O . MET A 1 388 ? 40.644 13.368 -66.179 1.00 95.19 388 MET A O 1
ATOM 2796 N N . VAL A 1 389 ? 42.652 13.071 -65.186 1.00 95.44 389 VAL A N 1
ATOM 2797 C CA . VAL A 1 389 ? 43.303 14.274 -65.700 1.00 95.44 389 VAL A CA 1
ATOM 2798 C C . VAL A 1 389 ? 44.713 13.897 -66.117 1.00 95.44 389 VAL A C 1
ATOM 2800 O O . VAL A 1 389 ? 45.468 13.353 -65.315 1.00 95.44 389 VAL A O 1
ATOM 2803 N N . ALA A 1 390 ? 45.088 14.206 -67.349 1.00 94.25 390 ALA A N 1
ATOM 2804 C CA . ALA A 1 390 ? 46.422 13.953 -67.867 1.00 94.25 390 ALA A CA 1
ATOM 2805 C C . ALA A 1 390 ? 46.904 15.125 -68.717 1.00 94.25 390 ALA A C 1
ATOM 2807 O O . ALA A 1 390 ? 46.111 15.865 -69.293 1.00 94.25 390 ALA A O 1
ATOM 2808 N N . ASP A 1 391 ? 48.212 15.307 -68.803 1.00 93.19 391 ASP A N 1
ATOM 2809 C CA . ASP A 1 391 ? 48.822 16.342 -69.624 1.00 93.19 391 ASP A CA 1
ATOM 2810 C C . ASP A 1 391 ? 49.879 15.758 -70.555 1.00 93.19 391 ASP A C 1
ATOM 2812 O O . ASP A 1 391 ? 50.495 14.727 -70.268 1.00 93.19 391 ASP A O 1
ATOM 2816 N N . CYS A 1 392 ? 50.095 16.423 -71.685 1.00 90.44 392 CYS A N 1
ATOM 2817 C CA . CYS A 1 392 ? 51.123 16.057 -72.646 1.00 90.44 392 CYS A CA 1
ATOM 2818 C C . CYS A 1 392 ? 52.220 17.127 -72.725 1.00 90.44 392 CYS A C 1
ATOM 2820 O O . CYS A 1 392 ? 51.983 18.325 -72.579 1.00 90.44 392 CYS A O 1
ATOM 2822 N N . ASN A 1 393 ? 53.451 16.690 -72.975 1.00 91.88 393 ASN A N 1
ATOM 2823 C CA . ASN A 1 393 ? 54.590 17.539 -73.304 1.00 91.88 393 ASN A CA 1
ATOM 2824 C C . ASN A 1 393 ? 55.213 17.012 -74.597 1.00 91.88 393 ASN A C 1
ATOM 2826 O O . ASN A 1 393 ? 55.676 15.871 -74.638 1.00 91.88 393 ASN A O 1
ATOM 2830 N N . CYS A 1 394 ? 55.208 17.834 -75.647 1.00 90.38 394 CYS A N 1
ATOM 2831 C CA . CYS A 1 394 ? 55.593 17.422 -76.997 1.00 90.38 394 CYS A CA 1
ATOM 2832 C C . CYS A 1 394 ? 56.986 17.978 -77.371 1.00 90.38 394 CYS A C 1
ATOM 2834 O O . CYS A 1 394 ? 57.079 19.102 -77.863 1.00 90.38 394 CYS A O 1
ATOM 2836 N N . PRO A 1 395 ? 58.093 17.233 -77.170 1.00 87.19 395 PRO A N 1
ATOM 2837 C CA . PRO A 1 395 ? 59.434 17.632 -77.601 1.00 87.19 395 PRO A CA 1
ATOM 2838 C C . PRO A 1 395 ? 59.662 17.424 -79.112 1.00 87.19 395 PRO A C 1
ATOM 2840 O O . PRO A 1 395 ? 60.695 17.828 -79.636 1.00 87.19 395 PRO A O 1
ATOM 2843 N N . ALA A 1 396 ? 58.710 16.800 -79.811 1.00 87.81 396 ALA A N 1
ATOM 2844 C CA . ALA A 1 396 ? 58.665 16.627 -81.260 1.00 87.81 396 ALA A CA 1
ATOM 2845 C C . ALA A 1 396 ? 57.252 16.949 -81.777 1.00 87.81 396 ALA A C 1
ATOM 2847 O O . ALA A 1 396 ? 56.323 17.117 -80.987 1.00 87.81 396 ALA A O 1
ATOM 2848 N N . THR A 1 397 ? 57.085 17.026 -83.101 1.00 90.06 397 THR A N 1
ATOM 2849 C CA . THR A 1 397 ? 55.747 17.165 -83.697 1.00 90.06 397 THR A CA 1
ATOM 2850 C C . THR A 1 397 ? 54.943 15.890 -83.453 1.00 90.06 397 THR A C 1
ATOM 2852 O O . THR A 1 397 ? 55.404 14.799 -83.801 1.00 90.06 397 THR A O 1
ATOM 2855 N N . VAL A 1 398 ? 53.753 16.040 -82.871 1.00 90.75 398 VAL A N 1
ATOM 2856 C CA . VAL A 1 398 ? 52.808 14.947 -82.602 1.00 90.75 398 VAL A CA 1
ATOM 2857 C C . VAL A 1 398 ? 51.563 15.160 -83.455 1.00 90.75 398 VAL A C 1
ATOM 2859 O O . VAL A 1 398 ? 51.020 16.258 -83.469 1.00 90.75 398 VAL A O 1
ATOM 2862 N N . THR A 1 399 ? 51.114 14.147 -84.189 1.00 90.44 399 THR A N 1
ATOM 2863 C CA . THR A 1 399 ? 49.956 14.244 -85.100 1.00 90.44 399 THR A CA 1
ATOM 2864 C C . THR A 1 399 ? 48.665 13.689 -84.507 1.00 90.44 399 THR A C 1
ATOM 2866 O O . THR A 1 399 ? 47.585 13.996 -85.001 1.00 90.44 399 THR A O 1
ATOM 2869 N N . GLU A 1 400 ? 48.774 12.871 -83.464 1.00 90.81 400 GLU A N 1
ATOM 2870 C CA . GLU A 1 400 ? 47.653 12.273 -82.738 1.00 90.81 400 GLU A CA 1
ATOM 2871 C C . GLU A 1 400 ? 48.081 12.091 -81.284 1.00 90.81 400 GLU A C 1
ATOM 2873 O O . GLU A 1 400 ? 49.210 11.662 -81.035 1.00 90.81 400 GLU A O 1
ATOM 2878 N N . PHE A 1 401 ? 47.206 12.432 -80.342 1.00 91.25 401 PHE A N 1
ATOM 2879 C CA . PHE A 1 401 ? 47.410 12.184 -78.920 1.00 91.25 401 PHE A CA 1
ATOM 2880 C C . PHE A 1 401 ? 46.083 11.720 -78.332 1.00 91.25 401 PHE A C 1
ATOM 2882 O O . PHE A 1 401 ? 45.085 12.415 -78.487 1.00 91.25 401 PHE A O 1
ATOM 2889 N N . ASP A 1 402 ? 46.079 10.572 -77.666 1.00 93.69 402 ASP A N 1
ATOM 2890 C CA . ASP A 1 402 ? 44.888 9.967 -77.084 1.00 93.69 402 ASP A CA 1
ATOM 2891 C C . ASP A 1 402 ? 45.107 9.721 -75.595 1.00 93.69 402 ASP A C 1
ATOM 2893 O O . ASP A 1 402 ? 46.164 9.223 -75.195 1.00 93.69 402 ASP A O 1
ATOM 2897 N N . PHE A 1 403 ? 44.086 10.009 -74.792 1.00 94.69 403 PHE A N 1
ATOM 2898 C CA . PHE A 1 403 ? 44.002 9.579 -73.402 1.00 94.69 403 PHE A CA 1
ATOM 2899 C C . PHE A 1 403 ? 42.703 8.835 -73.156 1.00 94.69 403 PHE A C 1
ATOM 2901 O O . PHE A 1 403 ? 41.646 9.265 -73.614 1.00 94.69 403 PHE A O 1
ATOM 2908 N N . GLY A 1 404 ? 42.758 7.750 -72.398 1.00 95.62 404 GLY A N 1
ATOM 2909 C CA . GLY A 1 404 ? 41.580 6.943 -72.135 1.00 95.62 404 GLY A CA 1
ATOM 2910 C C . GLY A 1 404 ? 41.577 6.290 -70.769 1.00 95.62 404 GLY A C 1
ATOM 2911 O O . GLY A 1 404 ? 42.581 6.279 -70.065 1.00 95.62 404 GLY A O 1
ATOM 2912 N N . ILE A 1 405 ? 40.437 5.724 -70.406 1.00 96.88 405 ILE A N 1
ATOM 2913 C CA . ILE A 1 405 ? 40.266 4.884 -69.228 1.00 96.88 405 ILE A CA 1
ATOM 2914 C C . ILE A 1 405 ? 39.809 3.517 -69.732 1.00 96.88 405 ILE A C 1
ATOM 2916 O O . ILE A 1 405 ? 38.754 3.400 -70.348 1.00 96.88 405 ILE A O 1
ATOM 2920 N N . SER A 1 406 ? 40.608 2.478 -69.501 1.00 96.12 406 SER A N 1
ATOM 2921 C CA . SER A 1 406 ? 40.290 1.109 -69.929 1.00 96.12 406 SER A CA 1
ATOM 2922 C C . SER A 1 406 ? 40.528 0.118 -68.799 1.00 96.12 406 SER A C 1
ATOM 2924 O O . SER A 1 406 ? 41.296 0.380 -67.882 1.00 96.12 406 SER A O 1
ATOM 2926 N N . THR A 1 407 ? 39.881 -1.039 -68.864 1.00 96.25 407 THR A N 1
ATOM 2927 C CA . THR A 1 407 ? 40.092 -2.159 -67.937 1.00 96.25 407 THR A CA 1
ATOM 2928 C C . THR A 1 407 ? 41.160 -3.147 -68.408 1.00 96.25 407 THR A C 1
ATOM 2930 O O . THR A 1 407 ? 41.512 -4.068 -67.674 1.00 96.25 407 THR A O 1
ATOM 2933 N N . THR A 1 408 ? 41.682 -2.982 -69.625 1.00 95.81 408 THR A N 1
ATOM 2934 C CA . THR A 1 408 ? 42.674 -3.895 -70.214 1.00 95.81 408 THR A CA 1
ATOM 2935 C C . THR A 1 408 ? 44.054 -3.255 -70.143 1.00 95.81 408 THR A C 1
ATOM 2937 O O . THR A 1 408 ? 44.172 -2.081 -70.460 1.00 95.81 408 THR A O 1
ATOM 2940 N N . ALA A 1 409 ? 45.096 -3.979 -69.729 1.00 95.44 409 ALA A N 1
ATOM 2941 C CA . ALA A 1 409 ? 46.468 -3.461 -69.623 1.00 95.44 409 ALA A CA 1
ATOM 2942 C C . ALA A 1 409 ? 47.230 -3.523 -70.965 1.00 95.44 409 ALA A C 1
ATOM 2944 O O . ALA A 1 409 ? 46.859 -4.283 -71.854 1.00 95.44 409 ALA A O 1
ATOM 2945 N N . GLY A 1 410 ? 48.316 -2.759 -71.096 1.00 93.56 410 GLY A N 1
ATOM 2946 C CA . GLY A 1 410 ? 49.249 -2.797 -72.227 1.00 93.56 410 GLY A CA 1
ATOM 2947 C C . GLY A 1 410 ? 48.790 -2.047 -73.484 1.00 93.56 410 GLY A C 1
ATOM 2948 O O . GLY A 1 410 ? 47.976 -1.122 -73.413 1.00 93.56 410 GLY A O 1
ATOM 2949 N N . ASP A 1 411 ? 49.336 -2.446 -74.636 1.00 94.25 411 ASP A N 1
ATOM 2950 C CA . ASP A 1 411 ? 48.977 -1.913 -75.958 1.00 94.25 411 ASP A CA 1
ATOM 2951 C C . ASP A 1 411 ? 47.612 -2.443 -76.412 1.00 94.25 411 ASP A C 1
ATOM 2953 O O . ASP A 1 411 ? 47.512 -3.361 -77.224 1.00 94.25 411 ASP A O 1
ATOM 2957 N N . ASP A 1 412 ? 46.553 -1.912 -75.807 1.00 92.94 412 ASP A N 1
ATOM 2958 C CA . ASP A 1 412 ? 45.187 -2.368 -76.021 1.00 92.94 412 ASP A CA 1
ATOM 2959 C C . ASP A 1 412 ? 44.210 -1.182 -76.011 1.00 92.94 412 ASP A C 1
ATOM 2961 O O . ASP A 1 412 ? 44.268 -0.308 -75.138 1.00 92.94 412 ASP A O 1
ATOM 2965 N N . SER A 1 413 ? 43.307 -1.156 -76.995 1.00 91.75 413 SER A N 1
ATOM 2966 C CA . SER A 1 413 ? 42.279 -0.123 -77.170 1.00 91.75 413 SER A CA 1
ATOM 2967 C C . SER A 1 413 ? 40.873 -0.575 -76.753 1.00 91.75 413 SER A C 1
ATOM 2969 O O . SER A 1 413 ? 39.891 0.126 -77.003 1.00 91.75 413 SER A O 1
ATOM 2971 N N . THR A 1 414 ? 40.734 -1.762 -76.168 1.00 93.19 414 THR A N 1
ATOM 2972 C CA . THR A 1 414 ? 39.454 -2.352 -75.770 1.00 93.19 414 THR A CA 1
ATOM 2973 C C . THR A 1 414 ? 38.763 -1.468 -74.738 1.00 93.19 414 THR A C 1
ATOM 2975 O O . THR A 1 414 ? 39.364 -1.026 -73.757 1.00 93.19 414 THR A O 1
ATOM 2978 N N . GLY A 1 415 ? 37.476 -1.200 -74.962 1.00 86.94 415 GLY A N 1
ATOM 2979 C CA . GLY A 1 415 ? 36.648 -0.388 -74.065 1.00 86.94 415 GLY A CA 1
ATOM 2980 C C . GLY A 1 415 ? 36.876 1.123 -74.160 1.00 86.94 415 GLY A C 1
ATOM 2981 O O . GLY A 1 415 ? 36.204 1.867 -73.450 1.00 86.94 415 GLY A O 1
ATOM 2982 N N . LEU A 1 416 ? 37.774 1.589 -75.037 1.00 93.50 416 LEU A N 1
ATOM 2983 C CA . LEU A 1 416 ? 37.970 3.013 -75.296 1.00 93.50 416 LEU A CA 1
ATOM 2984 C C . LEU A 1 416 ? 36.917 3.528 -76.285 1.00 93.50 416 LEU A C 1
ATOM 2986 O O . LEU A 1 416 ? 36.897 3.138 -77.453 1.00 93.50 416 LEU A O 1
ATOM 2990 N N . LEU A 1 417 ? 36.045 4.419 -75.815 1.00 92.38 417 LEU A N 1
ATOM 2991 C CA . LEU A 1 417 ? 34.954 5.005 -76.591 1.00 92.38 417 LEU A CA 1
ATOM 2992 C C . LEU A 1 417 ? 35.128 6.524 -76.667 1.00 92.38 417 LEU A C 1
ATOM 2994 O O . LEU A 1 417 ? 35.136 7.215 -75.649 1.00 92.38 417 LEU A O 1
ATOM 2998 N N . ILE A 1 418 ? 35.278 7.052 -77.886 1.00 89.19 418 ILE A N 1
ATOM 2999 C CA . ILE A 1 418 ? 35.453 8.495 -78.109 1.00 89.19 418 ILE A CA 1
ATOM 3000 C C . ILE A 1 418 ? 34.232 9.250 -77.572 1.00 89.19 418 ILE A C 1
ATOM 3002 O O . ILE A 1 418 ? 33.106 8.969 -77.977 1.00 89.19 418 ILE A O 1
ATOM 3006 N N . GLY A 1 419 ? 34.474 10.242 -76.712 1.00 81.75 419 GLY A N 1
ATOM 3007 C CA . GLY A 1 419 ? 33.424 11.063 -76.097 1.00 81.75 419 GLY A CA 1
ATOM 3008 C C . GLY A 1 419 ? 32.862 10.502 -74.787 1.00 81.75 419 GLY A C 1
ATOM 3009 O O . GLY A 1 419 ? 32.013 11.151 -74.184 1.00 81.75 419 GLY A O 1
ATOM 3010 N N . ASP A 1 420 ? 33.353 9.342 -74.353 1.00 89.25 420 ASP A N 1
ATOM 3011 C CA . ASP A 1 420 ? 33.066 8.729 -73.056 1.00 89.25 420 ASP A CA 1
ATOM 3012 C C . ASP A 1 420 ? 34.402 8.429 -72.353 1.00 89.25 420 ASP A C 1
ATOM 3014 O O . ASP A 1 420 ? 35.043 9.332 -71.817 1.00 89.25 420 ASP A O 1
ATOM 3018 N N . SER A 1 421 ? 34.914 7.204 -72.483 1.00 92.50 421 SER A N 1
ATOM 3019 C CA . SER A 1 421 ? 36.164 6.747 -71.868 1.00 92.50 421 SER A CA 1
ATOM 3020 C C . SER A 1 421 ? 37.441 7.087 -72.653 1.00 92.50 421 SER A C 1
ATOM 3022 O O . SER A 1 421 ? 38.523 6.651 -72.261 1.00 92.50 421 SER A O 1
ATOM 3024 N N . LEU A 1 422 ? 37.356 7.838 -73.758 1.00 94.19 422 LEU A N 1
ATOM 3025 C CA . LEU A 1 422 ? 38.495 8.253 -74.585 1.00 94.19 422 LEU A CA 1
ATOM 3026 C C . LEU A 1 422 ? 38.358 9.709 -75.046 1.00 94.19 422 LEU A C 1
ATOM 3028 O O . LEU A 1 422 ? 37.357 10.105 -75.653 1.00 94.19 422 LEU A O 1
ATOM 3032 N N . VAL A 1 423 ? 39.428 10.479 -74.853 1.00 93.25 423 VAL A N 1
ATOM 3033 C CA . VAL A 1 423 ? 39.622 11.815 -75.418 1.00 93.25 423 VAL A CA 1
ATOM 3034 C C . VAL A 1 423 ? 40.743 11.766 -76.461 1.00 93.25 423 VAL A C 1
ATOM 3036 O O . VAL A 1 423 ? 41.883 11.426 -76.159 1.00 93.25 423 VAL A O 1
ATOM 3039 N N . SER A 1 424 ? 40.387 12.084 -77.709 1.00 91.56 424 SER A N 1
ATOM 3040 C CA . SER A 1 424 ? 41.271 12.047 -78.885 1.00 91.56 424 SER A CA 1
ATOM 3041 C C . SER A 1 424 ? 41.250 13.411 -79.586 1.00 91.56 424 SER A C 1
ATOM 3043 O O . SER A 1 424 ? 40.504 13.621 -80.553 1.00 91.56 424 SER A O 1
ATOM 3045 N N . PRO A 1 425 ? 41.981 14.413 -79.068 1.00 81.81 425 PRO A N 1
ATOM 3046 C CA . PRO A 1 425 ? 42.158 15.691 -79.740 1.00 81.81 425 PRO A CA 1
ATOM 3047 C C . PRO A 1 425 ? 42.972 15.468 -81.022 1.00 81.81 425 PRO A C 1
ATOM 3049 O O . PRO A 1 425 ? 44.198 15.518 -81.028 1.00 81.81 425 PRO A O 1
ATOM 3052 N N . ARG A 1 426 ? 42.288 15.200 -82.139 1.00 81.38 426 ARG A N 1
ATOM 3053 C CA . ARG A 1 426 ? 42.889 15.027 -83.474 1.00 81.38 426 ARG A CA 1
ATOM 3054 C C . ARG A 1 426 ? 43.485 16.341 -83.997 1.00 81.38 426 ARG A C 1
ATOM 3056 O O . ARG A 1 426 ? 42.943 16.970 -84.906 1.00 81.38 426 ARG A O 1
ATOM 3063 N N . ARG A 1 427 ? 44.583 16.785 -83.391 1.00 83.12 427 ARG A N 1
ATOM 3064 C CA . ARG A 1 427 ? 45.296 18.030 -83.676 1.00 83.12 427 ARG A CA 1
ATOM 3065 C C . ARG A 1 427 ? 46.786 17.739 -83.809 1.00 83.12 427 ARG A C 1
ATOM 3067 O O . ARG A 1 427 ? 47.345 16.966 -83.043 1.00 83.12 427 ARG A O 1
ATOM 3074 N N . THR A 1 428 ? 47.443 18.423 -84.741 1.00 86.81 428 THR A N 1
ATOM 3075 C CA . THR A 1 428 ? 48.906 18.434 -84.809 1.00 86.81 428 THR A CA 1
ATOM 3076 C C . THR A 1 428 ? 49.473 19.382 -83.754 1.00 86.81 428 THR A C 1
ATOM 3078 O O . THR A 1 428 ? 49.184 20.582 -83.765 1.00 86.81 428 THR A O 1
ATOM 3081 N N . TYR A 1 429 ? 50.305 18.857 -82.863 1.00 88.12 429 TYR A N 1
ATOM 3082 C CA . TYR A 1 429 ? 51.030 19.606 -81.844 1.00 88.12 429 TYR A CA 1
ATOM 3083 C C . TYR A 1 429 ? 52.418 19.959 -82.359 1.00 88.12 429 TYR A C 1
ATOM 3085 O O . TYR A 1 429 ? 53.178 19.082 -82.774 1.00 88.12 429 TYR A O 1
ATOM 3093 N N . ALA A 1 430 ? 52.751 21.248 -82.318 1.00 87.69 430 ALA A N 1
ATOM 3094 C CA . ALA A 1 430 ? 54.102 21.711 -82.593 1.00 87.69 430 ALA A CA 1
ATOM 3095 C C . ALA A 1 430 ? 55.040 21.391 -81.415 1.00 87.69 430 ALA A C 1
ATOM 3097 O O . ALA A 1 430 ? 54.602 21.132 -80.290 1.00 87.69 430 ALA A O 1
ATOM 3098 N N . VAL A 1 431 ? 56.347 21.427 -81.682 1.00 86.19 431 VAL A N 1
ATOM 3099 C CA . VAL A 1 431 ? 57.380 21.267 -80.651 1.00 86.19 431 VAL A CA 1
ATOM 3100 C C . VAL A 1 431 ? 57.192 22.324 -79.560 1.00 86.19 431 VAL A C 1
ATOM 3102 O O . VAL A 1 431 ? 57.104 23.512 -79.857 1.00 86.19 431 VAL A O 1
ATOM 3105 N N . GLY A 1 432 ? 57.161 21.891 -78.301 1.00 83.94 432 GLY A N 1
ATOM 3106 C CA . GLY A 1 432 ? 56.994 22.753 -77.130 1.00 83.94 432 GLY A CA 1
ATOM 3107 C C . GLY A 1 432 ? 55.549 22.925 -76.650 1.00 83.94 432 GLY A C 1
ATOM 3108 O O . GLY A 1 432 ? 55.349 23.525 -75.594 1.00 83.94 432 GLY A O 1
ATOM 3109 N N . ASN A 1 433 ? 54.551 22.380 -77.357 1.00 89.31 433 ASN A N 1
ATOM 3110 C CA . ASN A 1 433 ? 53.157 22.429 -76.910 1.00 89.31 433 ASN A CA 1
ATOM 3111 C C . ASN A 1 433 ? 52.929 21.606 -75.631 1.00 89.31 433 ASN A C 1
ATOM 3113 O O . ASN A 1 433 ? 53.504 20.523 -75.454 1.00 89.31 433 ASN A O 1
ATOM 3117 N N . ARG A 1 434 ? 52.044 22.127 -74.771 1.00 88.94 434 ARG A N 1
ATOM 3118 C CA . ARG A 1 434 ? 51.592 21.493 -73.532 1.00 88.94 434 ARG A CA 1
ATOM 3119 C C . ARG A 1 434 ? 50.109 21.728 -73.329 1.00 88.94 434 ARG A C 1
ATOM 3121 O O . ARG A 1 434 ? 49.710 22.849 -73.020 1.00 88.94 434 ARG A O 1
ATOM 3128 N N . ASP A 1 435 ? 49.340 20.657 -73.433 1.00 89.69 435 ASP A N 1
ATOM 3129 C CA . ASP A 1 435 ? 47.898 20.689 -73.246 1.00 89.69 435 ASP A CA 1
ATOM 3130 C C . ASP A 1 435 ? 47.512 19.676 -72.157 1.00 89.69 435 ASP A C 1
ATOM 3132 O O . ASP A 1 435 ? 48.160 18.638 -71.991 1.00 89.69 435 ASP A O 1
ATOM 3136 N N . ALA A 1 436 ? 46.464 20.001 -71.401 1.00 91.12 436 ALA A N 1
ATOM 3137 C CA . ALA A 1 436 ? 45.881 19.129 -70.389 1.00 91.12 436 ALA A CA 1
ATOM 3138 C C . ALA A 1 436 ? 44.495 18.665 -70.843 1.00 91.12 436 ALA A C 1
ATOM 3140 O O . ALA A 1 436 ? 43.717 19.442 -71.400 1.00 91.12 436 ALA A O 1
ATOM 3141 N N . TYR A 1 437 ? 44.196 17.402 -70.573 1.00 92.94 437 TYR A N 1
ATOM 3142 C CA . TYR A 1 437 ? 42.961 16.730 -70.933 1.00 92.94 437 TYR A CA 1
ATOM 3143 C C . TYR A 1 437 ? 42.356 16.071 -69.706 1.00 92.94 437 TYR A C 1
ATOM 3145 O O . TYR A 1 437 ? 43.063 15.634 -68.800 1.00 92.94 437 TYR A O 1
ATOM 3153 N N . ALA A 1 438 ? 41.034 15.992 -69.696 1.00 93.31 438 ALA A N 1
ATOM 3154 C CA . ALA A 1 438 ? 40.292 15.291 -68.670 1.00 93.31 438 ALA A CA 1
ATOM 3155 C C . ALA A 1 438 ? 39.185 14.464 -69.318 1.00 93.31 438 ALA A C 1
ATOM 3157 O O . ALA A 1 438 ? 38.598 14.891 -70.316 1.00 93.31 438 ALA A O 1
ATOM 3158 N N . ILE A 1 439 ? 38.900 13.303 -68.734 1.00 94.31 439 ILE A N 1
ATOM 3159 C CA . ILE A 1 439 ? 37.639 12.594 -68.961 1.00 94.31 439 ILE A CA 1
ATOM 3160 C C . ILE A 1 439 ? 36.763 12.894 -67.742 1.00 94.31 439 ILE A C 1
ATOM 3162 O O . ILE A 1 439 ? 37.213 12.650 -66.617 1.00 94.31 439 ILE A O 1
ATOM 3166 N N . PRO A 1 440 ? 35.561 13.471 -67.932 1.00 91.06 440 PRO A N 1
ATOM 3167 C CA . PRO A 1 440 ? 34.657 13.750 -66.826 1.00 91.06 440 PRO A CA 1
ATOM 3168 C C . PRO A 1 440 ? 34.229 12.453 -66.134 1.00 91.06 440 PRO A C 1
ATOM 3170 O O . PRO A 1 440 ? 34.174 11.395 -66.757 1.00 91.06 440 PRO A O 1
ATOM 3173 N N . GLY A 1 441 ? 33.898 12.561 -64.847 1.00 91.56 441 GLY A N 1
ATOM 3174 C CA . GLY A 1 441 ? 33.488 11.422 -64.034 1.00 91.56 441 GLY A CA 1
ATOM 3175 C C . GLY A 1 441 ? 32.300 10.668 -64.631 1.00 91.56 441 GLY A C 1
ATOM 3176 O O . GLY A 1 441 ? 31.235 11.261 -64.811 1.00 91.56 441 GLY A O 1
ATOM 3177 N N . PHE A 1 442 ? 32.456 9.368 -64.882 1.00 92.62 442 PHE A N 1
ATOM 3178 C CA . PHE A 1 442 ? 31.362 8.489 -65.305 1.00 92.62 442 PHE A CA 1
ATOM 3179 C C . PHE A 1 442 ? 31.113 7.377 -64.284 1.00 92.62 442 PHE A C 1
ATOM 3181 O O . PHE A 1 442 ? 32.027 6.926 -63.590 1.00 92.62 442 PHE A O 1
ATOM 3188 N N . GLU A 1 443 ? 29.848 6.961 -64.157 1.00 94.88 443 GLU A N 1
ATOM 3189 C CA . GLU A 1 443 ? 29.450 5.916 -63.213 1.00 94.88 443 GLU A CA 1
ATOM 3190 C C . GLU A 1 443 ? 29.811 4.534 -63.762 1.00 94.88 443 GLU A C 1
ATOM 3192 O O . GLU A 1 443 ? 29.384 4.146 -64.850 1.00 94.88 443 GLU A O 1
ATOM 3197 N N . VAL A 1 444 ? 30.517 3.750 -62.954 1.00 94.06 444 VAL A N 1
ATOM 3198 C CA . VAL A 1 444 ? 30.719 2.323 -63.177 1.00 94.06 444 VAL A CA 1
ATOM 3199 C C . VAL A 1 444 ? 30.109 1.518 -62.039 1.00 94.06 444 VAL A C 1
ATOM 3201 O O . VAL A 1 444 ? 30.157 1.895 -60.867 1.00 94.06 444 VAL A O 1
ATOM 3204 N N . LYS A 1 445 ? 29.532 0.370 -62.393 1.00 95.06 445 LYS A N 1
ATOM 3205 C CA . LYS A 1 445 ? 28.920 -0.570 -61.450 1.00 95.06 445 LYS A CA 1
ATOM 3206 C C . LYS A 1 445 ? 29.711 -1.861 -61.488 1.00 95.06 445 LYS A C 1
ATOM 3208 O O . LYS A 1 445 ? 29.636 -2.609 -62.461 1.00 95.06 445 LYS A O 1
ATOM 3213 N N . LEU A 1 446 ? 30.502 -2.092 -60.449 1.00 94.38 446 LEU A N 1
ATOM 3214 C CA . LEU A 1 446 ? 31.438 -3.206 -60.398 1.00 94.38 446 LEU A CA 1
ATOM 3215 C C . LEU A 1 446 ? 30.850 -4.340 -59.566 1.00 94.38 446 LEU A C 1
ATOM 3217 O O . LEU A 1 446 ? 30.514 -4.154 -58.398 1.00 94.38 446 LEU A O 1
ATOM 3221 N N . ALA A 1 447 ? 30.761 -5.529 -60.160 1.00 91.25 447 ALA A N 1
ATOM 3222 C CA . ALA A 1 447 ? 30.357 -6.748 -59.457 1.00 91.25 447 ALA A CA 1
ATOM 3223 C C . ALA A 1 447 ? 31.530 -7.438 -58.730 1.00 91.25 447 ALA A C 1
ATOM 3225 O O . ALA A 1 447 ? 31.314 -8.294 -57.878 1.00 91.25 447 ALA A O 1
ATOM 3226 N N . GLY A 1 448 ? 32.769 -7.068 -59.056 1.00 92.19 448 GLY A N 1
ATOM 3227 C CA . GLY A 1 448 ? 33.993 -7.627 -58.491 1.00 92.19 448 GLY A CA 1
ATOM 3228 C C . GLY A 1 448 ? 35.167 -6.672 -58.675 1.00 92.19 448 GLY A C 1
ATOM 3229 O O . GLY A 1 448 ? 35.026 -5.621 -59.306 1.00 92.19 448 GLY A O 1
ATOM 3230 N N . SER A 1 449 ? 36.323 -7.035 -58.117 1.00 94.50 449 SER A N 1
ATOM 3231 C CA . SER A 1 449 ? 37.505 -6.182 -58.198 1.00 94.50 449 SER A CA 1
ATOM 3232 C C . SER A 1 449 ? 37.944 -5.978 -59.648 1.00 94.50 449 SER A C 1
ATOM 3234 O O . SER A 1 449 ? 38.190 -6.950 -60.358 1.00 94.50 449 SER A O 1
ATOM 3236 N N . THR A 1 450 ? 38.029 -4.724 -60.083 1.00 96.81 450 THR A N 1
ATOM 3237 C CA . THR A 1 450 ? 38.364 -4.344 -61.460 1.00 96.81 450 THR A CA 1
ATOM 3238 C C . THR A 1 450 ? 39.453 -3.283 -61.442 1.00 96.81 450 THR A C 1
ATOM 3240 O O . THR A 1 450 ? 39.325 -2.272 -60.751 1.00 96.81 450 THR A O 1
ATOM 3243 N N . THR A 1 451 ? 40.520 -3.507 -62.206 1.00 97.31 451 THR A N 1
ATOM 3244 C CA . THR A 1 451 ? 41.577 -2.512 -62.391 1.00 97.31 451 THR A CA 1
ATOM 3245 C C . THR A 1 451 ? 41.244 -1.631 -63.581 1.00 97.31 451 THR A C 1
ATOM 3247 O O . THR A 1 451 ? 40.946 -2.136 -64.660 1.00 97.31 451 THR A O 1
ATOM 3250 N N . TYR A 1 452 ? 41.314 -0.321 -63.378 1.00 97.81 452 TYR A N 1
ATOM 3251 C CA . TYR A 1 452 ? 41.219 0.674 -64.434 1.00 97.81 452 TYR A CA 1
ATOM 3252 C C . TYR A 1 452 ? 42.595 1.281 -64.681 1.00 97.81 452 TYR A C 1
ATOM 3254 O O . TYR A 1 452 ? 43.322 1.601 -63.742 1.00 97.81 452 TYR A O 1
ATOM 3262 N N . PHE A 1 453 ? 42.936 1.434 -65.953 1.00 97.56 453 PHE A N 1
ATOM 3263 C CA . PHE A 1 453 ? 44.197 1.951 -66.457 1.00 97.56 453 PHE A CA 1
ATOM 3264 C C . PHE A 1 453 ? 43.956 3.288 -67.146 1.00 97.56 453 PHE A C 1
ATOM 3266 O O . PHE A 1 453 ? 43.054 3.412 -67.978 1.00 97.56 453 PHE A O 1
ATOM 3273 N N . LEU A 1 454 ? 44.795 4.274 -66.830 1.00 96.88 454 LEU A N 1
ATOM 3274 C CA . LEU A 1 454 ? 44.881 5.516 -67.586 1.00 96.88 454 LEU A CA 1
ATOM 3275 C C . LEU A 1 454 ? 45.723 5.236 -68.832 1.00 96.88 454 LEU A C 1
ATOM 3277 O O . LEU A 1 454 ? 46.946 5.115 -68.760 1.00 96.88 454 LEU A O 1
ATOM 3281 N N . LYS A 1 455 ? 45.047 5.101 -69.968 1.00 95.94 455 LYS A N 1
ATOM 3282 C CA . LYS A 1 455 ? 45.632 4.841 -71.278 1.00 95.94 455 LYS A CA 1
ATOM 3283 C C . LYS A 1 455 ? 46.169 6.109 -71.905 1.00 95.94 455 LYS A C 1
ATOM 3285 O O . LYS A 1 455 ? 45.540 7.161 -71.813 1.00 95.94 455 LYS A O 1
ATOM 3290 N N . TYR A 1 456 ? 47.289 5.986 -72.603 1.00 94.81 456 TYR A N 1
ATOM 3291 C CA . TYR A 1 456 ? 47.870 7.077 -73.372 1.00 94.81 456 TYR A CA 1
ATOM 3292 C C . TYR A 1 456 ? 48.539 6.554 -74.650 1.00 94.81 456 TYR A C 1
ATOM 3294 O O . TYR A 1 456 ? 49.195 5.513 -74.628 1.00 94.81 456 TYR A O 1
ATOM 3302 N N . ARG A 1 457 ? 48.350 7.253 -75.774 1.00 94.56 457 ARG A N 1
ATOM 3303 C CA . ARG A 1 457 ? 48.919 6.921 -77.096 1.00 94.56 457 ARG A CA 1
ATOM 3304 C C . ARG A 1 457 ? 49.253 8.205 -77.838 1.00 94.56 457 ARG A C 1
ATOM 3306 O O . ARG A 1 457 ? 48.527 9.187 -77.729 1.00 94.56 457 ARG A O 1
ATOM 3313 N N . ALA A 1 458 ? 50.328 8.198 -78.621 1.00 93.50 458 ALA A N 1
ATOM 3314 C CA . ALA A 1 458 ? 50.613 9.297 -79.534 1.00 93.50 458 ALA A CA 1
ATOM 3315 C C . ALA A 1 458 ? 51.274 8.826 -80.825 1.00 93.50 458 ALA A C 1
ATOM 3317 O O . ALA A 1 458 ? 52.025 7.851 -80.831 1.00 93.50 458 ALA A O 1
ATOM 3318 N N . ALA A 1 459 ? 51.044 9.566 -81.907 1.00 93.31 459 ALA A N 1
ATOM 3319 C CA . ALA A 1 459 ? 51.749 9.405 -83.174 1.00 93.31 459 ALA A CA 1
ATOM 3320 C C . ALA A 1 459 ? 52.749 10.554 -83.365 1.00 93.31 459 ALA A C 1
ATOM 3322 O O . ALA A 1 459 ? 52.351 11.718 -83.403 1.00 93.31 459 ALA A O 1
ATOM 3323 N N . TYR A 1 460 ? 54.046 10.253 -83.461 1.00 92.75 460 TYR A N 1
ATOM 3324 C CA . TYR A 1 460 ? 55.113 11.262 -83.463 1.00 92.75 460 TYR A CA 1
ATOM 3325 C C . TYR A 1 460 ? 56.291 10.871 -84.363 1.00 92.75 460 TYR A C 1
ATOM 3327 O O . TYR A 1 460 ? 56.502 9.700 -84.667 1.00 92.75 460 TYR A O 1
ATOM 3335 N N . GLY A 1 461 ? 57.064 11.872 -84.800 1.00 87.50 461 GLY A N 1
ATOM 3336 C CA . GLY A 1 461 ? 58.090 11.679 -85.833 1.00 87.50 461 GLY A CA 1
ATOM 3337 C C . GLY A 1 461 ? 59.450 11.152 -85.356 1.00 87.50 461 GLY A C 1
ATOM 3338 O O . GLY A 1 461 ? 60.057 10.347 -86.054 1.00 87.50 461 GLY A O 1
ATOM 3339 N N . SER A 1 462 ? 59.969 11.617 -84.213 1.00 85.50 462 SER A N 1
ATOM 3340 C CA . SER A 1 462 ? 61.352 11.301 -83.798 1.00 85.50 462 SER A CA 1
ATOM 3341 C C . SER A 1 462 ? 61.516 11.091 -82.292 1.00 85.50 462 SER A C 1
ATOM 3343 O O . SER A 1 462 ? 61.850 9.992 -81.860 1.00 85.50 462 SER A O 1
ATOM 3345 N N . THR A 1 463 ? 61.263 12.119 -81.481 1.00 91.50 463 THR A N 1
ATOM 3346 C CA . THR A 1 463 ? 61.380 12.042 -80.016 1.00 91.50 463 THR A CA 1
ATOM 3347 C C . THR A 1 463 ? 60.026 11.728 -79.397 1.00 91.50 463 THR A C 1
ATOM 3349 O O . THR A 1 463 ? 59.050 12.424 -79.680 1.00 91.50 463 THR A O 1
ATOM 3352 N N . ALA A 1 464 ? 59.974 10.712 -78.530 1.00 91.38 464 ALA A N 1
ATOM 3353 C CA . ALA A 1 464 ? 58.752 10.359 -77.818 1.00 91.38 464 ALA A CA 1
ATOM 3354 C C . ALA A 1 464 ? 58.252 11.547 -76.979 1.00 91.38 464 ALA A C 1
ATOM 3356 O O . ALA A 1 464 ? 59.038 12.136 -76.226 1.00 91.38 464 ALA A O 1
ATOM 3357 N N . PRO A 1 465 ? 56.967 11.920 -77.086 1.00 92.44 465 PRO A N 1
ATOM 3358 C CA . PRO A 1 465 ? 56.367 12.856 -76.158 1.00 92.44 465 PRO A CA 1
ATOM 3359 C C . PRO A 1 465 ? 56.314 12.280 -74.750 1.00 92.44 465 PRO A C 1
ATOM 3361 O O . PRO A 1 465 ? 56.543 11.094 -74.530 1.00 92.44 465 PRO A O 1
ATOM 3364 N N . GLN A 1 466 ? 56.041 13.144 -73.782 1.00 94.38 466 GLN A N 1
ATOM 3365 C CA . GLN A 1 466 ? 55.938 12.770 -72.378 1.00 94.38 466 GLN A CA 1
ATOM 3366 C C . GLN A 1 466 ? 54.538 13.052 -71.861 1.00 94.38 466 GLN A C 1
ATOM 3368 O O . GLN A 1 466 ? 53.900 14.007 -72.305 1.00 94.38 466 GLN A O 1
ATOM 3373 N N . SER A 1 467 ? 54.086 12.274 -70.884 1.00 94.38 467 SER A N 1
ATOM 3374 C CA . SER A 1 467 ? 52.820 12.529 -70.203 1.00 94.38 467 SER A CA 1
ATOM 3375 C C . SER A 1 467 ? 52.912 12.268 -68.706 1.00 94.38 467 SER A C 1
ATOM 3377 O O . SER A 1 467 ? 53.676 11.408 -68.268 1.00 94.38 467 SER A O 1
ATOM 3379 N N . SER A 1 468 ? 52.155 13.049 -67.939 1.00 96.12 468 SER A N 1
ATOM 3380 C CA . SER A 1 468 ? 51.804 12.785 -66.543 1.00 96.12 468 SER A CA 1
ATOM 3381 C C . SER A 1 468 ? 50.286 12.796 -66.400 1.00 96.12 468 SER A C 1
ATOM 3383 O O . SER A 1 468 ? 49.579 13.347 -67.241 1.00 96.12 468 SER A O 1
ATOM 3385 N N . GLY A 1 469 ? 49.770 12.168 -65.349 1.00 96.38 469 GLY A N 1
ATOM 3386 C CA . GLY A 1 469 ? 48.330 12.122 -65.138 1.00 96.38 469 GLY A CA 1
ATOM 3387 C C . GLY A 1 469 ? 47.924 11.432 -63.851 1.00 96.38 469 GLY A C 1
ATOM 3388 O O . GLY A 1 469 ? 48.724 10.752 -63.207 1.00 96.38 469 GLY A O 1
ATOM 3389 N N . ARG A 1 470 ? 46.662 11.633 -63.482 1.00 97.38 470 ARG A N 1
ATOM 3390 C CA . ARG A 1 470 ? 46.001 11.029 -62.332 1.00 97.38 470 ARG A CA 1
ATOM 3391 C C . ARG A 1 470 ? 44.718 10.341 -62.771 1.00 97.38 470 ARG A C 1
ATOM 3393 O O . ARG A 1 470 ? 43.961 10.899 -63.563 1.00 97.38 470 ARG A O 1
ATOM 3400 N N . LEU A 1 471 ? 44.478 9.168 -62.201 1.00 97.44 471 LEU A N 1
ATOM 3401 C CA . LEU A 1 471 ? 43.211 8.452 -62.261 1.00 97.44 471 LEU A CA 1
ATOM 3402 C C . LEU A 1 471 ? 42.600 8.446 -60.856 1.00 97.44 471 LEU A C 1
ATOM 3404 O O . LEU A 1 471 ? 43.298 8.106 -59.897 1.00 97.44 471 LEU A O 1
ATOM 3408 N N . THR A 1 472 ? 41.331 8.827 -60.738 1.00 97.06 472 THR A N 1
ATOM 3409 C CA . THR A 1 472 ? 40.616 8.932 -59.460 1.00 97.06 472 THR A CA 1
ATOM 3410 C C . THR A 1 472 ? 39.281 8.198 -59.553 1.00 97.06 472 THR A C 1
ATOM 3412 O O . THR A 1 472 ? 38.616 8.231 -60.585 1.00 97.06 472 THR A O 1
ATOM 3415 N N . ALA A 1 473 ? 38.886 7.518 -58.476 1.00 96.94 473 ALA A N 1
ATOM 3416 C CA . ALA A 1 473 ? 37.560 6.935 -58.330 1.00 96.94 473 ALA A CA 1
ATOM 3417 C C . ALA A 1 473 ? 36.965 7.234 -56.953 1.00 96.94 473 ALA A C 1
ATOM 3419 O O . ALA A 1 473 ? 37.676 7.173 -55.954 1.00 96.94 473 ALA A O 1
ATOM 3420 N N . THR A 1 474 ? 35.660 7.511 -56.896 1.00 94.25 474 THR A N 1
ATOM 3421 C CA . THR A 1 474 ? 34.910 7.729 -55.643 1.00 94.25 474 THR A CA 1
ATOM 3422 C C . THR A 1 474 ? 33.701 6.801 -55.541 1.00 94.25 474 THR A C 1
ATOM 3424 O O . THR A 1 474 ? 32.896 6.743 -56.473 1.00 94.25 474 THR A O 1
ATOM 3427 N N . ARG A 1 475 ? 33.541 6.091 -54.417 1.00 91.25 475 ARG A N 1
ATOM 3428 C CA . ARG A 1 475 ? 32.400 5.198 -54.158 1.00 91.25 475 ARG A CA 1
ATOM 3429 C C . ARG A 1 475 ? 31.158 6.012 -53.796 1.00 91.25 475 ARG A C 1
ATOM 3431 O O . ARG A 1 475 ? 31.178 6.789 -52.846 1.00 91.25 475 ARG A O 1
ATOM 3438 N N . ILE A 1 476 ? 30.055 5.806 -54.510 1.00 88.56 476 ILE A N 1
ATOM 3439 C CA . ILE A 1 476 ? 28.806 6.573 -54.334 1.00 88.56 476 ILE A CA 1
ATOM 3440 C C . ILE A 1 476 ? 27.645 5.745 -53.776 1.00 88.56 476 ILE A C 1
ATOM 3442 O O . ILE A 1 476 ? 26.641 6.315 -53.342 1.00 88.56 476 ILE A O 1
ATOM 3446 N N . ARG A 1 477 ? 27.759 4.413 -53.796 1.00 79.06 477 ARG A N 1
ATOM 3447 C CA . ARG A 1 477 ? 26.771 3.490 -53.231 1.00 79.06 477 ARG A CA 1
ATOM 3448 C C . ARG A 1 477 ? 27.369 2.117 -52.956 1.00 79.06 477 ARG A C 1
ATOM 3450 O O . ARG A 1 477 ? 28.213 1.657 -53.763 1.00 79.06 477 ARG A O 1
#

Foldseek 3Di:
DPDDDDPDDDPDPPQDDDDDDKPKWWFQFKDALPDQKTFTQACPPPPQWAKKWWAAVPDPDFIWIKTADGDDRTMGHRIDTNPDGDGSGIHGTRTMIIDDDDGDVVVVVVVVVVVVVVVCVPPDVPDPDPPQDPPGDDDDDDPFCWDWDDDPDTDIPHDDDDPDDDDDDDDDPVDDDDDDDPDDDDDDDDDDDDPDQWDWDADPVRPDTDIDGDDDDPDDDDDDPDPPVDDDDDDDPDDDDDHDDDDDDDDDDDPDDDACPVVHWGKDWAADPPNPDDTDIDTDDDDPDPDDDDDDDDDDPDDDDDDDDPPVDDDDDFDDDDDTDDDDDDPPVDDDAWPDDPDPDQGPQPHAFHKWKDKADKDFADDAFFKAFRDKTKHFAAKKWKKKKKKKAAQFKWQKKKKFKDQDHTRDCPPGDDPAGMDIPRHIDHHGDMDMDMHGIDIDGGPGITMITTMIHIHGDPGTMMMIMMMMMGGHD

Secondary structure (DSSP, 8-state):
------SS----S-------S--EEEBSS-B-TT-SEEEBS--TTS-SSEEEEEE-TT--S-EEEEEESEEETTEEES-BS-SSSS----B-TT-EEEE---SHHHHHHHHHHHHHHHHHHHHTSS-SS----TT------TTT-EEEE-SSS-EEEE----SS---------SS--PPPPSSS-----S-----SSEEEEE-TTSS-EEEEE----SS---------SS--PPPPSSS-----S----SS---S-----TTSS--EEEE--SSTTS--EEEE----SSS------PPP-SS---------SS--PPPPSSSS----S----SS----SB-SSSS-PPTTSBT-EEEEEEEEEE--STT--EEEEEEEE-SEEEEEEEEEEEE-SS-EEEEEEEEESS-SS--TT--BTTTEE----PBPTT---EEEEEEEEEEESS-EEEEEEEEEEESSSPPEEEEEEEEEE--

Sequence (477 aa):
MTASFPIAVPTTPDLRGDIADNIANFLSADINASVTTIPVDDTTGFPSAGVASIQRIGGTGLIEVFSYTGKTANSFTGVTRNFNGAGADPYSEDDIVHLYWVADHHNRHVEETIAVAQNVTNRFGLGTNIVVPAGLTFAIQRTSNQLVFGTTNTITLNMAVPSASRVYTAPDVGGDADFILTAGAQEISGAKTFQSSKLLLQEASGVDVATIAVAALAASRIYTVPDSGAAASFVMTEGNQTINGTKTFTGLSFVNLDLGSSGVAGSLDIFPTTAVKGKLNFVAADSAGDTITTITNASQAGARTYTIPDAGASASFVMTAGAQSIAGIKTFTGQLIGKGTATNDSPAAGDIGEVIESYQARINLPATGVFGDLTSIALTAGNWVIDMVADCNCPATVTEFDFGISTTAGDDSTGLLIGDSLVSPRRTYAVGNRDAYAIPGFEVKLAGSTTYFLKYRAAYGSTAPQSSGRLTATRIR

Radius of gyration: 77.77 Å; chains: 1; bounding box: 138×53×204 Å